Protein 6T3E (pdb70)

Sequence (648 aa):
MLLLSRSDLEKLISMKEVIESVERAFLELYNGKAKVPLRTIIEVEKHNGFILYMPSYLEDSEALAVKVVSLYPENTKKGLPSVLASILLNDPKTGAPLALMEGTFITAMRTGAASGVATKYLARKDSKIAGIIGAGVQARTQLWAVCEVRNIEKALVYDINPKNAKKFAEEMSKKLGIEIKTVESAREATEKSDILIVATTAREPVVKGGWIREGTHINSVGWVGRDARELDSETVRKSKLVVDSKEGVLNESGDIIIPMKEGVIDEGHIHAELAEIVAGVKKGRENNREITLFKSVGLAIEDAITAKLAYEKALEHGVGTNVMLLLSRSDLEKLISMKEVIESVERAFLELYNGKAKVPLRTIIEVEKHNGFILYMPSYLEDSEALAVKVVSLYPENTKKGLPSVLASILLNDPKTGAPLALMEGTFITAMRTGAASGVATKYLARKDSKIAGIIGAGVQARTQLWAVCEVRNIEKALVYDINPKNAKKFAEEMSKKLGIEIKTVESAREATEKSDILIVATTAREPVVKGGWIREGTHINSVGWVGRDARELDSETVRKSKLVVDSKEGVLNESGDIIIPMKEGVIDEGHIHAELAEIVAGVKKGRENNREITLFKSVGLAIEDAITAKLAYEKALEHGVGTNVEL

Radius of gyration: 27.33 Å; Cα contacts (8 Å, |Δi|>4): 1579; chains: 2; bounding box: 48×54×84 Å

InterPro domains:
  IPR003462 Ornithine cyclodeaminase/mu-crystallin [PF02423] (3-211)
  IPR003462 Ornithine cyclodeaminase/mu-crystallin [PTHR13812] (1-214)
  IPR023401 Ornithine cyclodeaminase, N-terminal [G3DSA:3.30.1780.10] (4-123)
  IPR036291 NAD(P)-binding domain superfamily [SSF51735] (1-213)

Nearest PDB structures (foldseek):
  6t3e-assembly1_A  TM=1.003E+00  e=5.009E-74  Thermococcus litoralis DSM 5473
  5yu0-assembly1_B  TM=8.972E-01  e=6.379E-30  Streptomyces pristinaespiralis
  8j1g-assembly1_B  TM=8.853E-01  e=7.915E-27  Pseudomonas veronii
  8j1g-assembly1_A  TM=9.000E-01  e=5.554E-26  Pseudomonas veronii
  8j1c-assembly2_C  TM=8.826E-01  e=8.600E-25  Pseudomonas veronii

B-factor: mean 48.87, std 12.84, range [21.66, 107.26]

CATH classification: 3.30.1780.10 (+1 more: 3.40.50.720)

Foldseek 3Di:
DFEAECVLQVPQDDLVRLLVLLLVLLLLVVVVQKAWPAWDWDAPPVQQKIWIWTFMARRVLQFTKIKTKMAHPCVVVVVGARIWMKMWTAGPVPRHTDYIYTCPVLQLSLLLSLVLLQCLQAADQQFAEEEEEAQGSNRLSVVVSVVVRHVYAEYEYEYPDVVSRVVSQVPSCVVSVHHYYYDHAPLVSQQPGSEYEYEHQFQEARDELVSHFFRYEYEHAYFSWLNGAHHDLNNLLQAQEEEQDLVHCCHTHVNPVVNCVVVSDHSVSHQYYSSCSSVVVGHHHDDRGGYHYYYYHDTSSSSRSSVVSSSVSCVVVVGTDDD/DFEAEPVNLVVQDDLVVLLVLLLVLLLLVVVVQKDWDAWDWDQPPVQQKIWIWTFMARRVLRFTKIKIKMARPCVVVVVDARIFMKMWTAGPVPRHTDYIYGCPVLVLSLLLSLVLNLCLQAADQAWAEEEEEALGSNRLSVVVSVVVRHVHAEYEYEYPDPVSQVCSQVVSCVVSVHHYDYDYAPLVSQQPGSEYEYADAFQEARDELVSHFFRHEYEHAYFSWLNGDHHDLNNLLQAQEEEQDLVHCCHTPVNPVVNVVVVSDHSPSHQYYVSCCSNVVGHHHDDRGGYHYYYYHDHSSSVRSSVVSSVVSCVVVVGTDDDDD

Structure (mmCIF, N/CA/C/O backbone):
data_6T3E
#
_entry.id   6T3E
#
_cell.length_a   82.688
_cell.length_b   51.509
_cell.length_c   92.290
_cell.angle_alpha   90.000
_cell.angle_beta   115.906
_cell.angle_gamma   90.000
#
_symmetry.space_group_name_H-M   'P 1 21 1'
#
loop_
_entity.id
_entity.type
_entity.pdbx_description
1 polymer 'DELTA1-pyrroline-2-carboxylate reductase'
2 non-polymer PROLINE
3 non-polymer '1,4-DIHYDRONICOTINAMIDE ADENINE DINUCLEOTIDE'
4 water water
#
loop_
_atom_site.group_PDB
_atom_site.id
_atom_site.type_symbol
_atom_site.label_atom_id
_atom_site.label_alt_id
_atom_site.label_comp_id
_atom_site.label_asym_id
_atom_site.label_entity_id
_atom_site.label_seq_id
_atom_site.pdbx_PDB_ins_code
_atom_site.Cartn_x
_atom_site.Cartn_y
_atom_site.Cartn_z
_atom_site.occupancy
_atom_site.B_iso_or_equiv
_atom_site.auth_seq_id
_atom_site.auth_comp_id
_atom_site.auth_asym_id
_atom_site.auth_atom_id
_atom_site.pdbx_PDB_model_num
ATOM 1 N N . MET A 1 25 ? 22.97623 -20.96778 -3.70573 1.000 39.93662 5 MET A N 1
ATOM 2 C CA . MET A 1 25 ? 22.73266 -20.10737 -2.52742 1.000 43.53785 5 MET A CA 1
ATOM 3 C C . MET A 1 25 ? 21.66544 -20.66731 -1.56049 1.000 42.42639 5 MET A C 1
ATOM 4 O O . MET A 1 25 ? 20.77984 -21.43115 -1.95205 1.000 43.74316 5 MET A O 1
ATOM 9 N N . LEU A 1 26 ? 21.79449 -20.28888 -0.28742 1.000 38.86658 6 LEU A N 1
ATOM 10 C CA . LEU A 1 26 ? 20.96184 -20.78986 0.79548 1.000 36.36538 6 LEU A CA 1
ATOM 11 C C . LEU A 1 26 ? 19.87852 -19.78240 1.17634 1.000 40.41459 6 LEU A C 1
ATOM 12 O O . LEU A 1 26 ? 20.11341 -18.57327 1.23000 1.000 39.77283 6 LEU A O 1
ATOM 17 N N . LEU A 1 27 ? 18.70283 -20.30026 1.51220 1.000 42.85374 7 LEU A N 1
ATOM 18 C CA . LEU A 1 27 ? 17.55304 -19.48782 1.89072 1.000 42.21291 7 LEU A CA 1
ATOM 19 C C . LEU A 1 27 ? 17.28870 -19.67646 3.37424 1.000 40.52197 7 LEU A C 1
ATOM 20 O O . LEU A 1 27 ? 17.27793 -20.80547 3.86899 1.000 46.22476 7 LEU A O 1
ATOM 25 N N . LEU A 1 28 ? 17.07361 -18.57765 4.08126 1.000 38.74197 8 LEU A N 1
ATOM 26 C CA . LEU A 1 28 ? 16.87554 -18.61168 5.52370 1.000 37.91629 8 LEU A CA 1
ATOM 27 C C . LEU A 1 28 ? 15.62614 -17.81642 5.85492 1.000 39.23588 8 LEU A C 1
ATOM 28 O O . LEU A 1 28 ? 15.52657 -16.64305 5.48914 1.000 37.36220 8 LEU A O 1
ATOM 33 N N . SER A 1 29 ? 14.66169 -18.47323 6.48803 1.000 43.02494 9 SER A N 1
ATOM 34 C CA . SER A 1 29 ? 13.39600 -17.88856 6.90367 1.000 45.12639 9 SER A CA 1
ATOM 35 C C . SER A 1 29 ? 13.46438 -17.43553 8.35858 1.000 50.52022 9 SER A C 1
ATOM 36 O O . SER A 1 29 ? 14.38377 -17.79733 9.10077 1.000 54.58155 9 SER A O 1
ATOM 39 N N . ARG A 1 30 ? 12.46984 -16.63439 8.76857 1.000 47.71073 10 ARG A N 1
ATOM 40 C CA . ARG A 1 30 ? 12.42185 -16.19302 10.16329 1.000 50.69809 10 ARG A CA 1
ATOM 41 C C . ARG A 1 30 ? 12.40407 -17.37546 11.12094 1.000 53.58539 10 ARG A C 1
ATOM 42 O O . ARG A 1 30 ? 13.04201 -17.33443 12.17974 1.000 53.49145 10 ARG A O 1
ATOM 50 N N . SER A 1 31 ? 11.65586 -18.42675 10.77747 1.000 57.15565 11 SER A N 1
ATOM 51 C CA . SER A 1 31 ? 11.65538 -19.63453 11.59638 1.000 61.54136 11 SER A CA 1
ATOM 52 C C . SER A 1 31 ? 13.04444 -20.25583 11.65678 1.000 55.99746 11 SER A C 1
ATOM 53 O O . SER A 1 31 ? 13.47384 -20.73239 12.71334 1.000 52.98602 11 SER A O 1
ATOM 56 N N . ASP A 1 32 ? 13.75666 -20.26150 10.52782 1.000 50.89572 12 ASP A N 1
ATOM 57 C CA . ASP A 1 32 ? 15.13727 -20.73167 10.51869 1.000 48.57096 12 ASP A CA 1
ATOM 58 C C . ASP A 1 32 ? 16.01187 -19.84613 11.40610 1.000 44.06452 12 ASP A C 1
ATOM 59 O O . ASP A 1 32 ? 16.83760 -20.34185 12.17644 1.000 43.65266 12 ASP A O 1
ATOM 64 N N . LEU A 1 33 ? 15.85110 -18.52510 11.30056 1.000 43.37946 13 LEU A N 1
ATOM 65 C CA . LEU A 1 33 ? 16.74166 -17.60993 12.01374 1.000 45.74673 13 LEU A CA 1
ATOM 66 C C . LEU A 1 33 ? 16.42401 -17.52591 13.50279 1.000 48.57811 13 LEU A C 1
ATOM 67 O O . LEU A 1 33 ? 17.33874 -17.43915 14.32691 1.000 47.47164 13 LEU A O 1
ATOM 72 N N . GLU A 1 34 ? 15.14305 -17.57882 13.86927 1.000 56.69207 14 GLU A N 1
ATOM 73 C CA . GLU A 1 34 ? 14.75151 -17.28404 15.24373 1.000 59.41354 14 GLU A CA 1
ATOM 74 C C . GLU A 1 34 ? 15.42635 -18.21079 16.24303 1.000 61.19510 14 GLU A C 1
ATOM 75 O O . GLU A 1 34 ? 15.77781 -17.79095 17.35096 1.000 65.00775 14 GLU A O 1
ATOM 81 N N . LYS A 1 35 ? 15.58950 -19.47760 15.87842 1.000 59.35889 15 LYS A N 1
ATOM 82 C CA . LYS A 1 35 ? 16.28207 -20.43836 16.72576 1.000 61.57349 15 LYS A CA 1
ATOM 83 C C . LYS A 1 35 ? 17.78427 -20.16563 16.82248 1.000 60.86526 15 LYS A C 1
ATOM 84 O O . LYS A 1 35 ? 18.37335 -20.34078 17.89563 1.000 61.97987 15 LYS A O 1
ATOM 90 N N . LEU A 1 36 ? 18.40824 -19.71245 15.72775 1.000 58.74353 16 LEU A N 1
ATOM 91 C CA . LEU A 1 36 ? 19.86479 -19.77328 15.58898 1.000 57.42258 16 LEU A CA 1
ATOM 92 C C . LEU A 1 36 ? 20.59945 -18.77655 16.47944 1.000 55.80561 16 LEU A C 1
ATOM 93 O O . LEU A 1 36 ? 21.68132 -19.08885 16.99112 1.000 56.03123 16 LEU A O 1
ATOM 98 N N . ILE A 1 37 ? 20.09455 -17.55428 16.61117 1.000 51.53396 17 ILE A N 1
ATOM 99 C CA . ILE A 1 37 ? 20.85690 -16.47384 17.22648 1.000 45.93449 17 ILE A CA 1
ATOM 100 C C . ILE A 1 37 ? 20.13602 -15.98460 18.47719 1.000 42.52259 17 ILE A C 1
ATOM 101 O O . ILE A 1 37 ? 18.90646 -15.87486 18.50268 1.000 46.19685 17 ILE A O 1
ATOM 106 N N . SER A 1 38 ? 20.91132 -15.63585 19.49351 1.000 40.58702 18 SER A N 1
ATOM 107 C CA . SER A 1 38 ? 20.39620 -15.15781 20.76477 1.000 46.52732 18 SER A CA 1
ATOM 108 C C . SER A 1 38 ? 20.92623 -13.75690 21.02858 1.000 42.70915 18 SER A C 1
ATOM 109 O O . SER A 1 38 ? 21.85326 -13.29968 20.35915 1.000 39.12691 18 SER A O 1
ATOM 112 N N . MET A 1 39 ? 20.31099 -13.05941 21.99216 1.000 39.20852 19 MET A N 1
ATOM 113 C CA . MET A 1 39 ? 20.67882 -11.66222 22.20331 1.000 39.52826 19 MET A CA 1
ATOM 114 C C . MET A 1 39 ? 22.07529 -11.53480 22.79380 1.000 42.79571 19 MET A C 1
ATOM 115 O O . MET A 1 39 ? 22.78764 -10.57071 22.49204 1.000 45.31340 19 MET A O 1
ATOM 120 N N . LYS A 1 40 ? 22.49970 -12.50209 23.60784 1.000 47.03700 20 LYS A N 1
ATOM 121 C CA . LYS A 1 40 ? 23.86727 -12.47033 24.11613 1.000 44.61391 20 LYS A CA 1
ATOM 122 C C . LYS A 1 40 ? 24.87281 -12.56459 22.97651 1.000 42.90447 20 LYS A C 1
ATOM 123 O O . LYS A 1 40 ? 25.87204 -11.84099 22.96413 1.000 42.67628 20 LYS A O 1
ATOM 129 N N . GLU A 1 41 ? 24.58703 -13.40720 21.98090 1.000 45.28360 21 GLU A N 1
ATOM 130 C CA . GLU A 1 41 ? 25.44761 -13.54803 20.80617 1.000 46.81170 21 GLU A CA 1
ATOM 131 C C . GLU A 1 41 ? 25.53434 -12.25395 20.00512 1.000 42.48582 21 GLU A C 1
ATOM 132 O O . GLU A 1 41 ? 26.61948 -11.84789 19.56754 1.000 41.26510 21 GLU A O 1
ATOM 138 N N . VAL A 1 42 ? 24.38787 -11.62153 19.75583 1.000 40.18678 22 VAL A N 1
ATOM 139 C CA . VAL A 1 42 ? 24.35329 -10.45372 18.88325 1.000 33.11733 22 VAL A CA 1
ATOM 140 C C . VAL A 1 42 ? 25.05318 -9.26065 19.53287 1.000 33.22142 22 VAL A C 1
ATOM 141 O O . VAL A 1 42 ? 25.74429 -8.49505 18.85137 1.000 37.48994 22 VAL A O 1
ATOM 145 N N . ILE A 1 43 ? 24.93881 -9.11282 20.85848 1.000 35.59817 23 ILE A N 1
ATOM 146 C CA . ILE A 1 43 ? 25.63042 -8.02039 21.55186 1.000 39.36665 23 ILE A CA 1
ATOM 147 C C . ILE A 1 43 ? 27.14633 -8.16900 21.40802 1.000 41.62691 23 ILE A C 1
ATOM 148 O O . ILE A 1 43 ? 27.84786 -7.21998 21.02699 1.000 41.93225 23 ILE A O 1
ATOM 153 N N . GLU A 1 44 ? 27.66720 -9.38018 21.66564 1.000 39.82849 24 GLU A N 1
ATOM 154 C CA . GLU A 1 44 ? 29.09966 -9.61576 21.51416 1.000 43.10060 24 GLU A CA 1
ATOM 155 C C . GLU A 1 44 ? 29.53923 -9.32400 20.08789 1.000 43.92574 24 GLU A C 1
ATOM 156 O O . GLU A 1 44 ? 30.59054 -8.71001 19.85265 1.000 40.71178 24 GLU A O 1
ATOM 162 N N . SER A 1 45 ? 28.72230 -9.74692 19.12638 1.000 45.73221 25 SER A N 1
ATOM 163 C CA . SER A 1 45 ? 29.06149 -9.61686 17.72101 1.000 41.40072 25 SER A CA 1
ATOM 164 C C . SER A 1 45 ? 28.93904 -8.17352 17.25346 1.000 37.84942 25 SER A C 1
ATOM 165 O O . SER A 1 45 ? 29.75887 -7.70687 16.45820 1.000 40.82681 25 SER A O 1
ATOM 168 N N . VAL A 1 46 ? 27.89570 -7.45991 17.68498 1.000 36.68187 26 VAL A N 1
ATOM 169 C CA . VAL A 1 46 ? 27.75597 -6.07063 17.25032 1.000 34.95351 26 VAL A CA 1
ATOM 170 C C . VAL A 1 46 ? 28.84721 -5.20134 17.86630 1.000 34.58230 26 VAL A C 1
ATOM 171 O O . VAL A 1 46 ? 29.37712 -4.29295 17.21428 1.000 30.12130 26 VAL A O 1
ATOM 175 N N . GLU A 1 47 ? 29.21626 -5.47331 19.11719 1.000 33.50614 27 GLU A N 1
ATOM 176 C CA . GLU A 1 47 ? 30.30129 -4.71543 19.71887 1.000 33.37044 27 GLU A CA 1
ATOM 177 C C . GLU A 1 47 ? 31.59851 -4.93435 18.95561 1.000 32.71286 27 GLU A C 1
ATOM 178 O O . GLU A 1 47 ? 32.37134 -3.98914 18.74401 1.000 29.83012 27 GLU A O 1
ATOM 184 N N . ARG A 1 48 ? 31.84362 -6.17868 18.52478 1.000 37.11442 28 ARG A N 1
ATOM 185 C CA . ARG A 1 48 ? 33.03987 -6.48789 17.75217 1.000 39.43483 28 ARG A CA 1
ATOM 186 C C . ARG A 1 48 ? 33.00039 -5.82419 16.38868 1.000 38.41132 28 ARG A C 1
ATOM 187 O O . ARG A 1 48 ? 34.04378 -5.41170 15.86572 1.000 40.56067 28 ARG A O 1
ATOM 195 N N . ALA A 1 49 ? 31.81193 -5.69776 15.80300 1.000 36.74972 29 ALA A N 1
ATOM 196 C CA . ALA A 1 49 ? 31.69932 -5.01038 14.52045 1.000 34.60475 29 ALA A CA 1
ATOM 197 C C . ALA A 1 49 ? 32.08391 -3.54371 14.65208 1.000 34.93119 29 ALA A C 1
ATOM 198 O O . ALA A 1 49 ? 32.72086 -2.97999 13.75836 1.000 37.80281 29 ALA A O 1
ATOM 200 N N . PHE A 1 50 ? 31.69759 -2.90626 15.75739 1.000 34.26052 30 PHE A N 1
ATOM 201 C CA . PHE A 1 50 ? 32.00657 -1.49381 15.93908 1.000 35.13644 30 PHE A CA 1
ATOM 202 C C . PHE A 1 50 ? 33.48702 -1.28315 16.20403 1.000 36.68808 30 PHE A C 1
ATOM 203 O O . PHE A 1 50 ? 34.04881 -0.26186 15.79982 1.000 38.72258 30 PHE A O 1
ATOM 211 N N . LEU A 1 51 ? 34.12944 -2.22373 16.90066 1.000 40.50809 31 LEU A N 1
ATOM 212 C CA . LEU A 1 51 ? 35.57871 -2.15605 17.06213 1.000 42.92453 31 LEU A CA 1
ATOM 213 C C . LEU A 1 51 ? 36.27789 -2.32194 15.71618 1.000 47.81053 31 LEU A C 1
ATOM 214 O O . LEU A 1 51 ? 37.22776 -1.59386 15.39261 1.000 44.66607 31 LEU A O 1
ATOM 219 N N . GLU A 1 52 ? 35.77260 -3.23848 14.89466 1.000 48.75683 32 GLU A N 1
ATOM 220 C CA . GLU A 1 52 ? 36.31589 -3.43083 13.55969 1.000 45.42932 32 GLU A CA 1
ATOM 221 C C . GLU A 1 52 ? 36.14730 -2.17328 12.71434 1.000 43.79564 32 GLU A C 1
ATOM 222 O O . GLU A 1 52 ? 37.04649 -1.80337 11.95084 1.000 42.93151 32 GLU A O 1
ATOM 228 N N . LEU A 1 53 ? 35.02765 -1.46531 12.88406 1.000 43.41121 33 LEU A N 1
ATOM 229 C CA . LEU A 1 53 ? 34.82035 -0.22330 12.14273 1.000 38.47150 33 LEU A CA 1
ATOM 230 C C . LEU A 1 53 ? 35.80474 0.84899 12.58561 1.000 39.82430 33 LEU A C 1
ATOM 231 O O . LEU A 1 53 ? 36.29932 1.61974 11.75232 1.000 43.43000 33 LEU A O 1
ATOM 236 N N . TYR A 1 54 ? 36.11382 0.90535 13.88974 1.000 34.94444 34 TYR A N 1
ATOM 237 C CA . TYR A 1 54 ? 37.03771 1.92314 14.37947 1.000 38.72331 34 TYR A CA 1
ATOM 238 C C . TYR A 1 54 ? 38.46082 1.69804 13.85247 1.000 44.72006 34 TYR A C 1
ATOM 239 O O . TYR A 1 54 ? 39.18965 2.66175 13.58299 1.000 44.21999 34 TYR A O 1
ATOM 248 N N . ASN A 1 55 ? 38.87757 0.44066 13.70417 1.000 47.60241 35 ASN A N 1
ATOM 249 C CA . ASN A 1 55 ? 40.21083 0.10489 13.21624 1.000 43.34902 35 ASN A CA 1
ATOM 250 C C . ASN A 1 55 ? 40.33762 0.22372 11.70231 1.000 42.52858 35 ASN A C 1
ATOM 251 O O . ASN A 1 55 ? 41.31331 -0.28343 11.13240 1.000 43.13280 35 ASN A O 1
ATOM 256 N N . GLY A 1 56 ? 39.37741 0.86472 11.04285 1.000 38.28051 36 GLY A N 1
ATOM 257 C CA . GLY A 1 56 ? 39.47594 1.07723 9.61526 1.000 41.80922 36 GLY A CA 1
ATOM 258 C C . GLY A 1 56 ? 39.30787 -0.15979 8.77342 1.000 48.08939 36 GLY A C 1
ATOM 259 O O . GLY A 1 56 ? 39.67192 -0.14728 7.59576 1.000 50.87171 36 GLY A O 1
ATOM 260 N N . LYS A 1 57 ? 38.74446 -1.23001 9.33212 1.000 50.43496 37 LYS A N 1
ATOM 261 C CA . LYS A 1 57 ? 38.56908 -2.47508 8.59913 1.000 46.97328 37 LYS A CA 1
ATOM 262 C C . LYS A 1 57 ? 37.12351 -2.69542 8.17018 1.000 45.26479 37 LYS A C 1
ATOM 263 O O . LYS A 1 57 ? 36.70525 -3.84237 7.97011 1.000 47.40569 37 LYS A O 1
ATOM 269 N N . ALA A 1 58 ? 36.34627 -1.62738 8.04292 1.000 41.23257 38 ALA A N 1
ATOM 270 C CA . ALA A 1 58 ? 34.96376 -1.73208 7.60514 1.000 37.58830 38 ALA A CA 1
ATOM 271 C C . ALA A 1 58 ? 34.70708 -0.71410 6.51264 1.000 37.94857 38 ALA A C 1
ATOM 272 O O . ALA A 1 58 ? 35.23396 0.40418 6.54315 1.000 37.77754 38 ALA A O 1
ATOM 274 N N . LYS A 1 59 ? 33.93236 -1.12965 5.52808 1.000 39.23972 39 LYS A N 1
ATOM 275 C CA . LYS A 1 59 ? 33.44784 -0.24651 4.47666 1.000 39.50117 39 LYS A CA 1
ATOM 276 C C . LYS A 1 59 ? 31.93452 -0.13733 4.66513 1.000 40.07961 39 LYS A C 1
ATOM 277 O O . LYS A 1 59 ? 31.19029 -1.08172 4.38114 1.000 42.89761 39 LYS A O 1
ATOM 283 N N . VAL A 1 60 ? 31.49635 0.97821 5.23700 1.000 31.85550 40 VAL A N 1
ATOM 284 C CA . VAL A 1 60 ? 30.07646 1.21862 5.44063 1.000 33.24253 40 VAL A CA 1
ATOM 285 C C . VAL A 1 60 ? 29.74742 2.56716 4.80408 1.000 32.99445 40 VAL A C 1
ATOM 286 O O . VAL A 1 60 ? 29.64855 3.58835 5.49596 1.000 38.20843 40 VAL A O 1
ATOM 290 N N . PRO A 1 61 ? 29.56554 2.62091 3.48934 1.000 29.83052 41 PRO A N 1
ATOM 291 C CA . PRO A 1 61 ? 29.10482 3.86762 2.87160 1.000 29.86516 41 PRO A CA 1
ATOM 292 C C . PRO A 1 61 ? 27.72731 4.21615 3.40589 1.000 36.44987 41 PRO A C 1
ATOM 293 O O . PRO A 1 61 ? 26.99796 3.34219 3.87907 1.000 38.78921 41 PRO A O 1
ATOM 297 N N . LEU A 1 62 ? 27.39272 5.51156 3.38907 1.000 38.82184 42 LEU A N 1
ATOM 298 C CA . LEU A 1 62 ? 26.09255 5.93010 3.90452 1.000 40.57572 42 LEU A CA 1
ATOM 299 C C . LEU A 1 62 ? 24.98019 5.27715 3.08980 1.000 43.26011 42 LEU A C 1
ATOM 300 O O . LEU A 1 62 ? 25.04974 5.21107 1.86188 1.000 45.94334 42 LEU A O 1
ATOM 305 N N . ARG A 1 63 ? 23.97046 4.76212 3.77988 1.000 43.86260 43 ARG A N 1
ATOM 306 C CA . ARG A 1 63 ? 22.90377 4.02902 3.11385 1.000 41.96836 43 ARG A CA 1
ATOM 307 C C . ARG A 1 63 ? 22.08279 4.94108 2.19873 1.000 39.97828 43 ARG A C 1
ATOM 308 O O . ARG A 1 63 ? 21.98573 6.15437 2.40603 1.000 38.13159 43 ARG A O 1
ATOM 316 N N . THR A 1 64 ? 21.51016 4.33080 1.16161 1.000 40.42600 44 THR A N 1
ATOM 317 C CA . THR A 1 64 ? 20.66050 5.00517 0.18744 1.000 40.87243 44 THR A CA 1
ATOM 318 C C . THR A 1 64 ? 19.19303 4.86502 0.59751 1.000 42.00869 44 THR A C 1
ATOM 319 O O . THR A 1 64 ? 18.69871 3.74630 0.76860 1.000 43.30002 44 THR A O 1
ATOM 323 N N . ILE A 1 65 ? 18.49364 5.99198 0.73759 1.000 40.48543 45 ILE A N 1
ATOM 324 C CA . ILE A 1 65 ? 17.08210 6.00275 1.12115 1.000 40.17655 45 ILE A CA 1
ATOM 325 C C . ILE A 1 65 ? 16.27311 6.49161 -0.07193 1.000 43.63622 45 ILE A C 1
ATOM 326 O O . ILE A 1 65 ? 16.53261 7.57518 -0.61446 1.000 46.41370 45 ILE A O 1
ATOM 331 N N . ILE A 1 66 ? 15.31721 5.67547 -0.49872 1.000 42.44966 46 ILE A N 1
ATOM 332 C CA . ILE A 1 66 ? 14.35666 6.04315 -1.53157 1.000 43.80824 46 ILE A CA 1
ATOM 333 C C . ILE A 1 66 ? 13.00075 6.19103 -0.86191 1.000 49.25819 46 ILE A C 1
ATOM 334 O O . ILE A 1 66 ? 12.45327 5.22036 -0.32142 1.000 51.46723 46 ILE A O 1
ATOM 339 N N . GLU A 1 67 ? 12.45641 7.39603 -0.89841 1.000 48.61237 47 GLU A N 1
ATOM 340 C CA . GLU A 1 67 ? 11.16611 7.64868 -0.29077 1.000 46.78834 47 GLU A CA 1
ATOM 341 C C . GLU A 1 67 ? 10.08294 7.42268 -1.32967 1.000 47.50222 47 GLU A C 1
ATOM 342 O O . GLU A 1 67 ? 10.05335 8.08833 -2.36914 1.000 46.98778 47 GLU A O 1
ATOM 348 N N . VAL A 1 68 ? 9.18375 6.49291 -1.03969 1.000 50.27457 48 VAL A N 1
ATOM 349 C CA . VAL A 1 68 ? 8.02548 6.27011 -1.89892 1.000 53.75037 48 VAL A CA 1
ATOM 350 C C . VAL A 1 68 ? 6.94810 7.20414 -1.36575 1.000 57.74178 48 VAL A C 1
ATOM 351 O O . VAL A 1 68 ? 6.10151 6.84150 -0.54399 1.000 61.28938 48 VAL A O 1
ATOM 355 N N . GLU A 1 69 ? 7.02549 8.46992 -1.80368 1.000 56.04884 49 GLU A N 1
ATOM 356 C CA . GLU A 1 69 ? 6.01712 9.45457 -1.42287 1.000 55.87914 49 GLU A CA 1
ATOM 357 C C . GLU A 1 69 ? 4.62125 8.99143 -1.80491 1.000 51.77977 49 GLU A C 1
ATOM 358 O O . GLU A 1 69 ? 3.65853 9.24912 -1.07332 1.000 47.36671 49 GLU A O 1
ATOM 364 N N . LYS A 1 70 ? 4.51127 8.25282 -2.91115 1.000 55.43429 50 LYS A N 1
ATOM 365 C CA . LYS A 1 70 ? 3.21135 7.87036 -3.44702 1.000 57.59302 50 LYS A CA 1
ATOM 366 C C . LYS A 1 70 ? 2.44762 6.97723 -2.48187 1.000 53.11298 50 LYS A C 1
ATOM 367 O O . LYS A 1 70 ? 1.21053 7.00203 -2.46088 1.000 50.26374 50 LYS A O 1
ATOM 373 N N . HIS A 1 71 ? 3.16346 6.20622 -1.65463 1.000 49.01909 51 HIS A N 1
ATOM 374 C CA . HIS A 1 71 ? 2.53801 5.24227 -0.75491 1.000 45.02931 51 HIS A CA 1
ATOM 375 C C . HIS A 1 71 ? 2.95883 5.42816 0.70336 1.000 43.08628 51 HIS A C 1
ATOM 376 O O . HIS A 1 71 ? 2.78756 4.50623 1.51218 1.000 42.03203 51 HIS A O 1
ATOM 383 N N . ASN A 1 72 ? 3.52787 6.58552 1.05226 1.000 41.95156 52 ASN A N 1
ATOM 384 C CA . ASN A 1 72 ? 3.85419 6.92681 2.43971 1.000 44.63000 52 ASN A CA 1
ATOM 385 C C . ASN A 1 72 ? 4.75933 5.86598 3.07183 1.000 42.71994 52 ASN A C 1
ATOM 386 O O . ASN A 1 72 ? 4.43113 5.24185 4.08122 1.000 45.56671 52 ASN A O 1
ATOM 391 N N . GLY A 1 73 ? 5.91725 5.66161 2.44737 1.000 39.99179 53 GLY A N 1
ATOM 392 C CA . GLY A 1 73 ? 6.85662 4.68822 2.95883 1.000 41.21303 53 GLY A CA 1
ATOM 393 C C . GLY A 1 73 ? 8.26446 5.02076 2.52218 1.000 45.03637 53 GLY A C 1
ATOM 394 O O . GLY A 1 73 ? 8.49054 5.82811 1.61669 1.000 44.74796 53 GLY A O 1
ATOM 395 N N . PHE A 1 74 ? 9.21395 4.33930 3.14913 1.000 41.98994 54 PHE A N 1
ATOM 396 C CA . PHE A 1 74 ? 10.61454 4.46331 2.79853 1.000 39.22976 54 PHE A CA 1
ATOM 397 C C . PHE A 1 74 ? 11.17710 3.08037 2.56319 1.000 38.05984 54 PHE A C 1
ATOM 398 O O . PHE A 1 74 ? 10.79864 2.12275 3.23925 1.000 37.55112 54 PHE A O 1
ATOM 406 N N . ILE A 1 75 ? 12.14243 2.99389 1.65631 1.000 41.44196 55 ILE A N 1
ATOM 407 C CA . ILE A 1 75 ? 12.91229 1.77286 1.47684 1.000 43.36877 55 ILE A CA 1
ATOM 408 C C . ILE A 1 75 ? 14.38665 2.14459 1.57699 1.000 44.45875 55 ILE A C 1
ATOM 409 O O . ILE A 1 75 ? 14.82488 3.14642 0.99571 1.000 43.26886 55 ILE A O 1
ATOM 414 N N . LEU A 1 76 ? 15.12746 1.37665 2.37418 1.000 42.69347 56 LEU A N 1
ATOM 415 C CA . LEU A 1 76 ? 16.51046 1.66347 2.74437 1.000 35.40973 56 LEU A CA 1
ATOM 416 C C . LEU A 1 76 ? 17.40724 0.54729 2.22344 1.000 39.04825 56 LEU A C 1
ATOM 417 O O . LEU A 1 76 ? 17.09092 -0.63287 2.39951 1.000 38.44038 56 LEU A O 1
ATOM 422 N N . TYR A 1 77 ? 18.51631 0.91983 1.57714 1.000 39.78512 57 TYR A N 1
ATOM 423 C CA . TYR A 1 77 ? 19.50378 -0.01868 1.03590 1.000 34.98000 57 TYR A CA 1
ATOM 424 C C . TYR A 1 77 ? 20.79758 0.19250 1.81182 1.000 34.30632 57 TYR A C 1
ATOM 425 O O . TYR A 1 77 ? 21.35688 1.29198 1.79075 1.000 30.99638 57 TYR A O 1
ATOM 434 N N . MET A 1 78 ? 21.23682 -0.83699 2.55314 1.000 37.13107 58 MET A N 1
ATOM 435 C CA . MET A 1 78 ? 22.33851 -0.72177 3.51277 1.000 39.04753 58 MET A CA 1
ATOM 436 C C . MET A 1 78 ? 23.43771 -1.74309 3.22649 1.000 35.29642 58 MET A C 1
ATOM 437 O O . MET A 1 78 ? 23.50993 -2.79389 3.88500 1.000 34.23974 58 MET A O 1
ATOM 442 N N . PRO A 1 79 ? 24.34833 -1.43908 2.30248 1.000 34.60371 59 PRO A N 1
ATOM 443 C CA . PRO A 1 79 ? 25.48032 -2.32771 2.04574 1.000 35.85149 59 PRO A CA 1
ATOM 444 C C . PRO A 1 79 ? 26.65361 -2.01377 2.95380 1.000 36.99818 59 PRO A C 1
ATOM 445 O O . PRO A 1 79 ? 26.84856 -0.88741 3.40834 1.000 40.48188 59 PRO A O 1
ATOM 449 N N . SER A 1 80 ? 27.43816 -3.04159 3.23053 1.000 36.72726 60 SER A N 1
ATOM 450 C CA . SER A 1 80 ? 28.63467 -2.82713 4.02603 1.000 41.31796 60 SER A CA 1
ATOM 451 C C . SER A 1 80 ? 29.56221 -4.01295 3.83389 1.000 39.87625 60 SER A C 1
ATOM 452 O O . SER A 1 80 ? 29.13422 -5.09718 3.42928 1.000 34.99237 60 SER A O 1
ATOM 455 N N . TYR A 1 81 ? 30.84721 -3.77412 4.07468 1.000 43.13282 61 TYR A N 1
ATOM 456 C CA . TYR A 1 81 ? 31.86410 -4.81063 3.97009 1.000 39.80505 61 TYR A CA 1
ATOM 457 C C . TYR A 1 81 ? 32.74943 -4.74474 5.19942 1.000 42.76550 61 TYR A C 1
ATOM 458 O O . TYR A 1 81 ? 33.41324 -3.73046 5.43316 1.000 46.64234 61 TYR A O 1
ATOM 467 N N . LEU A 1 82 ? 32.77489 -5.82490 5.97007 1.000 42.60193 62 LEU A N 1
ATOM 468 C CA . LEU A 1 82 ? 33.69207 -5.95778 7.09391 1.000 42.83896 62 LEU A CA 1
ATOM 469 C C . LEU A 1 82 ? 34.78160 -6.92061 6.65565 1.000 45.97902 62 LEU A C 1
ATOM 470 O O . LEU A 1 82 ? 34.52966 -8.12385 6.50180 1.000 42.27655 62 LEU A O 1
ATOM 475 N N . GLU A 1 83 ? 35.99510 -6.38595 6.47166 1.000 49.90743 63 GLU A N 1
ATOM 476 C CA . GLU A 1 83 ? 37.03037 -7.12872 5.76476 1.000 52.42179 63 GLU A CA 1
ATOM 477 C C . GLU A 1 83 ? 37.69225 -8.16571 6.66177 1.000 49.73166 63 GLU A C 1
ATOM 478 O O . GLU A 1 83 ? 37.99933 -9.26769 6.19803 1.000 48.67699 63 GLU A O 1
ATOM 484 N N . ASP A 1 84 ? 37.87020 -7.86164 7.94808 1.000 48.32764 64 ASP A N 1
ATOM 485 C CA . ASP A 1 84 ? 38.41896 -8.85174 8.86931 1.000 46.59922 64 ASP A CA 1
ATOM 486 C C . ASP A 1 84 ? 37.42795 -9.98110 9.10533 1.000 46.00113 64 ASP A C 1
ATOM 487 O O . ASP A 1 84 ? 37.80479 -11.16045 9.12970 1.000 47.80236 64 ASP A O 1
ATOM 492 N N . SER A 1 85 ? 36.16009 -9.63493 9.33422 1.000 40.55786 65 SER A N 1
ATOM 493 C CA . SER A 1 85 ? 35.12702 -10.64240 9.52711 1.000 37.67543 65 SER A CA 1
ATOM 494 C C . SER A 1 85 ? 34.68840 -11.29886 8.22728 1.000 38.71213 65 SER A C 1
ATOM 495 O O . SER A 1 85 ? 34.02494 -12.34200 8.27383 1.000 36.73295 65 SER A O 1
ATOM 498 N N . GLU A 1 86 ? 35.04592 -10.71296 7.08498 1.000 40.96748 66 GLU A N 1
ATOM 499 C CA . GLU A 1 86 ? 34.65797 -11.20508 5.76154 1.000 41.74789 66 GLU A CA 1
ATOM 500 C C . GLU A 1 86 ? 33.14456 -11.38885 5.66560 1.000 41.69420 66 GLU A C 1
ATOM 501 O O . GLU A 1 86 ? 32.63293 -12.44865 5.29852 1.000 40.56844 66 GLU A O 1
ATOM 507 N N . ALA A 1 87 ? 32.43262 -10.32548 6.03483 1.000 39.82908 67 ALA A N 1
ATOM 508 C CA . ALA A 1 87 ? 30.98095 -10.22879 5.95625 1.000 32.35300 67 ALA A CA 1
ATOM 509 C C . ALA A 1 87 ? 30.64183 -9.12779 4.95693 1.000 32.30345 67 ALA A C 1
ATOM 510 O O . ALA A 1 87 ? 30.88374 -7.94491 5.21937 1.000 34.38133 67 ALA A O 1
ATOM 512 N N . LEU A 1 88 ? 30.12345 -9.52820 3.80278 1.000 35.81265 68 LEU A N 1
ATOM 513 C CA . LEU A 1 88 ? 29.78729 -8.63978 2.69328 1.000 39.13563 68 LEU A CA 1
ATOM 514 C C . LEU A 1 88 ? 28.28801 -8.76246 2.45853 1.000 42.35349 68 LEU A C 1
ATOM 515 O O . LEU A 1 88 ? 27.82991 -9.70596 1.80592 1.000 45.90104 68 LEU A O 1
ATOM 520 N N . ALA A 1 89 ? 27.52217 -7.82812 3.01151 1.000 38.25496 69 ALA A N 1
ATOM 521 C CA . ALA A 1 89 ? 26.08085 -7.96208 3.02406 1.000 30.24557 69 ALA A CA 1
ATOM 522 C C . ALA A 1 89 ? 25.41723 -6.63458 2.72084 1.000 37.51946 69 ALA A C 1
ATOM 523 O O . ALA A 1 89 ? 25.94553 -5.55796 3.01833 1.000 41.29984 69 ALA A O 1
ATOM 525 N N . VAL A 1 90 ? 24.22091 -6.73764 2.16775 1.000 36.56942 70 VAL A N 1
ATOM 526 C CA . VAL A 1 90 ? 23.33808 -5.60563 1.96685 1.000 33.31004 70 VAL A CA 1
ATOM 527 C C . VAL A 1 90 ? 21.97830 -5.99202 2.52751 1.000 40.00040 70 VAL A C 1
ATOM 528 O O . VAL A 1 90 ? 21.53178 -7.13691 2.37170 1.000 38.32075 70 VAL A O 1
ATOM 532 N N . LYS A 1 91 ? 21.35201 -5.05405 3.23099 1.000 39.89192 71 LYS A N 1
ATOM 533 C CA . LYS A 1 91 ? 20.00188 -5.22059 3.74365 1.000 34.27662 71 LYS A CA 1
ATOM 534 C C . LYS A 1 91 ? 19.08275 -4.27265 2.99181 1.000 34.57944 71 LYS A C 1
ATOM 535 O O . LYS A 1 91 ? 19.44594 -3.11827 2.75094 1.000 36.50418 71 LYS A O 1
ATOM 541 N N . VAL A 1 92 ? 17.92636 -4.78081 2.57317 1.000 37.47085 72 VAL A N 1
ATOM 542 C CA . VAL A 1 92 ? 16.85665 -3.98115 1.98284 1.000 35.31962 72 VAL A CA 1
ATOM 543 C C . VAL A 1 92 ? 15.75011 -3.92891 3.02963 1.000 37.59485 72 VAL A C 1
ATOM 544 O O . VAL A 1 92 ? 15.00450 -4.90012 3.19591 1.000 42.70798 72 VAL A O 1
ATOM 548 N N . VAL A 1 93 ? 15.63263 -2.80842 3.74551 1.000 35.16943 73 VAL A N 1
ATOM 549 C CA . VAL A 1 93 ? 14.64967 -2.66701 4.81421 1.000 33.98330 73 VAL A CA 1
ATOM 550 C C . VAL A 1 93 ? 13.71272 -1.52451 4.45275 1.000 35.93651 73 VAL A C 1
ATOM 551 O O . VAL A 1 93 ? 14.10261 -0.56575 3.77667 1.000 34.84617 73 VAL A O 1
ATOM 555 N N . SER A 1 94 ? 12.44769 -1.65819 4.85287 1.000 39.62227 74 SER A N 1
ATOM 556 C CA . SER A 1 94 ? 11.43215 -0.66731 4.52561 1.000 38.01114 74 SER A CA 1
ATOM 557 C C . SER A 1 94 ? 10.68529 -0.22493 5.78424 1.000 37.18787 74 SER A C 1
ATOM 558 O O . SER A 1 94 ? 10.51562 -0.99647 6.73296 1.000 35.91612 74 SER A O 1
ATOM 561 N N . LEU A 1 95 ? 10.25086 1.03837 5.79522 1.000 35.16905 75 LEU A N 1
ATOM 562 C CA . LEU A 1 95 ? 9.45693 1.58441 6.89501 1.000 35.73053 75 LEU A CA 1
ATOM 563 C C . LEU A 1 95 ? 8.15493 2.13699 6.31640 1.000 36.88912 75 LEU A C 1
ATOM 564 O O . LEU A 1 95 ? 8.15829 3.14104 5.59156 1.000 35.16379 75 LEU A O 1
ATOM 569 N N . TYR A 1 96 ? 7.04678 1.47421 6.62450 1.000 34.56621 76 TYR A N 1
ATOM 570 C CA . TYR A 1 96 ? 5.71802 1.93502 6.21849 1.000 35.83948 76 TYR A CA 1
ATOM 571 C C . TYR A 1 96 ? 4.87301 2.09967 7.46897 1.000 40.21602 76 TYR A C 1
ATOM 572 O O . TYR A 1 96 ? 4.32438 1.10969 7.98995 1.000 33.31109 76 TYR A O 1
ATOM 581 N N . PRO A 1 97 ? 4.75761 3.32090 7.99575 1.000 46.72028 77 PRO A N 1
ATOM 582 C CA . PRO A 1 97 ? 4.03952 3.51139 9.26330 1.000 48.91943 77 PRO A CA 1
ATOM 583 C C . PRO A 1 97 ? 2.57515 3.10133 9.20823 1.000 52.51148 77 PRO A C 1
ATOM 584 O O . PRO A 1 97 ? 2.00015 2.80401 10.26341 1.000 56.65986 77 PRO A O 1
ATOM 588 N N . GLU A 1 98 ? 1.96183 3.04315 8.02313 1.000 54.13547 78 GLU A N 1
ATOM 589 C CA . GLU A 1 98 ? 0.56120 2.64661 7.89999 1.000 57.98782 78 GLU A CA 1
ATOM 590 C C . GLU A 1 98 ? 0.37895 1.15775 7.65309 1.000 57.23033 78 GLU A C 1
ATOM 591 O O . GLU A 1 98 ? -0.74991 0.72803 7.39486 1.000 59.38949 78 GLU A O 1
ATOM 597 N N . ASN A 1 99 ? 1.45368 0.36523 7.72148 1.000 54.16162 79 ASN A N 1
ATOM 598 C CA . ASN A 1 99 ? 1.34429 -1.06661 7.45062 1.000 53.57363 79 ASN A CA 1
ATOM 599 C C . ASN A 1 99 ? 0.54290 -1.78558 8.53568 1.000 55.95426 79 ASN A C 1
ATOM 600 O O . ASN A 1 99 ? -0.14086 -2.77638 8.24133 1.000 54.80736 79 ASN A O 1
ATOM 605 N N . THR A 1 100 ? 0.60833 -1.30523 9.78784 1.000 56.73228 80 THR A N 1
ATOM 606 C CA . THR A 1 100 ? -0.12718 -1.93981 10.88150 1.000 57.78768 80 THR A CA 1
ATOM 607 C C . THR A 1 100 ? -1.63595 -1.86749 10.67491 1.000 57.55117 80 THR A C 1
ATOM 608 O O . THR A 1 100 ? -2.37749 -2.63659 11.29815 1.000 55.51405 80 THR A O 1
ATOM 612 N N . LYS A 1 101 ? -2.10413 -0.95952 9.81794 1.000 57.02563 81 LYS A N 1
ATOM 613 C CA . LYS A 1 101 ? -3.51794 -0.91277 9.47455 1.000 59.06751 81 LYS A CA 1
ATOM 614 C C . LYS A 1 101 ? -3.92037 -2.03872 8.52514 1.000 59.61138 81 LYS A C 1
ATOM 615 O O . LYS A 1 101 ? -5.11563 -2.32073 8.39288 1.000 62.07824 81 LYS A O 1
ATOM 621 N N . LYS A 1 102 ? -2.95924 -2.67337 7.85197 1.000 56.66862 82 LYS A N 1
ATOM 622 C CA . LYS A 1 102 ? -3.21931 -3.79132 6.95025 1.000 55.56868 82 LYS A CA 1
ATOM 623 C C . LYS A 1 102 ? -2.81396 -5.13587 7.54548 1.000 52.83044 82 LYS A C 1
ATOM 624 O O . LYS A 1 102 ? -2.69181 -6.11395 6.80457 1.000 51.63530 82 LYS A O 1
ATOM 630 N N . GLY A 1 103 ? -2.57149 -5.20605 8.85051 1.000 51.99038 83 GLY A N 1
ATOM 631 C CA . GLY A 1 103 ? -2.07823 -6.44667 9.41374 1.000 53.27941 83 GLY A CA 1
ATOM 632 C C . GLY A 1 103 ? -0.65701 -6.78744 9.01445 1.000 55.80483 83 GLY A C 1
ATOM 633 O O . GLY A 1 103 ? -0.31779 -7.96966 8.89986 1.000 58.87601 83 GLY A O 1
ATOM 634 N N . LEU A 1 104 ? 0.18322 -5.78371 8.78262 1.000 52.60272 84 LEU A N 1
ATOM 635 C CA . LEU A 1 104 ? 1.56017 -6.00025 8.37057 1.000 51.23377 84 LEU A CA 1
ATOM 636 C C . LEU A 1 104 ? 2.50307 -5.23508 9.28577 1.000 47.14323 84 LEU A C 1
ATOM 637 O O . LEU A 1 104 ? 2.15260 -4.15589 9.77348 1.000 46.66114 84 LEU A O 1
ATOM 642 N N . PRO A 1 105 ? 3.71029 -5.75546 9.52264 1.000 38.33426 85 PRO A N 1
ATOM 643 C CA . PRO A 1 105 ? 4.66235 -5.03636 10.37609 1.000 38.92027 85 PRO A CA 1
ATOM 644 C C . PRO A 1 105 ? 5.09800 -3.71998 9.75093 1.000 41.78124 85 PRO A C 1
ATOM 645 O O . PRO A 1 105 ? 5.15118 -3.57438 8.52584 1.000 39.80355 85 PRO A O 1
ATOM 649 N N . SER A 1 106 ? 5.42105 -2.75180 10.62033 1.000 43.70057 86 SER A N 1
ATOM 650 C CA . SER A 1 106 ? 5.91747 -1.46690 10.13355 1.000 37.41766 86 SER A CA 1
ATOM 651 C C . SER A 1 106 ? 7.21703 -1.63958 9.37002 1.000 35.36125 86 SER A C 1
ATOM 652 O O . SER A 1 106 ? 7.44404 -0.96899 8.35387 1.000 37.82198 86 SER A O 1
ATOM 655 N N . VAL A 1 107 ? 8.08681 -2.52416 9.84537 1.000 34.95577 87 VAL A N 1
ATOM 656 C CA . VAL A 1 107 ? 9.41655 -2.69533 9.27294 1.000 37.90814 87 VAL A CA 1
ATOM 657 C C . VAL A 1 107 ? 9.49922 -4.09798 8.68664 1.000 38.20859 87 VAL A C 1
ATOM 658 O O . VAL A 1 107 ? 9.24619 -5.08351 9.39524 1.000 37.42437 87 VAL A O 1
ATOM 662 N N . LEU A 1 108 ? 9.81000 -4.17914 7.38162 1.000 41.05548 88 LEU A N 1
ATOM 663 C CA . LEU A 1 108 ? 10.06818 -5.42802 6.66389 1.000 42.38779 88 LEU A CA 1
ATOM 664 C C . LEU A 1 108 ? 11.42510 -5.35893 5.96981 1.000 45.42171 88 LEU A C 1
ATOM 665 O O . LEU A 1 108 ? 11.73541 -4.37723 5.28620 1.000 46.43000 88 LEU A O 1
ATOM 670 N N . ALA A 1 109 ? 12.20870 -6.42996 6.09047 1.000 46.77899 89 ALA A N 1
ATOM 671 C CA . ALA A 1 109 ? 13.58642 -6.41426 5.61156 1.000 44.60741 89 ALA A CA 1
ATOM 672 C C . ALA A 1 109 ? 13.95271 -7.73665 4.94138 1.000 42.74889 89 ALA A C 1
ATOM 673 O O . ALA A 1 109 ? 13.30694 -8.76874 5.14213 1.000 36.77171 89 ALA A O 1
ATOM 675 N N . SER A 1 110 ? 14.99121 -7.66576 4.10517 1.000 39.98084 90 SER A N 1
ATOM 676 C CA . SER A 1 110 ? 15.64603 -8.80964 3.48871 1.000 35.09292 90 SER A CA 1
ATOM 677 C C . SER A 1 110 ? 17.14276 -8.54483 3.52773 1.000 36.33208 90 SER A C 1
ATOM 678 O O . SER A 1 110 ? 17.56724 -7.38645 3.45592 1.000 32.97471 90 SER A O 1
ATOM 681 N N . ILE A 1 111 ? 17.93835 -9.59798 3.70779 1.000 34.76901 91 ILE A N 1
ATOM 682 C CA . ILE A 1 111 ? 19.38915 -9.46371 3.78422 1.000 36.85351 91 ILE A CA 1
ATOM 683 C C . ILE A 1 111 ? 20.03010 -10.43008 2.79786 1.000 39.39853 91 ILE A C 1
ATOM 684 O O . ILE A 1 111 ? 19.67492 -11.61266 2.75687 1.000 39.33766 91 ILE A O 1
ATOM 689 N N . LEU A 1 112 ? 20.96536 -9.92575 2.00315 1.000 33.79236 92 LEU A N 1
ATOM 690 C CA . LEU A 1 112 ? 21.66450 -10.72961 1.01885 1.000 37.98877 92 LEU A CA 1
ATOM 691 C C . LEU A 1 112 ? 23.15309 -10.76789 1.35247 1.000 39.54503 92 LEU A C 1
ATOM 692 O O . LEU A 1 112 ? 23.79381 -9.72445 1.52718 1.000 39.63381 92 LEU A O 1
ATOM 697 N N . LEU A 1 113 ? 23.70069 -11.97183 1.41616 1.000 35.62138 93 LEU A N 1
ATOM 698 C CA . LEU A 1 113 ? 25.09608 -12.18403 1.74221 1.000 36.20854 93 LEU A CA 1
ATOM 699 C C . LEU A 1 113 ? 25.82626 -12.58519 0.47429 1.000 40.30191 93 LEU A C 1
ATOM 700 O O . LEU A 1 113 ? 25.36169 -13.45957 -0.26890 1.000 39.13091 93 LEU A O 1
ATOM 705 N N . ASN A 1 114 ? 26.94809 -11.92598 0.21699 1.000 39.34212 94 ASN A N 1
ATOM 706 C CA . ASN A 1 114 ? 27.76396 -12.20838 -0.94806 1.000 38.89657 94 ASN A CA 1
ATOM 707 C C . ASN A 1 114 ? 29.10316 -12.76593 -0.48947 1.000 35.79284 94 ASN A C 1
ATOM 708 O O . ASN A 1 114 ? 29.52719 -12.55985 0.65213 1.000 35.67882 94 ASN A O 1
ATOM 713 N N . ASP A 1 115 ? 29.73731 -13.50785 -1.37862 1.000 36.52368 95 ASP A N 1
ATOM 714 C CA . ASP A 1 115 ? 31.03089 -14.10787 -1.09828 1.000 36.96037 95 ASP A CA 1
ATOM 715 C C . ASP A 1 115 ? 32.13198 -13.10719 -1.42348 1.000 37.66451 95 ASP A C 1
ATOM 716 O O . ASP A 1 115 ? 32.27471 -12.71225 -2.58677 1.000 37.89319 95 ASP A O 1
ATOM 721 N N . PRO A 1 116 ? 32.93267 -12.68826 -0.44717 1.000 40.86508 96 PRO A N 1
ATOM 722 C CA . PRO A 1 116 ? 33.99040 -11.70101 -0.73433 1.000 44.26021 96 PRO A CA 1
ATOM 723 C C . PRO A 1 116 ? 35.03310 -12.17976 -1.74257 1.000 45.44345 96 PRO A C 1
ATOM 724 O O . PRO A 1 116 ? 35.65294 -11.34622 -2.41180 1.000 45.98385 96 PRO A O 1
ATOM 728 N N . LYS A 1 117 ? 35.23309 -13.48946 -1.88410 1.000 45.27682 97 LYS A N 1
ATOM 729 C CA . LYS A 1 117 ? 36.24372 -14.01606 -2.79345 1.000 42.96486 97 LYS A CA 1
ATOM 730 C C . LYS A 1 117 ? 35.77286 -14.04248 -4.24772 1.000 45.15636 97 LYS A C 1
ATOM 731 O O . LYS A 1 117 ? 36.60191 -13.97689 -5.16694 1.000 45.60697 97 LYS A O 1
ATOM 737 N N . THR A 1 118 ? 34.47219 -14.22380 -4.48931 1.000 38.93385 98 THR A N 1
ATOM 738 C CA . THR A 1 118 ? 33.97592 -14.32108 -5.85209 1.000 34.62346 98 THR A CA 1
ATOM 739 C C . THR A 1 118 ? 32.88305 -13.32747 -6.17400 1.000 32.89983 98 THR A C 1
ATOM 740 O O . THR A 1 118 ? 32.49809 -13.22467 -7.34300 1.000 34.54847 98 THR A O 1
ATOM 744 N N . GLY A 1 119 ? 32.35104 -12.61880 -5.18426 1.000 36.20768 99 GLY A N 1
ATOM 745 C CA . GLY A 1 119 ? 31.17599 -11.80591 -5.41222 1.000 37.45221 99 GLY A CA 1
ATOM 746 C C . GLY A 1 119 ? 29.88643 -12.58579 -5.55358 1.000 37.10399 99 GLY A C 1
ATOM 747 O O . GLY A 1 119 ? 28.83251 -11.97071 -5.74710 1.000 42.49588 99 GLY A O 1
ATOM 748 N N . ALA A 1 120 ? 29.93124 -13.91600 -5.45772 1.000 32.67958 100 ALA A N 1
ATOM 749 C CA . ALA A 1 120 ? 28.73295 -14.71431 -5.64645 1.000 34.26700 100 ALA A CA 1
ATOM 750 C C . ALA A 1 120 ? 27.79263 -14.56797 -4.45249 1.000 36.93935 100 ALA A C 1
ATOM 751 O O . ALA A 1 120 ? 28.24546 -14.48398 -3.30761 1.000 43.79572 100 ALA A O 1
ATOM 753 N N . PRO A 1 121 ? 26.48324 -14.55830 -4.68539 1.000 32.48450 101 PRO A N 1
ATOM 754 C CA . PRO A 1 121 ? 25.52350 -14.52565 -3.56514 1.000 30.72441 101 PRO A CA 1
ATOM 755 C C . PRO A 1 121 ? 25.55481 -15.83163 -2.78313 1.000 32.09678 101 PRO A C 1
ATOM 756 O O . PRO A 1 121 ? 25.52056 -16.92049 -3.35883 1.000 33.33277 101 PRO A O 1
ATOM 760 N N . LEU A 1 122 ? 25.66044 -15.71981 -1.46300 1.000 36.20522 102 LEU A N 1
ATOM 761 C CA . LEU A 1 122 ? 25.69028 -16.89511 -0.60197 1.000 35.28108 102 LEU A CA 1
ATOM 762 C C . LEU A 1 122 ? 24.33210 -17.22671 0.01264 1.000 41.54900 102 LEU A C 1
ATOM 763 O O . LEU A 1 122 ? 23.96019 -18.40123 0.09694 1.000 46.33058 102 LEU A O 1
ATOM 768 N N . ALA A 1 123 ? 23.56552 -16.22192 0.42726 1.000 39.33485 103 ALA A N 1
ATOM 769 C CA . ALA A 1 123 ? 22.32289 -16.47842 1.13843 1.000 36.15705 103 ALA A CA 1
ATOM 770 C C . ALA A 1 123 ? 21.38446 -15.29973 0.98459 1.000 37.25193 103 ALA A C 1
ATOM 771 O O . ALA A 1 123 ? 21.81480 -14.14700 0.89128 1.000 37.78549 103 ALA A O 1
ATOM 773 N N . LEU A 1 124 ? 20.09186 -15.61424 0.94317 1.000 41.84738 104 LEU A N 1
ATOM 774 C CA . LEU A 1 124 ? 19.02786 -14.63754 1.11026 1.000 38.71382 104 LEU A CA 1
ATOM 775 C C . LEU A 1 124 ? 18.28341 -15.02705 2.37341 1.000 39.71585 104 LEU A C 1
ATOM 776 O O . LEU A 1 124 ? 17.79396 -16.16018 2.48315 1.000 39.85262 104 LEU A O 1
ATOM 781 N N . MET A 1 125 ? 18.25322 -14.11169 3.34341 1.000 41.83610 105 MET A N 1
ATOM 782 C CA . MET A 1 125 ? 17.63906 -14.35732 4.63815 1.000 43.10771 105 MET A CA 1
ATOM 783 C C . MET A 1 125 ? 16.68636 -13.22437 4.98644 1.000 40.78537 105 MET A C 1
ATOM 784 O O . MET A 1 125 ? 16.88599 -12.07095 4.59719 1.000 42.56451 105 MET A O 1
ATOM 789 N N . GLU A 1 126 ? 15.64433 -13.58096 5.72600 1.000 43.19579 106 GLU A N 1
ATOM 790 C CA . GLU A 1 126 ? 14.70674 -12.60440 6.25801 1.000 44.87908 106 GLU A CA 1
ATOM 791 C C . GLU A 1 126 ? 15.40107 -11.64732 7.22963 1.000 38.09325 106 GLU A C 1
ATOM 792 O O . GLU A 1 126 ? 16.09586 -12.07044 8.15888 1.000 35.36872 106 GLU A O 1
ATOM 798 N N . GLY A 1 127 ? 15.18652 -10.35117 7.02795 1.000 34.72451 107 GLY A N 1
ATOM 799 C CA . GLY A 1 127 ? 15.92104 -9.35252 7.77575 1.000 38.51411 107 GLY A CA 1
ATOM 800 C C . GLY A 1 127 ? 15.15927 -8.71592 8.91289 1.000 41.97865 107 GLY A C 1
ATOM 801 O O . GLY A 1 127 ? 15.72905 -7.95285 9.69463 1.000 48.66208 107 GLY A O 1
ATOM 802 N N . THR A 1 128 ? 13.86162 -8.99489 8.99620 1.000 37.19739 108 THR A N 1
ATOM 803 C CA . THR A 1 128 ? 13.04481 -8.39914 10.04653 1.000 33.84272 108 THR A CA 1
ATOM 804 C C . THR A 1 128 ? 13.49262 -8.85706 11.42793 1.000 31.16811 108 THR A C 1
ATOM 805 O O . THR A 1 128 ? 13.67348 -8.05063 12.34310 1.000 28.53376 108 THR A O 1
ATOM 809 N N . PHE A 1 129 ? 13.69320 -10.15036 11.59917 1.000 30.37385 109 PHE A N 1
ATOM 810 C CA . PHE A 1 129 ? 14.14186 -10.60903 12.89888 1.000 34.79295 109 PHE A CA 1
ATOM 811 C C . PHE A 1 129 ? 15.55990 -10.12415 13.18732 1.000 39.12249 109 PHE A C 1
ATOM 812 O O . PHE A 1 129 ? 15.86560 -9.72515 14.31765 1.000 40.60118 109 PHE A O 1
ATOM 820 N N . ILE A 1 130 ? 16.42447 -10.09739 12.16737 1.000 36.79936 110 ILE A N 1
ATOM 821 C CA . ILE A 1 130 ? 17.80292 -9.65965 12.38133 1.000 34.87919 110 ILE A CA 1
ATOM 822 C C . ILE A 1 130 ? 17.85905 -8.17187 12.69576 1.000 34.54761 110 ILE A C 1
ATOM 823 O O . ILE A 1 130 ? 18.65533 -7.73377 13.53071 1.000 33.72020 110 ILE A O 1
ATOM 828 N N . THR A 1 131 ? 17.04421 -7.36439 12.01984 1.000 37.91236 111 THR A N 1
ATOM 829 C CA . THR A 1 131 ? 17.06528 -5.93885 12.31413 1.000 38.87920 111 THR A CA 1
ATOM 830 C C . THR A 1 131 ? 16.64998 -5.67269 13.75696 1.000 35.38670 111 THR A C 1
ATOM 831 O O . THR A 1 131 ? 17.29912 -4.88328 14.45594 1.000 28.99357 111 THR A O 1
ATOM 835 N N . ALA A 1 132 ? 15.62134 -6.37485 14.25190 1.000 36.31916 112 ALA A N 1
ATOM 836 C CA . ALA A 1 132 ? 15.23892 -6.17941 15.64658 1.000 35.05913 112 ALA A CA 1
ATOM 837 C C . ALA A 1 132 ? 16.35563 -6.62288 16.58653 1.000 40.06431 112 ALA A C 1
ATOM 838 O O . ALA A 1 132 ? 16.68626 -5.91128 17.54405 1.000 42.60536 112 ALA A O 1
ATOM 840 N N . MET A 1 133 ? 16.98858 -7.76395 16.29751 1.000 36.15958 113 MET A N 1
ATOM 841 C CA . MET A 1 133 ? 18.04247 -8.26442 17.17706 1.000 35.50423 113 MET A CA 1
ATOM 842 C C . MET A 1 133 ? 19.24806 -7.32972 17.18953 1.000 33.91361 113 MET A C 1
ATOM 843 O O . MET A 1 133 ? 19.76470 -6.98530 18.26046 1.000 32.59747 113 MET A O 1
ATOM 848 N N . ARG A 1 134 ? 19.71634 -6.91347 16.00530 1.000 31.05499 114 ARG A N 1
ATOM 849 C CA . ARG A 1 134 ? 20.89092 -6.05871 15.94365 1.000 22.59162 114 ARG A CA 1
ATOM 850 C C . ARG A 1 134 ? 20.61335 -4.66286 16.49463 1.000 33.10765 114 ARG A C 1
ATOM 851 O O . ARG A 1 134 ? 21.50260 -4.05398 17.11023 1.000 28.75297 114 ARG A O 1
ATOM 859 N N . THR A 1 135 ? 19.37921 -4.16144 16.33885 1.000 36.80353 115 THR A N 1
ATOM 860 C CA . THR A 1 135 ? 19.02811 -2.85557 16.89332 1.000 28.29961 115 THR A CA 1
ATOM 861 C C . THR A 1 135 ? 19.01756 -2.89995 18.41215 1.000 31.66965 115 THR A C 1
ATOM 862 O O . THR A 1 135 ? 19.56878 -2.00771 19.07083 1.000 34.04902 115 THR A O 1
ATOM 866 N N . GLY A 1 136 ? 18.42267 -3.94603 18.98810 1.000 32.47081 116 GLY A N 1
ATOM 867 C CA . GLY A 1 136 ? 18.50369 -4.11108 20.42734 1.000 32.52078 116 GLY A CA 1
ATOM 868 C C . GLY A 1 136 ? 19.94032 -4.25557 20.89063 1.000 36.46364 116 GLY A C 1
ATOM 869 O O . GLY A 1 136 ? 20.35491 -3.61214 21.85912 1.000 34.35156 116 GLY A O 1
ATOM 870 N N . ALA A 1 137 ? 20.73750 -5.05204 20.16064 1.000 34.50112 117 ALA A N 1
ATOM 871 C CA . ALA A 1 137 ? 22.12646 -5.27758 20.54980 1.000 29.68441 117 ALA A CA 1
ATOM 872 C C . ALA A 1 137 ? 22.95172 -4.00970 20.45464 1.000 25.63755 117 ALA A C 1
ATOM 873 O O . ALA A 1 137 ? 23.78085 -3.74402 21.32914 1.000 27.82991 117 ALA A O 1
ATOM 875 N N . ALA A 1 138 ? 22.73268 -3.19725 19.41707 1.000 28.75417 118 ALA A N 1
ATOM 876 C CA . ALA A 1 138 ? 23.48664 -1.94705 19.33316 1.000 29.94167 118 ALA A CA 1
ATOM 877 C C . ALA A 1 138 ? 23.24410 -1.08881 20.56868 1.000 34.38622 118 ALA A C 1
ATOM 878 O O . ALA A 1 138 ? 24.18749 -0.57385 21.17000 1.000 40.38121 118 ALA A O 1
ATOM 880 N N . SER A 1 139 ? 21.99518 -0.98799 21.00779 1.000 33.64446 119 SER A N 1
ATOM 881 C CA . SER A 1 139 ? 21.71999 -0.30287 22.25952 1.000 32.54108 119 SER A CA 1
ATOM 882 C C . SER A 1 139 ? 22.23650 -1.08660 23.45818 1.000 32.83926 119 SER A C 1
ATOM 883 O O . SER A 1 139 ? 22.56599 -0.48810 24.48752 1.000 36.35832 119 SER A O 1
ATOM 886 N N . GLY A 1 140 ? 22.31927 -2.41425 23.35527 1.000 31.64458 120 GLY A N 1
ATOM 887 C CA . GLY A 1 140 ? 22.89081 -3.18569 24.44849 1.000 31.11298 120 GLY A CA 1
ATOM 888 C C . GLY A 1 140 ? 24.34667 -2.83014 24.68386 1.000 28.85901 120 GLY A C 1
ATOM 889 O O . GLY A 1 140 ? 24.79216 -2.66641 25.82312 1.000 27.88532 120 GLY A O 1
ATOM 890 N N . VAL A 1 141 ? 25.09422 -2.64639 23.60781 1.000 32.81254 121 VAL A N 1
ATOM 891 C CA . VAL A 1 141 ? 26.48680 -2.26476 23.76166 1.000 34.73927 121 VAL A CA 1
ATOM 892 C C . VAL A 1 141 ? 26.58387 -0.87816 24.38175 1.000 37.32570 121 VAL A C 1
ATOM 893 O O . VAL A 1 141 ? 27.29819 -0.67903 25.37326 1.000 38.86550 121 VAL A O 1
ATOM 897 N N . ALA A 1 142 ? 25.76367 0.06351 23.89913 1.000 33.71697 122 ALA A N 1
ATOM 898 C CA . ALA A 1 142 ? 25.82148 1.43212 24.40541 1.000 33.08640 122 ALA A CA 1
ATOM 899 C C . ALA A 1 142 ? 25.45391 1.49849 25.87617 1.000 33.66367 122 ALA A C 1
ATOM 900 O O . ALA A 1 142 ? 26.13252 2.17114 26.66070 1.000 34.00579 122 ALA A O 1
ATOM 902 N N . THR A 1 143 ? 24.42289 0.75247 26.27315 1.000 34.66284 123 THR A N 1
ATOM 903 C CA . THR A 1 143 ? 23.98870 0.74139 27.66455 1.000 35.75331 123 THR A CA 1
ATOM 904 C C . THR A 1 143 ? 25.09033 0.25035 28.59254 1.000 41.63280 123 THR A C 1
ATOM 905 O O . THR A 1 143 ? 25.27852 0.79983 29.68365 1.000 46.37940 123 THR A O 1
ATOM 909 N N . LYS A 1 144 ? 25.85742 -0.75257 28.15871 1.000 41.21463 124 LYS A N 1
ATOM 910 C CA . LYS A 1 144 ? 26.92976 -1.27133 28.99999 1.000 43.74110 124 LYS A CA 1
ATOM 911 C C . LYS A 1 144 ? 27.92597 -0.17381 29.37009 1.000 39.52183 124 LYS A C 1
ATOM 912 O O . LYS A 1 144 ? 28.39624 -0.11387 30.50943 1.000 37.29053 124 LYS A O 1
ATOM 918 N N . TYR A 1 145 ? 28.24524 0.71586 28.43177 1.000 41.23768 125 TYR A N 1
ATOM 919 C CA . TYR A 1 145 ? 29.23523 1.75934 28.68341 1.000 40.32260 125 TYR A CA 1
ATOM 920 C C . TYR A 1 145 ? 28.64384 3.04293 29.25191 1.000 38.24074 125 TYR A C 1
ATOM 921 O O . TYR A 1 145 ? 29.38085 3.82268 29.86652 1.000 39.35105 125 TYR A O 1
ATOM 930 N N . LEU A 1 146 ? 27.34305 3.28972 29.06783 1.000 38.54773 126 LEU A N 1
ATOM 931 C CA . LEU A 1 146 ? 26.77075 4.58814 29.40596 1.000 34.69561 126 LEU A CA 1
ATOM 932 C C . LEU A 1 146 ? 25.81050 4.57934 30.59047 1.000 37.45719 126 LEU A C 1
ATOM 933 O O . LEU A 1 146 ? 25.55710 5.64686 31.15952 1.000 38.80354 126 LEU A O 1
ATOM 938 N N . ALA A 1 147 ? 25.28769 3.42456 30.99273 1.000 38.34591 127 ALA A N 1
ATOM 939 C CA . ALA A 1 147 ? 24.28909 3.36860 32.05099 1.000 41.51900 127 ALA A CA 1
ATOM 940 C C . ALA A 1 147 ? 24.94412 2.99943 33.37394 1.000 40.14140 127 ALA A C 1
ATOM 941 O O . ALA A 1 147 ? 25.94458 2.27869 33.40398 1.000 38.51746 127 ALA A O 1
ATOM 943 N N . ARG A 1 148 ? 24.37556 3.51354 34.47016 1.000 38.16897 128 ARG A N 1
ATOM 944 C CA . ARG A 1 148 ? 24.85439 3.14526 35.79785 1.000 42.47184 128 ARG A CA 1
ATOM 945 C C . ARG A 1 148 ? 24.67791 1.65277 36.04099 1.000 45.51899 128 ARG A C 1
ATOM 946 O O . ARG A 1 148 ? 23.63694 1.07057 35.72200 1.000 45.02290 128 ARG A O 1
ATOM 954 N N . LYS A 1 149 ? 25.70291 1.03346 36.62876 1.000 48.41528 129 LYS A N 1
ATOM 955 C CA . LYS A 1 149 ? 25.64218 -0.40334 36.87022 1.000 52.82862 129 LYS A CA 1
ATOM 956 C C . LYS A 1 149 ? 24.53609 -0.78105 37.84593 1.000 50.91576 129 LYS A C 1
ATOM 957 O O . LYS A 1 149 ? 24.06196 -1.92014 37.80968 1.000 52.39873 129 LYS A O 1
ATOM 963 N N . ASP A 1 150 ? 24.09884 0.14160 38.70108 1.000 49.23725 130 ASP A N 1
ATOM 964 C CA . ASP A 1 150 ? 23.03725 -0.14429 39.65789 1.000 54.38338 130 ASP A CA 1
ATOM 965 C C . ASP A 1 150 ? 21.64579 0.20373 39.13382 1.000 54.25209 130 ASP A C 1
ATOM 966 O O . ASP A 1 150 ? 20.73813 0.43906 39.93402 1.000 56.78783 130 ASP A O 1
ATOM 971 N N . SER A 1 151 ? 21.45966 0.24980 37.81925 1.000 56.09854 131 SER A N 1
ATOM 972 C CA . SER A 1 151 ? 20.14830 0.54044 37.25407 1.000 54.67941 131 SER A CA 1
ATOM 973 C C . SER A 1 151 ? 19.23980 -0.65913 37.45985 1.000 55.87023 131 SER A C 1
ATOM 974 O O . SER A 1 151 ? 19.65404 -1.79967 37.23840 1.000 58.48882 131 SER A O 1
ATOM 977 N N . LYS A 1 152 ? 18.01211 -0.41385 37.91455 1.000 55.30806 132 LYS A N 1
ATOM 978 C CA . LYS A 1 152 ? 17.10908 -1.52804 38.17284 1.000 56.52120 132 LYS A CA 1
ATOM 979 C C . LYS A 1 152 ? 15.77515 -1.39234 37.44724 1.000 55.42081 132 LYS A C 1
ATOM 980 O O . LYS A 1 152 ? 15.16382 -2.40406 37.08370 1.000 53.58192 132 LYS A O 1
ATOM 986 N N . ILE A 1 153 ? 15.32302 -0.16159 37.20624 1.000 51.99427 133 ILE A N 1
ATOM 987 C CA . ILE A 1 153 ? 14.01652 0.08835 36.60366 1.000 54.61127 133 ILE A CA 1
ATOM 988 C C . ILE A 1 153 ? 14.19111 0.70573 35.22079 1.000 55.78434 133 ILE A C 1
ATOM 989 O O . ILE A 1 153 ? 14.89087 1.71346 35.06829 1.000 57.02824 133 ILE A O 1
ATOM 994 N N . ALA A 1 154 ? 13.51569 0.11646 34.22794 1.000 54.72801 134 ALA A N 1
ATOM 995 C CA . ALA A 1 154 ? 13.56568 0.53196 32.83249 1.000 45.02137 134 ALA A CA 1
ATOM 996 C C . ALA A 1 154 ? 12.18876 1.00534 32.38889 1.000 44.80630 134 ALA A C 1
ATOM 997 O O . ALA A 1 154 ? 11.18902 0.33600 32.65600 1.000 47.92821 134 ALA A O 1
ATOM 999 N N . GLY A 1 155 ? 12.13765 2.14665 31.71164 1.000 36.57988 135 GLY A N 1
ATOM 1000 C CA . GLY A 1 155 ? 10.89495 2.70064 31.19004 1.000 34.55379 135 GLY A CA 1
ATOM 1001 C C . GLY A 1 155 ? 10.85341 2.52644 29.67978 1.000 39.57635 135 GLY A C 1
ATOM 1002 O O . GLY A 1 155 ? 11.87527 2.66938 29.00293 1.000 41.57835 135 GLY A O 1
ATOM 1003 N N . ILE A 1 156 ? 9.67927 2.19918 29.15685 1.000 39.58240 136 ILE A N 1
ATOM 1004 C CA . ILE A 1 156 ? 9.54300 1.95385 27.72479 1.000 40.72959 136 ILE A CA 1
ATOM 1005 C C . ILE A 1 156 ? 8.45633 2.86131 27.16961 1.000 37.32620 136 ILE A C 1
ATOM 1006 O O . ILE A 1 156 ? 7.31672 2.83961 27.64544 1.000 37.46940 136 ILE A O 1
ATOM 1011 N N . ILE A 1 157 ? 8.81528 3.66066 26.17034 1.000 35.14237 137 ILE A N 1
ATOM 1012 C CA . ILE A 1 157 ? 7.88693 4.52397 25.45394 1.000 37.28709 137 ILE A CA 1
ATOM 1013 C C . ILE A 1 157 ? 7.84800 4.03133 24.01692 1.000 34.80115 137 ILE A C 1
ATOM 1014 O O . ILE A 1 157 ? 8.88544 4.00635 23.33475 1.000 28.22922 137 ILE A O 1
ATOM 1019 N N . GLY A 1 158 ? 6.66122 3.59295 23.58187 1.000 34.54104 138 GLY A N 1
ATOM 1020 C CA . GLY A 1 158 ? 6.47687 2.92661 22.30536 1.000 37.38962 138 GLY A CA 1
ATOM 1021 C C . GLY A 1 158 ? 6.64864 1.42563 22.45326 1.000 45.33803 138 GLY A C 1
ATOM 1022 O O . GLY A 1 158 ? 7.78679 0.95951 22.57083 1.000 51.38512 138 GLY A O 1
ATOM 1023 N N . ALA A 1 159 ? 5.55830 0.65765 22.52139 1.000 41.55603 139 ALA A N 1
ATOM 1024 C CA . ALA A 1 159 ? 5.66468 -0.78051 22.78510 1.000 40.54086 139 ALA A CA 1
ATOM 1025 C C . ALA A 1 159 ? 5.44891 -1.60417 21.51551 1.000 39.25254 139 ALA A C 1
ATOM 1026 O O . ALA A 1 159 ? 4.57759 -2.48104 21.44743 1.000 47.78843 139 ALA A O 1
ATOM 1028 N N . GLY A 1 160 ? 6.29504 -1.35945 20.52596 1.000 31.38182 140 GLY A N 1
ATOM 1029 C CA . GLY A 1 160 ? 6.24710 -2.04423 19.25236 1.000 27.43789 140 GLY A CA 1
ATOM 1030 C C . GLY A 1 160 ? 7.27795 -3.15168 19.16359 1.000 35.65392 140 GLY A C 1
ATOM 1031 O O . GLY A 1 160 ? 7.73353 -3.69118 20.18033 1.000 30.69447 140 GLY A O 1
ATOM 1032 N N . VAL A 1 161 ? 7.68010 -3.46768 17.93070 1.000 33.14722 141 VAL A N 1
ATOM 1033 C CA . VAL A 1 161 ? 8.60633 -4.57049 17.69493 1.000 39.27145 141 VAL A CA 1
ATOM 1034 C C . VAL A 1 161 ? 9.97223 -4.27616 18.30914 1.000 43.84050 141 VAL A C 1
ATOM 1035 O O . VAL A 1 161 ? 10.51364 -5.08239 19.07509 1.000 49.97471 141 VAL A O 1
ATOM 1039 N N . GLN A 1 162 ? 10.52337 -3.09376 18.02755 1.000 40.99622 142 GLN A N 1
ATOM 1040 C CA . 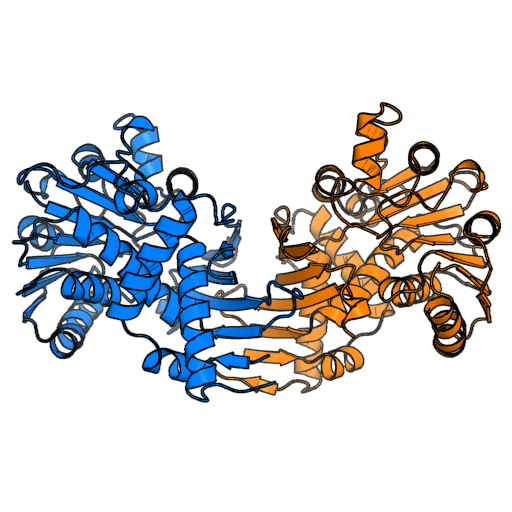GLN A 1 162 ? 11.87737 -2.77368 18.46878 1.000 31.90520 142 GLN A CA 1
ATOM 1041 C C . GLN A 1 162 ? 11.98080 -2.73349 19.98848 1.000 39.13012 142 GLN A C 1
ATOM 1042 O O . GLN A 1 162 ? 13.02180 -3.09246 20.55064 1.000 46.95822 142 GLN A O 1
ATOM 1048 N N . ALA A 1 163 ? 10.92440 -2.28743 20.67202 1.000 37.08592 143 ALA A N 1
ATOM 1049 C CA . ALA A 1 163 ? 11.00538 -2.15148 22.12126 1.000 37.83859 143 ALA A CA 1
ATOM 1050 C C . ALA A 1 163 ? 11.29717 -3.48327 22.80082 1.000 38.56277 143 ALA A C 1
ATOM 1051 O O . ALA A 1 163 ? 12.00749 -3.52665 23.81234 1.000 39.01241 143 ALA A O 1
ATOM 1053 N N . ARG A 1 164 ? 10.79202 -4.57881 22.24347 1.000 35.79296 144 ARG A N 1
ATOM 1054 C CA . ARG A 1 164 ? 10.97574 -5.87591 22.87666 1.000 37.91475 144 ARG A CA 1
ATOM 1055 C C . ARG A 1 164 ? 12.44754 -6.27145 22.90109 1.000 33.59722 144 ARG A C 1
ATOM 1056 O O . ARG A 1 164 ? 13.00308 -6.56866 23.96595 1.000 30.34846 144 ARG A O 1
ATOM 1064 N N . THR A 1 165 ? 13.11148 -6.24228 21.74313 1.000 34.34135 145 THR A N 1
ATOM 1065 C CA . THR A 1 165 ? 14.53956 -6.55432 21.73315 1.000 35.19275 145 THR A CA 1
ATOM 1066 C C . THR A 1 165 ? 15.34858 -5.48982 22.45855 1.000 36.54659 145 THR A C 1
ATOM 1067 O O . THR A 1 165 ? 16.36729 -5.80727 23.07833 1.000 39.84045 145 THR A O 1
ATOM 1071 N N . GLN A 1 166 ? 14.86400 -4.24830 22.46496 1.000 37.23584 146 GLN A N 1
ATOM 1072 C CA . GLN A 1 166 ? 15.52409 -3.18178 23.20852 1.000 33.62313 146 GLN A CA 1
ATOM 1073 C C . GLN A 1 166 ? 15.59997 -3.51479 24.69111 1.000 36.82189 146 GLN A C 1
ATOM 1074 O O . GLN A 1 166 ? 16.66869 -3.42983 25.30676 1.000 36.95358 146 GLN A O 1
ATOM 1080 N N . LEU A 1 167 ? 14.46102 -3.87673 25.28852 1.000 41.06568 147 LEU A N 1
ATOM 1081 C CA . LEU A 1 167 ? 14.44690 -4.22877 26.70343 1.000 39.27226 147 LEU A CA 1
ATOM 1082 C C . LEU A 1 167 ? 15.18763 -5.53652 26.95751 1.000 39.29123 147 LEU A C 1
ATOM 1083 O O . LEU A 1 167 ? 15.84439 -5.69177 27.99364 1.000 38.31993 147 LEU A O 1
ATOM 1088 N N . TRP A 1 168 ? 15.07021 -6.49789 26.04229 1.000 37.93687 148 TRP A N 1
ATOM 1089 C CA . TRP A 1 168 ? 15.79972 -7.75432 26.18891 1.000 41.59497 148 TRP A CA 1
ATOM 1090 C C . TRP A 1 168 ? 17.30865 -7.50123 26.26659 1.000 45.77809 148 TRP A C 1
ATOM 1091 O O . TRP A 1 168 ? 18.00118 -8.02681 27.14943 1.000 44.89752 148 TRP A O 1
ATOM 1102 N N . ALA A 1 169 ? 17.82709 -6.66137 25.36640 1.000 43.74417 149 ALA A N 1
ATOM 1103 C CA . ALA A 1 169 ? 19.25281 -6.35530 25.36099 1.000 41.53313 149 ALA A CA 1
ATOM 1104 C C . ALA A 1 169 ? 19.66856 -5.56344 26.58852 1.000 42.48315 149 ALA A C 1
ATOM 1105 O O . ALA A 1 169 ? 20.76829 -5.76744 27.11162 1.000 44.28804 149 ALA A O 1
ATOM 1107 N N . VAL A 1 170 ? 18.80184 -4.67631 27.07375 1.000 45.34205 150 VAL A N 1
ATOM 1108 C CA . VAL A 1 170 ? 19.08486 -3.97292 28.31869 1.000 44.82181 150 VAL A CA 1
ATOM 1109 C C . VAL A 1 170 ? 19.13052 -4.96201 29.48099 1.000 46.98062 150 VAL A C 1
ATOM 1110 O O . VAL A 1 170 ? 19.99437 -4.86741 30.36445 1.000 48.10966 150 VAL A O 1
ATOM 1114 N N . CYS A 1 171 ? 18.24131 -5.96453 29.45933 1.000 44.58711 151 CYS A N 1
ATOM 1115 C CA . CYS A 1 171 ? 18.19350 -6.97641 30.51028 1.000 44.24712 151 CYS A CA 1
ATOM 1116 C C . CYS A 1 171 ? 19.40321 -7.89853 30.46795 1.000 44.06589 151 CYS A C 1
ATOM 1117 O O . CYS A 1 171 ? 19.77182 -8.47752 31.49467 1.000 47.63892 151 CYS A O 1
ATOM 1120 N N . GLU A 1 172 ? 20.00411 -8.08835 29.29270 1.000 43.58477 152 GLU A N 1
ATOM 1121 C CA . GLU A 1 172 ? 21.20482 -8.91057 29.20585 1.000 45.72861 152 GLU A CA 1
ATOM 1122 C C . GLU A 1 172 ? 22.44143 -8.21580 29.77948 1.000 44.87178 152 GLU A C 1
ATOM 1123 O O . GLU A 1 172 ? 23.38961 -8.90125 30.17935 1.000 43.95111 152 GLU A O 1
ATOM 1129 N N . VAL A 1 173 ? 22.43869 -6.88849 29.88495 1.000 45.13667 153 VAL A N 1
ATOM 1130 C CA . VAL A 1 173 ? 23.62427 -6.15133 30.31223 1.000 48.10024 153 VAL A CA 1
ATOM 1131 C C . VAL A 1 173 ? 23.46831 -5.49437 31.68279 1.000 51.01665 153 VAL A C 1
ATOM 1132 O O . VAL A 1 173 ? 24.48281 -5.06460 32.25649 1.000 48.07379 153 VAL A O 1
ATOM 1136 N N . ARG A 1 174 ? 22.24092 -5.34435 32.19632 1.000 53.63446 154 ARG A N 1
ATOM 1137 C CA . ARG A 1 174 ? 21.99261 -4.73739 33.50040 1.000 53.73853 154 ARG A CA 1
ATOM 1138 C C . ARG A 1 174 ? 21.02334 -5.60657 34.30134 1.000 56.16787 154 ARG A C 1
ATOM 1139 O O . ARG A 1 174 ? 20.24702 -6.39026 33.74545 1.000 57.45232 154 ARG A O 1
ATOM 1147 N N . ASN A 1 175 ? 21.05161 -5.43815 35.62458 1.000 55.43978 155 ASN A N 1
ATOM 1148 C CA . ASN A 1 175 ? 20.23083 -6.25156 36.53029 1.000 55.04779 155 ASN A CA 1
ATOM 1149 C C . ASN A 1 175 ? 18.85797 -5.60402 36.71931 1.000 51.95045 155 ASN A C 1
ATOM 1150 O O . ASN A 1 175 ? 18.48253 -5.14969 37.80257 1.000 51.37574 155 ASN A O 1
ATOM 1155 N N . ILE A 1 176 ? 18.09721 -5.57846 35.62043 1.000 51.93016 156 ILE A N 1
ATOM 1156 C CA . ILE A 1 176 ? 16.76906 -4.96798 35.62937 1.000 49.03571 156 ILE A CA 1
ATOM 1157 C C . ILE A 1 176 ? 15.82672 -5.78524 36.49980 1.000 52.30518 156 ILE A C 1
ATOM 1158 O O . ILE A 1 176 ? 15.82844 -7.02146 36.45911 1.000 53.99338 156 ILE A O 1
ATOM 1163 N N . GLU A 1 177 ? 15.02243 -5.09056 37.30270 1.000 52.81316 157 GLU A N 1
ATOM 1164 C CA . GLU A 1 177 ? 14.05616 -5.69889 38.20886 1.000 51.39537 157 GLU A CA 1
ATOM 1165 C C . GLU A 1 177 ? 12.61157 -5.44989 37.80418 1.000 57.80919 157 GLU A C 1
ATOM 1166 O O . GLU A 1 177 ? 11.76775 -6.34084 37.94636 1.000 60.90339 157 GLU A O 1
ATOM 1172 N N . LYS A 1 178 ? 12.3093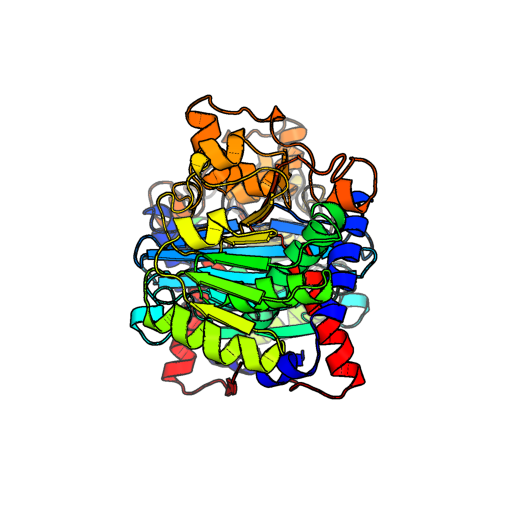6 -4.26351 37.28599 1.000 56.73224 158 LYS A N 1
ATOM 1173 C CA . LYS A 1 178 ? 10.94494 -3.87863 36.97182 1.000 56.00237 158 LYS A CA 1
ATOM 1174 C C . LYS A 1 178 ? 10.98058 -2.97884 35.74346 1.000 58.08955 158 LYS A C 1
ATOM 1175 O O . LYS A 1 178 ? 11.93896 -2.22794 35.52693 1.000 56.36130 158 LYS A O 1
ATOM 1181 N N . ALA A 1 179 ? 9.93674 -3.07788 34.92868 1.000 55.03477 159 ALA A N 1
ATOM 1182 C CA . ALA A 1 179 ? 9.82614 -2.30547 33.70481 1.000 46.51574 159 ALA A CA 1
ATOM 1183 C C . ALA A 1 179 ? 8.49146 -1.57893 33.69964 1.000 50.37565 159 ALA A C 1
ATOM 1184 O O . ALA A 1 179 ? 7.48443 -2.10054 34.18823 1.000 54.68507 159 ALA A O 1
ATOM 1186 N N . LEU A 1 180 ? 8.48945 -0.36789 33.15973 1.000 47.00257 160 LEU A N 1
ATOM 1187 C CA . LEU A 1 180 ? 7.27757 0.42545 33.02614 1.000 46.86375 160 LEU A CA 1
ATOM 1188 C C . LEU A 1 180 ? 7.08028 0.76522 31.55514 1.000 45.99674 160 LEU A C 1
ATOM 1189 O O . LEU A 1 180 ? 8.01938 1.21492 30.88942 1.000 48.16900 160 LEU A O 1
ATOM 1194 N N . VAL A 1 181 ? 5.86809 0.54468 31.04689 1.000 43.28119 161 VAL A N 1
ATOM 1195 C CA . VAL A 1 181 ? 5.59139 0.63510 29.61925 1.000 43.70785 161 VAL A CA 1
ATOM 1196 C C . VAL A 1 181 ? 4.47745 1.63771 29.38169 1.000 45.95437 161 VAL A C 1
ATOM 1197 O O . VAL A 1 181 ? 3.40506 1.54161 29.98815 1.000 50.66946 161 VAL A O 1
ATOM 1201 N N . TYR A 1 182 ? 4.72142 2.57633 28.48068 1.000 44.48993 162 TYR A N 1
ATOM 1202 C CA . TYR A 1 182 ? 3.69046 3.48049 28.00851 1.000 43.68437 162 TYR A CA 1
ATOM 1203 C C . TYR A 1 182 ? 3.65693 3.41884 26.49149 1.000 41.99878 162 TYR A C 1
ATOM 1204 O O . TYR A 1 182 ? 4.69873 3.42614 25.83498 1.000 40.98902 162 TYR A O 1
ATOM 1213 N N . ASP A 1 183 ? 2.45227 3.36486 25.94547 1.000 48.67263 163 ASP A N 1
ATOM 1214 C CA . ASP A 1 183 ? 2.24108 3.41116 24.51095 1.000 46.70094 163 ASP A CA 1
ATOM 1215 C C . ASP A 1 183 ? 0.98550 4.23054 24.24944 1.000 42.45082 163 ASP A C 1
ATOM 1216 O O . ASP A 1 183 ? 0.09886 4.31377 25.10453 1.000 39.90830 163 ASP A O 1
ATOM 1221 N N . ILE A 1 184 ? 0.94633 4.88688 23.08382 1.000 41.86042 164 ILE A N 1
ATOM 1222 C CA . ILE A 1 184 ? -0.24018 5.65029 22.72704 1.000 48.53994 164 ILE A CA 1
ATOM 1223 C C . ILE A 1 184 ? -1.42852 4.72891 22.48689 1.000 49.09187 164 ILE A C 1
ATOM 1224 O O . ILE A 1 184 ? -2.57413 5.12994 22.71183 1.000 47.64016 164 ILE A O 1
ATOM 1229 N N . ASN A 1 185 ? -1.17107 3.47665 22.11274 1.000 51.89853 165 ASN A N 1
ATOM 1230 C CA . ASN A 1 185 ? -2.19862 2.45948 21.98039 1.000 56.70387 165 ASN A CA 1
ATOM 1231 C C . ASN A 1 185 ? -2.17536 1.60356 23.23379 1.000 56.91957 165 ASN A C 1
ATOM 1232 O O . ASN A 1 185 ? -1.23453 0.81581 23.41131 1.000 56.13846 165 ASN A O 1
ATOM 1237 N N . PRO A 1 186 ? -3.18174 1.68134 24.10150 1.000 59.58577 166 PRO A N 1
ATOM 1238 C CA . PRO A 1 186 ? -3.13836 0.87367 25.33062 1.000 60.18560 166 PRO A CA 1
ATOM 1239 C C . PRO A 1 186 ? -3.07971 -0.61325 25.04949 1.000 57.78075 166 PRO A C 1
ATOM 1240 O O . PRO A 1 186 ? -2.50382 -1.36959 25.84349 1.000 55.25451 166 PRO A O 1
ATOM 1244 N N . LYS A 1 187 ? -3.62042 -1.04125 23.90570 1.000 59.69369 167 LYS A N 1
ATOM 1245 C CA . LYS A 1 187 ? -3.55510 -2.44650 23.52922 1.000 61.17702 167 LYS A CA 1
ATOM 1246 C C . LYS A 1 187 ? -2.11361 -2.89842 23.40905 1.000 57.61462 167 LYS A C 1
ATOM 1247 O O . LYS A 1 187 ? -1.73699 -3.93957 23.95898 1.000 56.88488 167 LYS A O 1
ATOM 1253 N N . ASN A 1 188 ? -1.28069 -2.08849 22.74244 1.000 55.26305 168 ASN A N 1
ATOM 1254 C CA . ASN A 1 188 ? 0.10796 -2.45990 22.49127 1.000 51.01220 168 ASN A CA 1
ATOM 1255 C C . ASN A 1 188 ? 0.91789 -2.51225 23.78464 1.000 47.52076 168 ASN A C 1
ATOM 1256 O O . ASN A 1 188 ? 1.70256 -3.44473 23.99631 1.000 43.74709 168 ASN A O 1
ATOM 1261 N N . ALA A 1 189 ? 0.71505 -1.54346 24.67932 1.000 49.15659 169 ALA A N 1
ATOM 1262 C CA . ALA A 1 189 ? 1.44954 -1.54706 25.94005 1.000 48.88040 169 ALA A CA 1
ATOM 1263 C C . ALA A 1 189 ? 1.04007 -2.72838 26.80102 1.000 51.50652 169 ALA A C 1
ATOM 1264 O O . ALA A 1 189 ? 1.89291 -3.39685 27.39373 1.000 52.11529 169 ALA A O 1
ATOM 1266 N N . LYS A 1 190 ? -0.25808 -3.02654 26.84649 1.000 56.82304 170 LYS A N 1
ATOM 1267 C CA . LYS A 1 190 ? -0.71825 -4.15977 27.63517 1.000 57.77482 170 LYS A CA 1
ATOM 1268 C C . LYS A 1 190 ? -0.15003 -5.45798 27.07986 1.000 55.38361 170 LYS A C 1
ATOM 1269 O O . LYS A 1 190 ? 0.42460 -6.26145 27.82482 1.000 55.68254 170 LYS A O 1
ATOM 1275 N N . LYS A 1 191 ? -0.24605 -5.64878 25.75789 1.000 51.63743 171 LYS A N 1
ATOM 1276 C CA . LYS A 1 191 ? 0.29038 -6.85826 25.14177 1.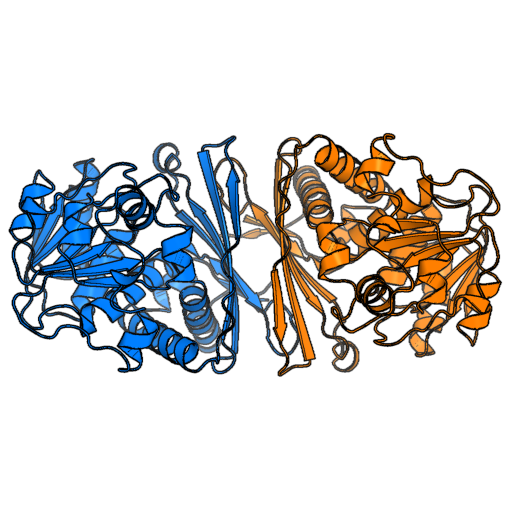000 53.55190 171 LYS A CA 1
ATOM 1277 C C . LYS A 1 191 ? 1.79095 -6.96550 25.36161 1.000 54.39792 171 LYS A C 1
ATOM 1278 O O . LYS A 1 191 ? 2.30724 -8.05501 25.63005 1.000 54.85644 171 LYS A O 1
ATOM 1284 N N . PHE A 1 192 ? 2.49908 -5.83507 25.29156 1.000 50.62385 172 PHE A N 1
ATOM 1285 C CA . PHE A 1 192 ? 3.92326 -5.82264 25.59550 1.000 45.33764 172 PHE A CA 1
ATOM 1286 C C . PHE A 1 192 ? 4.15906 -6.26486 27.03008 1.000 43.33946 172 PHE A C 1
ATOM 1287 O O . PHE A 1 192 ? 4.89979 -7.22722 27.28435 1.000 35.77863 172 PHE A O 1
ATOM 1295 N N . ALA A 1 193 ? 3.45488 -5.62796 27.97344 1.000 44.02607 173 ALA A N 1
ATOM 1296 C CA . ALA A 1 193 ? 3.67054 -5.91319 29.38828 1.000 47.36966 173 ALA A CA 1
ATOM 1297 C C . ALA A 1 193 ? 3.48128 -7.39531 29.68232 1.000 53.48318 173 ALA A C 1
ATOM 1298 O O . ALA A 1 193 ? 4.32094 -8.02072 30.34734 1.000 50.88787 173 ALA A O 1
ATOM 1300 N N . GLU A 1 194 ? 2.41917 -7.98523 29.12834 1.000 57.20559 174 GLU A N 1
ATOM 1301 C CA . GLU A 1 194 ? 2.14527 -9.39954 29.33119 1.000 55.72895 174 GLU A CA 1
ATOM 1302 C C . GLU A 1 194 ? 3.23808 -10.26497 28.72213 1.000 58.06949 174 GLU A C 1
ATOM 1303 O O . GLU A 1 194 ? 3.87360 -11.05399 29.42123 1.000 60.48264 174 GLU A O 1
ATOM 1309 N N . GLU A 1 195 ? 3.47161 -10.13156 27.41326 1.000 59.79508 175 GLU A N 1
ATOM 1310 C CA . GLU A 1 195 ? 4.37086 -11.04674 26.70992 1.000 58.06655 175 GLU A CA 1
ATOM 1311 C C . GLU A 1 195 ? 5.81762 -10.89236 27.15874 1.000 54.71853 175 GLU A C 1
ATOM 1312 O O . GLU A 1 195 ? 6.54998 -11.88372 27.26657 1.000 53.90794 175 GLU A O 1
ATOM 1318 N N . MET A 1 196 ? 6.26513 -9.65624 27.37855 1.000 53.14248 176 MET A N 1
ATOM 1319 C CA . MET A 1 196 ? 7.66579 -9.45861 27.72989 1.000 49.53967 176 MET A CA 1
ATOM 1320 C C . MET A 1 196 ? 7.97486 -9.91477 29.14760 1.000 48.57159 176 MET A C 1
ATOM 1321 O O . MET A 1 196 ? 9.08755 -10.38040 29.41654 1.000 49.59123 176 MET A O 1
ATOM 1326 N N . SER A 1 197 ? 7.00412 -9.83457 30.05177 1.000 48.56253 177 SER A N 1
ATOM 1327 C CA . SER A 1 197 ? 7.26820 -10.22291 31.43108 1.000 51.59903 177 SER A CA 1
ATOM 1328 C C . SER A 1 197 ? 7.53695 -11.72392 31.54828 1.000 56.88952 177 SER A C 1
ATOM 1329 O O . SER A 1 197 ? 8.40450 -12.13923 32.32539 1.000 57.46405 177 SER A O 1
ATOM 1332 N N . LYS A 1 198 ? 6.80005 -12.55696 30.79975 1.000 58.97055 178 LYS A N 1
ATOM 1333 C CA . LYS A 1 198 ? 7.07211 -13.99301 30.83416 1.000 62.58065 178 LYS A CA 1
ATOM 1334 C C . LYS A 1 198 ? 8.42627 -14.32494 30.21277 1.000 65.16673 178 LYS A C 1
ATOM 1335 O O . LYS A 1 198 ? 9.15579 -15.18157 30.73475 1.000 68.33199 178 LYS A O 1
ATOM 1341 N N . LYS A 1 199 ? 8.76034 -13.69169 29.07725 1.000 63.83580 179 LYS A N 1
ATOM 1342 C CA . LYS A 1 199 ? 10.04809 -13.94698 28.42712 1.000 61.94644 179 LYS A CA 1
ATOM 1343 C C . LYS A 1 199 ? 11.22194 -13.60685 29.34117 1.000 57.82586 179 LYS A C 1
ATOM 1344 O O . LYS A 1 199 ? 12.14243 -14.41274 29.51551 1.000 60.11643 179 LYS A O 1
ATOM 1350 N N . LEU A 1 200 ? 11.23183 -12.40711 29.90294 1.000 54.34577 180 LEU A N 1
ATOM 1351 C CA . LEU A 1 200 ? 12.38917 -11.96831 30.66563 1.000 54.80138 180 LEU A CA 1
ATOM 1352 C C . LEU A 1 200 ? 12.29248 -12.29180 32.15158 1.000 56.21670 180 LEU A C 1
ATOM 1353 O O . LEU A 1 200 ? 13.27690 -12.10388 32.87334 1.000 55.55030 180 LEU A O 1
ATOM 1358 N N . GLY A 1 201 ? 11.15396 -12.78756 32.62417 1.000 58.80283 181 GLY A N 1
ATOM 1359 C CA . GLY A 1 201 ? 11.03718 -13.12936 34.03527 1.000 61.91305 181 GLY A CA 1
ATOM 1360 C C . GLY A 1 201 ? 11.20524 -11.95197 34.97022 1.000 62.32031 181 GLY A C 1
ATOM 1361 O O . GLY A 1 201 ? 11.84336 -12.07973 36.02432 1.000 60.71052 181 GLY A O 1
ATOM 1362 N N . ILE A 1 202 ? 10.65745 -10.79547 34.59769 1.000 62.68917 182 ILE A N 1
ATOM 1363 C CA . ILE A 1 202 ? 10.70573 -9.60116 35.42511 1.000 61.78093 182 ILE A CA 1
ATOM 1364 C C . ILE A 1 202 ? 9.31764 -8.98799 35.44636 1.000 59.52674 182 ILE A C 1
ATOM 1365 O O . ILE A 1 202 ? 8.52332 -9.16049 34.51929 1.000 59.29790 182 ILE A O 1
ATOM 1370 N N . GLU A 1 203 ? 9.06401 -8.21284 36.50012 1.000 58.05968 183 GLU A N 1
ATOM 1371 C CA . GLU A 1 203 ? 7.79801 -7.51836 36.68042 1.000 54.73440 183 GLU A CA 1
ATOM 1372 C C . GLU A 1 203 ? 7.72108 -6.33070 35.73000 1.000 55.87109 183 GLU A C 1
ATOM 1373 O O . GLU A 1 203 ? 8.64352 -5.51191 35.67346 1.000 54.86037 183 GLU A O 1
ATOM 1379 N N . ILE A 1 204 ? 6.62373 -6.24431 34.97702 1.000 56.35817 184 ILE A N 1
ATOM 1380 C CA . ILE A 1 204 ? 6.39592 -5.17015 34.01777 1.000 57.52072 184 ILE A CA 1
ATOM 1381 C C . ILE A 1 204 ? 5.01728 -4.57356 34.27096 1.000 60.23609 184 ILE A C 1
ATOM 1382 O O . ILE A 1 204 ? 4.01171 -5.28847 34.24674 1.000 66.71802 184 ILE A O 1
ATOM 1387 N N . LYS A 1 205 ? 4.96498 -3.26387 34.47570 1.000 62.52716 185 LYS A N 1
ATOM 1388 C CA . LYS A 1 205 ? 3.73611 -2.56771 34.82831 1.000 64.32781 185 LYS A CA 1
ATOM 1389 C C . LYS A 1 205 ? 3.42667 -1.52331 33.76337 1.000 66.47562 185 LYS A C 1
ATOM 1390 O O . LYS A 1 205 ? 4.32691 -0.81518 33.29667 1.000 67.02438 185 LYS A O 1
ATOM 1396 N N . THR A 1 206 ? 2.16293 -1.46623 33.35474 1.000 62.81970 186 THR A N 1
ATOM 1397 C CA . THR A 1 206 ? 1.69131 -0.47674 32.39835 1.000 56.26010 186 THR A CA 1
ATOM 1398 C C . THR A 1 206 ? 1.43723 0.85050 33.11062 1.000 53.73958 186 THR A C 1
ATOM 1399 O O . THR A 1 206 ? 0.79979 0.88296 34.16534 1.000 59.10943 186 THR A O 1
ATOM 1403 N N . VAL A 1 207 ? 1.95966 1.93911 32.55164 1.000 49.01649 187 VAL A N 1
ATOM 1404 C CA . VAL A 1 207 ? 1.68771 3.28652 33.03851 1.000 46.80045 187 VAL A CA 1
ATOM 1405 C C . VAL A 1 207 ? 0.89873 4.01892 31.96047 1.000 44.90219 187 VAL A C 1
ATOM 1406 O O . VAL A 1 207 ? 0.85826 3.60605 30.80389 1.000 43.03730 187 VAL A O 1
ATOM 1410 N N . GLU A 1 208 ? 0.33108 5.16441 32.32843 1.000 51.87343 188 GLU A N 1
ATOM 1411 C CA . GLU A 1 208 ? -0.65385 5.81622 31.47503 1.000 55.78006 188 GLU A CA 1
ATOM 1412 C C . GLU A 1 208 ? -0.17196 7.16088 30.96287 1.000 53.70525 188 GLU A C 1
ATOM 1413 O O . GLU A 1 208 ? -0.97535 7.94679 30.45766 1.000 55.78882 188 GLU A O 1
ATOM 1419 N N . SER A 1 209 ? 1.13485 7.38070 30.95725 1.000 47.75123 189 SER A N 1
ATOM 1420 C CA . SER A 1 209 ? 1.71289 8.58151 30.38295 1.000 47.90615 189 SER A CA 1
ATOM 1421 C C . SER A 1 209 ? 3.20011 8.36766 30.16551 1.000 52.51523 189 SER A C 1
ATOM 1422 O O . SER A 1 209 ? 3.85790 7.61832 30.90229 1.000 49.55295 189 SER A O 1
ATOM 1425 N N . ALA A 1 210 ? 3.71985 9.04993 29.14578 1.000 49.63398 190 ALA A N 1
ATOM 1426 C CA . ALA A 1 210 ? 5.15305 9.05171 28.93736 1.000 42.57357 190 ALA A CA 1
ATOM 1427 C C . ALA A 1 210 ? 5.86200 9.67523 30.12707 1.000 43.63805 190 ALA A C 1
ATOM 1428 O O . ALA A 1 210 ? 6.95076 9.23031 30.51142 1.000 47.21491 190 ALA A O 1
ATOM 1430 N N . ARG A 1 211 ? 5.21103 10.63760 30.77910 1.000 47.51246 191 ARG A N 1
ATOM 1431 C CA . ARG A 1 211 ? 5.82223 11.31884 31.91152 1.000 49.51852 191 ARG A CA 1
ATOM 1432 C C . ARG A 1 211 ? 6.15495 10.34753 33.03730 1.000 50.89916 191 ARG A C 1
ATOM 1433 O O . ARG A 1 211 ? 7.26092 10.38315 33.58533 1.000 57.15664 191 ARG A O 1
ATOM 1441 N N . GLU A 1 212 ? 5.22520 9.45726 33.38103 1.000 47.47538 192 GLU A N 1
ATOM 1442 C CA . GLU A 1 212 ? 5.46882 8.53801 34.48665 1.000 48.26593 192 GLU A CA 1
ATOM 1443 C C . GLU A 1 212 ? 6.60583 7.57518 34.16125 1.000 53.66821 192 GLU A C 1
ATOM 1444 O O . GLU A 1 212 ? 7.51771 7.38553 34.97489 1.000 54.93461 192 GLU A O 1
ATOM 1450 N N . ALA A 1 213 ? 6.60349 7.00921 32.94958 1.000 55.91791 193 ALA A N 1
ATOM 1451 C CA . ALA A 1 213 ? 7.65324 6.07136 32.56470 1.000 53.68057 193 ALA A CA 1
ATOM 1452 C C . ALA A 1 213 ? 9.01775 6.73778 32.58866 1.000 56.98791 193 ALA A C 1
ATOM 1453 O O . ALA A 1 213 ? 10.01279 6.11600 32.97181 1.000 57.71889 193 ALA A O 1
ATOM 1455 N N . THR A 1 214 ? 9.07666 8.01351 32.20237 1.000 57.02456 194 THR A N 1
ATOM 1456 C CA . THR A 1 214 ? 10.34025 8.74403 32.18380 1.000 51.73373 194 THR A CA 1
ATOM 1457 C C . THR A 1 214 ? 10.79243 9.12363 33.58880 1.000 53.82918 194 THR A C 1
ATOM 1458 O O . THR A 1 214 ? 11.98438 9.04075 33.90380 1.000 52.79560 194 THR A O 1
ATOM 1462 N N . GLU A 1 215 ? 9.85369 9.54468 34.44547 1.000 60.12203 195 GLU A N 1
ATOM 1463 C CA . GLU A 1 215 ? 10.20544 10.07299 35.76407 1.000 59.31606 195 GLU A CA 1
ATOM 1464 C C . GLU A 1 215 ? 10.79596 9.00357 36.67423 1.000 58.48660 195 GLU A C 1
ATOM 1465 O O . GLU A 1 215 ? 11.64912 9.31014 37.51224 1.000 60.00685 195 GLU A O 1
ATOM 1471 N N . LYS A 1 216 ? 10.33866 7.76133 36.54952 1.000 60.89411 196 LYS A N 1
ATOM 1472 C CA . LYS A 1 216 ? 10.75642 6.67854 37.42774 1.000 61.37286 196 LYS A CA 1
ATOM 1473 C C . LYS A 1 216 ? 11.86800 5.82016 36.83233 1.000 61.72980 196 LYS A C 1
ATOM 1474 O O . LYS A 1 216 ? 12.29211 4.84890 37.47022 1.000 61.54093 196 LYS A O 1
ATOM 1480 N N . SER A 1 217 ? 12.37687 6.17525 35.65439 1.000 56.66614 197 SER A N 1
ATOM 1481 C CA . SER A 1 217 ? 13.30442 5.31415 34.93895 1.000 56.21990 197 SER A CA 1
ATOM 1482 C C . SER A 1 217 ? 14.74029 5.49564 35.41078 1.000 56.22134 197 SER A C 1
ATOM 1483 O O . SER A 1 217 ? 15.20200 6.61487 35.64786 1.000 58.68569 197 SER A O 1
ATOM 1486 N N . ASP A 1 218 ? 15.44548 4.37474 35.54094 1.000 53.07838 198 ASP A N 1
ATOM 1487 C CA . ASP A 1 218 ? 16.89751 4.40045 35.55125 1.000 52.62957 198 ASP A CA 1
ATOM 1488 C C . ASP A 1 218 ? 17.44601 4.29141 34.13912 1.000 47.37688 198 ASP A C 1
ATOM 1489 O O . ASP A 1 218 ? 18.44836 4.93223 33.81148 1.000 42.55284 198 ASP A O 1
ATOM 1494 N N . ILE A 1 219 ? 16.78316 3.50682 33.29051 1.000 48.01158 199 ILE A N 1
ATOM 1495 C CA . ILE A 1 219 ? 17.08720 3.42299 31.86528 1.000 45.18005 199 ILE A CA 1
ATOM 1496 C C . ILE A 1 219 ? 15.78640 3.62309 31.09760 1.000 41.57675 199 ILE A C 1
ATOM 1497 O O . ILE A 1 219 ? 14.77548 2.98200 31.40949 1.000 43.23222 199 ILE A O 1
ATOM 1502 N N . LEU A 1 220 ? 15.80037 4.52154 30.11384 1.000 34.39672 200 LEU A N 1
ATOM 1503 C CA . LEU A 1 220 ? 14.61269 4.80043 29.32388 1.000 38.26004 200 LEU A CA 1
ATOM 1504 C C . LEU A 1 220 ? 14.83328 4.33827 27.89786 1.000 37.26336 200 LEU A C 1
ATOM 1505 O O . LEU A 1 220 ? 15.83879 4.68865 27.27443 1.000 37.35424 200 LEU A O 1
ATOM 1510 N N . ILE A 1 221 ? 13.85533 3.61317 27.37287 1.000 36.72704 201 ILE A N 1
ATOM 1511 C CA . ILE A 1 221 ? 13.87250 3.10599 26.01418 1.000 33.43067 201 ILE A CA 1
ATOM 1512 C C . ILE A 1 221 ? 12.79391 3.85441 25.24904 1.000 36.26486 201 ILE A C 1
ATOM 1513 O O . ILE A 1 221 ? 11.63263 3.87910 25.67229 1.000 39.05222 201 ILE A O 1
ATOM 1518 N N . VAL A 1 222 ? 13.17250 4.49919 24.14911 1.000 35.70862 202 VAL A N 1
ATOM 1519 C CA . VAL A 1 222 ? 12.21666 5.18853 23.29229 1.000 33.79532 202 VAL A CA 1
ATOM 1520 C C . VAL A 1 222 ? 12.29878 4.56086 21.90713 1.000 34.45148 202 VAL A C 1
ATOM 1521 O O . VAL A 1 222 ? 13.35053 4.62047 21.25834 1.000 35.44810 202 VAL A O 1
ATOM 1525 N N . ALA A 1 223 ? 11.17814 3.96852 21.44532 1.000 34.23116 203 ALA A N 1
ATOM 1526 C CA . ALA A 1 223 ? 11.11808 3.27392 20.15434 1.000 34.13621 203 ALA A CA 1
ATOM 1527 C C . ALA A 1 223 ? 9.73111 3.46940 19.53728 1.000 40.01930 203 ALA A C 1
ATOM 1528 O O . ALA A 1 223 ? 8.94022 2.53341 19.35775 1.000 38.69701 203 ALA A O 1
ATOM 1530 N N . THR A 1 224 ? 9.43735 4.70849 19.15922 1.000 39.88816 204 THR A N 1
ATOM 1531 C CA . THR A 1 224 ? 8.11971 5.05937 18.65873 1.000 33.86437 204 THR A CA 1
ATOM 1532 C C . THR A 1 224 ? 8.17641 5.34018 17.16458 1.000 37.22707 204 THR A C 1
ATOM 1533 O O . THR A 1 224 ? 9.24276 5.37485 16.54445 1.000 45.64727 204 THR A O 1
ATOM 1537 N N . THR A 1 225 ? 6.97995 5.48993 16.60585 1.000 34.70052 205 THR A N 1
ATOM 1538 C CA . THR A 1 225 ? 6.68182 5.91726 15.24765 1.000 34.98368 205 THR A CA 1
ATOM 1539 C C . THR A 1 225 ? 6.27077 7.38655 15.20620 1.000 36.13309 205 THR A C 1
ATOM 1540 O O . THR A 1 225 ? 5.98499 7.92773 14.13128 1.000 40.94228 205 THR A O 1
ATOM 1544 N N . ALA A 1 226 ? 6.23685 8.04365 16.36202 1.000 32.28569 206 ALA A N 1
ATOM 1545 C CA . ALA A 1 226 ? 5.81538 9.43555 16.44076 1.000 35.84703 206 ALA A CA 1
ATOM 1546 C C . ALA A 1 226 ? 6.66708 10.33536 15.55136 1.000 39.95624 206 ALA A C 1
ATOM 1547 O O . ALA A 1 226 ? 7.85832 10.09507 15.33460 1.000 45.40290 206 ALA A O 1
ATOM 1549 N N . ARG A 1 227 ? 6.02938 11.36652 15.00266 1.000 44.39374 207 ARG A N 1
ATOM 1550 C CA . ARG A 1 227 ? 6.72005 12.36624 14.20781 1.000 44.44491 207 ARG A CA 1
ATOM 1551 C C . ARG A 1 227 ? 6.94763 13.66238 14.97937 1.000 48.44668 207 ARG A C 1
ATOM 1552 O O . ARG A 1 227 ? 7.58539 14.58444 14.45465 1.000 49.08036 207 ARG A O 1
ATOM 1560 N N . GLU A 1 228 ? 6.49335 13.73003 16.22706 1.000 46.88934 208 GLU A N 1
ATOM 1561 C CA . GLU A 1 228 ? 6.65076 14.88763 17.09011 1.000 47.72064 208 GLU A CA 1
ATOM 1562 C C . GLU A 1 228 ? 7.03542 14.40528 18.47860 1.000 48.10783 208 GLU A C 1
ATOM 1563 O O . GLU A 1 228 ? 6.79898 13.23928 18.82208 1.000 48.65426 208 GLU A O 1
ATOM 1569 N N . PRO A 1 229 ? 7.67743 15.26177 19.27347 1.000 43.82935 209 PRO A N 1
ATOM 1570 C CA . PRO A 1 229 ? 8.27014 14.80926 20.53927 1.000 40.72982 209 PRO A CA 1
ATOM 1571 C C . PRO A 1 229 ? 7.27585 14.15370 21.48925 1.000 41.72365 209 PRO A C 1
ATOM 1572 O O . PRO A 1 229 ? 6.15098 14.62210 21.67199 1.000 47.92112 209 PRO A O 1
ATOM 1576 N N . VAL A 1 230 ? 7.71678 13.05049 22.09557 1.000 41.87145 210 VAL A N 1
ATOM 1577 C CA . VAL A 1 230 ? 6.96062 12.37981 23.13424 1.000 41.53213 210 VAL A CA 1
ATOM 1578 C C . VAL A 1 230 ? 7.60773 12.49465 24.50922 1.000 42.58945 210 VAL A C 1
ATOM 1579 O O . VAL A 1 230 ? 6.90601 12.38582 25.51795 1.000 47.39424 210 VAL A O 1
ATOM 1583 N N . VAL A 1 231 ? 8.91970 12.65475 24.59375 1.000 46.56553 211 VAL A N 1
ATOM 1584 C CA . VAL A 1 231 ? 9.60370 12.73847 25.88118 1.000 49.65446 211 VAL A CA 1
ATOM 1585 C C . VAL A 1 231 ? 10.04666 14.17866 26.09709 1.000 48.05982 211 VAL A C 1
ATOM 1586 O O . VAL A 1 231 ? 10.69093 14.77737 25.22761 1.000 48.91797 211 VAL A O 1
ATOM 1590 N N . LYS A 1 232 ? 9.64729 14.75605 27.22308 1.000 49.20959 212 LYS A N 1
ATOM 1591 C CA . LYS A 1 232 ? 10.08871 16.08894 27.60211 1.000 50.33828 212 LYS A CA 1
ATOM 1592 C C . LYS A 1 232 ? 11.31676 15.98542 28.50534 1.000 49.51414 212 LYS A C 1
ATOM 1593 O O . LYS A 1 232 ? 11.39957 15.10367 29.36666 1.000 47.79011 212 LYS A O 1
ATOM 1599 N N . GLY A 1 233 ? 12.29787 16.86058 28.26050 1.000 47.85021 213 GLY A N 1
ATOM 1600 C CA . GLY A 1 233 ? 13.51718 16.83749 29.04891 1.000 45.62552 213 GLY A CA 1
ATOM 1601 C C . GLY A 1 233 ? 13.29146 17.16316 30.50914 1.000 46.43045 213 GLY A C 1
ATOM 1602 O O . GLY A 1 233 ? 14.04760 16.70144 31.37194 1.000 43.56853 213 GLY A O 1
ATOM 1603 N N . GLY A 1 234 ? 12.25392 17.95993 30.80670 1.000 48.05769 214 GLY A N 1
ATOM 1604 C CA . GLY A 1 234 ? 11.93668 18.32023 32.17722 1.000 45.56544 214 GLY A CA 1
ATOM 1605 C C . GLY A 1 234 ? 11.61698 17.13016 33.05406 1.000 49.32442 214 GLY A C 1
ATOM 1606 O O . GLY A 1 234 ? 11.71915 17.23453 34.27993 1.000 53.36991 214 GLY A O 1
ATOM 1607 N N . TRP A 1 235 ? 11.25913 15.98882 32.45233 1.000 47.57995 215 TRP A N 1
ATOM 1608 C CA . TRP A 1 235 ? 10.91406 14.79850 33.21729 1.000 50.20839 215 TRP A CA 1
ATOM 1609 C C . TRP A 1 235 ? 12.13048 13.97723 33.61470 1.000 50.89887 215 TRP A C 1
ATOM 1610 O O . TRP A 1 235 ? 12.07075 13.24364 34.60605 1.000 53.95940 215 TRP A O 1
ATOM 1621 N N . ILE A 1 236 ? 13.22730 14.08914 32.87996 1.000 47.09832 216 ILE A N 1
ATOM 1622 C CA . ILE A 1 236 ? 14.37108 13.21057 33.08473 1.000 46.32859 216 ILE A CA 1
ATOM 1623 C C . ILE A 1 236 ? 15.11442 13.65344 34.33518 1.000 46.08282 216 ILE A C 1
ATOM 1624 O O . ILE A 1 236 ? 15.51496 14.81792 34.44944 1.000 51.92860 216 ILE A O 1
ATOM 1629 N N . ARG A 1 237 ? 15.24737 12.74689 35.29790 1.000 43.26647 217 ARG A N 1
ATOM 1630 C CA . ARG A 1 237 ? 16.06250 13.03526 36.46405 1.000 51.43183 217 ARG A CA 1
ATOM 1631 C C . ARG A 1 237 ? 17.52439 12.68250 36.17956 1.000 50.45769 217 ARG A C 1
ATOM 1632 O O . ARG A 1 237 ? 17.85039 12.01404 35.19337 1.000 53.90427 217 ARG A O 1
ATOM 1640 N N . GLU A 1 238 ? 18.41215 13.13992 37.05947 1.000 44.30114 218 GLU A N 1
ATOM 1641 C CA . GLU A 1 238 ? 19.83037 12.89308 36.85566 1.000 46.65591 218 GLU A CA 1
ATOM 1642 C C . GLU A 1 238 ? 20.11477 11.39589 36.85755 1.000 45.00828 218 GLU A C 1
ATOM 1643 O O . GLU A 1 238 ? 19.33362 10.58067 37.35811 1.000 41.46052 218 GLU A O 1
ATOM 1649 N N . GLY A 1 239 ? 21.23751 11.03233 36.25072 1.000 50.16053 219 GLY A N 1
ATOM 1650 C CA . GLY A 1 239 ? 21.64830 9.64497 36.25838 1.000 50.60392 219 GLY A CA 1
ATOM 1651 C C . GLY A 1 239 ? 20.89316 8.74527 35.30895 1.000 51.68540 219 GLY A C 1
ATOM 1652 O O . GLY A 1 239 ? 21.11211 7.52641 35.32753 1.000 51.39324 219 GLY A O 1
ATOM 1653 N N . THR A 1 240 ? 20.03550 9.29864 34.45917 1.000 47.18309 220 THR A N 1
ATOM 1654 C CA . THR A 1 240 ? 19.24875 8.48396 33.55466 1.000 41.53884 220 THR A CA 1
ATOM 1655 C C . THR A 1 240 ? 20.00204 8.28844 32.25371 1.000 42.40269 220 THR A C 1
ATOM 1656 O O . THR A 1 240 ? 20.67683 9.20225 31.76943 1.000 46.50093 220 THR A O 1
ATOM 1660 N N . HIS A 1 241 ? 19.91941 7.07573 31.71641 1.000 37.94110 221 HIS A N 1
ATOM 1661 C CA . HIS A 1 241 ? 20.46700 6.76050 30.40847 1.000 35.30768 221 HIS A CA 1
ATOM 1662 C C . HIS A 1 241 ? 19.32680 6.41216 29.45969 1.000 36.02947 221 HIS A C 1
ATOM 1663 O O . HIS A 1 241 ? 18.43114 5.63750 29.81920 1.000 29.85420 221 HIS A O 1
ATOM 1670 N N . ILE A 1 242 ? 19.37824 6.96451 28.24608 1.000 34.93752 222 ILE A N 1
ATOM 1671 C CA . ILE A 1 242 ? 18.30098 6.84351 27.27590 1.000 32.36353 222 ILE A CA 1
ATOM 1672 C C . ILE A 1 242 ? 18.80751 6.16541 26.00805 1.000 35.62963 222 ILE A C 1
ATOM 1673 O O . ILE A 1 242 ? 19.85670 6.53928 25.47112 1.000 41.88056 222 ILE A O 1
ATOM 1678 N N . ASN A 1 243 ? 18.04510 5.18795 25.51804 1.000 31.98216 223 ASN A N 1
ATOM 1679 C CA . ASN A 1 243 ? 18.24366 4.60876 24.19477 1.000 30.70144 223 ASN A CA 1
ATOM 1680 C C . ASN A 1 243 ? 17.06667 5.02235 23.33268 1.000 35.17787 223 ASN A C 1
ATOM 1681 O O . ASN A 1 243 ? 15.91665 4.71270 23.66352 1.000 44.24436 223 ASN A O 1
ATOM 1686 N N . SER A 1 244 ? 17.34637 5.77667 22.27330 1.000 33.02769 224 SER A N 1
ATOM 1687 C CA . SER A 1 244 ? 16.32493 6.26714 21.35747 1.000 30.22809 224 SER A CA 1
ATOM 1688 C C . SER A 1 244 ? 16.66109 5.77227 19.96816 1.000 31.51924 224 SER A C 1
ATOM 1689 O O . SER A 1 244 ? 17.65323 6.20961 19.37663 1.000 36.07059 224 SER A O 1
ATOM 1692 N N . VAL A 1 245 ? 15.80648 4.91370 19.42544 1.000 25.35577 225 VAL A N 1
ATOM 1693 C CA . VAL A 1 245 ? 16.06273 4.28339 18.14357 1.000 24.22037 225 VAL A CA 1
ATOM 1694 C C . VAL A 1 245 ? 15.03212 4.64757 17.08708 1.000 29.46108 225 VAL A C 1
ATOM 1695 O O . VAL A 1 245 ? 15.16035 4.20750 15.94016 1.000 30.93764 225 VAL A O 1
ATOM 1699 N N . GLY A 1 246 ? 14.02015 5.44419 17.43021 1.000 31.22702 226 GLY A N 1
ATOM 1700 C CA . GLY A 1 246 ? 12.99003 5.76582 16.47018 1.000 24.25785 226 GLY A CA 1
ATOM 1701 C C . GLY A 1 246 ? 13.51425 6.58710 15.31043 1.000 29.76844 226 GLY A C 1
ATOM 1702 O O . GLY A 1 246 ? 14.41649 7.40743 15.45114 1.000 28.09515 226 GLY A O 1
ATOM 1703 N N . TRP A 1 247 ? 12.89332 6.38477 14.15211 1.000 32.88178 227 TRP A N 1
ATOM 1704 C CA . TRP A 1 247 ? 13.21652 7.14409 12.95562 1.000 32.69134 227 TRP A CA 1
ATOM 1705 C C . TRP A 1 247 ? 12.01439 7.11740 12.02368 1.000 35.19860 227 TRP A C 1
ATOM 1706 O O . TRP A 1 247 ? 11.48027 6.04233 11.74310 1.000 40.14926 227 TRP A O 1
ATOM 1717 N N . VAL A 1 248 ? 11.54928 8.29379 11.60096 1.000 30.02245 228 VAL A N 1
ATOM 1718 C CA . VAL A 1 248 ? 10.53134 8.36437 10.55250 1.000 39.47345 228 VAL A CA 1
ATOM 1719 C C . VAL A 1 248 ? 10.93511 9.47031 9.58009 1.000 47.13206 228 VAL A C 1
ATOM 1720 O O . VAL A 1 248 ? 10.09179 10.20704 9.06043 1.000 50.63468 228 VAL A O 1
ATOM 1724 N N . GLY A 1 249 ? 12.22476 9.58414 9.31946 1.000 45.28710 229 GLY A N 1
ATOM 1725 C CA . GLY A 1 249 ? 12.75987 10.59262 8.42762 1.000 42.67496 229 GLY A CA 1
ATOM 1726 C C . GLY A 1 249 ? 13.48720 11.67876 9.19973 1.000 45.44529 229 GLY A C 1
ATOM 1727 O O . GLY A 1 249 ? 13.47071 11.73208 10.43116 1.000 47.48745 229 GLY A O 1
ATOM 1728 N N . ARG A 1 250 ? 14.10273 12.58469 8.44376 1.000 48.84912 230 ARG A N 1
ATOM 1729 C CA . ARG A 1 250 ? 14.84173 13.66194 9.09209 1.000 56.22561 230 ARG A CA 1
ATOM 1730 C C . ARG A 1 250 ? 13.95435 14.80857 9.55616 1.000 55.03887 230 ARG A C 1
ATOM 1731 O O . ARG A 1 250 ? 14.45731 15.72673 10.21219 1.000 55.03741 230 ARG A O 1
ATOM 1739 N N . ASP A 1 251 ? 12.66508 14.78744 9.21891 1.000 58.59834 231 ASP A N 1
ATOM 1740 C CA . ASP A 1 251 ? 11.70335 15.79144 9.66465 1.000 59.91764 231 ASP A CA 1
ATOM 1741 C C . ASP A 1 251 ? 10.95345 15.38127 10.92926 1.000 59.69055 231 ASP A C 1
ATOM 1742 O O . ASP A 1 251 ? 10.22496 16.20444 11.49452 1.000 60.18718 231 ASP A O 1
ATOM 1747 N N . ALA A 1 252 ? 11.12319 14.14150 11.38565 1.000 56.34234 232 ALA A N 1
ATOM 1748 C CA . ALA A 1 252 ? 10.37477 13.57322 12.49585 1.000 48.79276 232 ALA A CA 1
ATOM 1749 C C . ALA A 1 252 ? 11.28338 13.39884 13.70145 1.000 43.33239 232 ALA A C 1
ATOM 1750 O O . ALA A 1 252 ? 12.50076 13.24340 13.56739 1.000 43.19572 232 ALA A O 1
ATOM 1752 N N . ARG A 1 253 ? 10.68640 13.43561 14.88488 1.000 39.36665 233 ARG A N 1
ATOM 1753 C CA . ARG A 1 253 ? 11.48123 13.19823 16.07529 1.000 40.68014 233 ARG A CA 1
ATOM 1754 C C . ARG A 1 253 ? 10.56017 12.77422 17.20463 1.000 42.20026 233 ARG A C 1
ATOM 1755 O O . ARG A 1 253 ? 9.39054 13.15386 17.24183 1.000 38.68486 233 ARG A O 1
ATOM 1763 N N . GLU A 1 254 ? 11.11733 12.01431 18.14417 1.000 43.25739 234 GLU A N 1
ATOM 1764 C CA . GLU A 1 254 ? 10.38272 11.57255 19.31631 1.000 38.65094 234 GLU A CA 1
ATOM 1765 C C . GLU A 1 254 ? 10.93594 12.17254 20.59622 1.000 36.88708 234 GLU A C 1
ATOM 1766 O O . GLU A 1 254 ? 10.33943 11.98966 21.65855 1.000 41.77328 234 GLU A O 1
ATOM 1772 N N . LEU A 1 255 ? 12.03054 12.91495 20.52520 1.000 39.03669 235 LEU A N 1
ATOM 1773 C CA . LEU A 1 255 ? 12.61160 13.56647 21.68835 1.000 40.73967 235 LEU A CA 1
ATOM 1774 C C . LEU A 1 255 ? 12.52558 15.07427 21.49648 1.000 41.02228 235 LEU A C 1
ATOM 1775 O O . LEU A 1 255 ? 12.81569 15.57030 20.40376 1.000 44.37349 235 LEU A O 1
ATOM 1780 N N . ASP A 1 256 ? 12.09790 15.79781 22.53487 1.000 40.96225 236 ASP A N 1
ATOM 1781 C CA . ASP A 1 256 ? 12.11632 17.25622 22.46071 1.000 46.99657 236 ASP A CA 1
ATOM 1782 C C . ASP A 1 256 ? 13.55645 17.76317 22.57413 1.000 48.92462 236 ASP A C 1
ATOM 1783 O O . ASP A 1 256 ? 14.47074 17.03655 22.96871 1.000 50.61479 236 ASP A O 1
ATOM 1788 N N . SER A 1 257 ? 13.75655 19.03452 22.22654 1.000 47.44819 237 SER A N 1
ATOM 1789 C CA . SER A 1 257 ? 15.11109 19.58055 22.21893 1.000 41.19326 237 SER A CA 1
ATOM 1790 C C . SER A 1 257 ? 15.74692 19.55892 23.60573 1.000 39.67064 237 SER A C 1
ATOM 1791 O O . SER A 1 257 ? 16.96956 19.42357 23.72253 1.000 39.91492 237 SER A O 1
ATOM 1794 N N . GLU A 1 258 ? 14.93846 19.65424 24.66358 1.000 41.26232 238 GLU A N 1
ATOM 1795 C CA . GLU A 1 258 ? 15.47978 19.67518 26.02092 1.000 47.65252 238 GLU A CA 1
ATOM 1796 C C . GLU A 1 258 ? 16.15682 18.35394 26.39401 1.000 49.39921 238 GLU A C 1
ATOM 1797 O O . GLU A 1 258 ? 17.18013 18.36239 27.08152 1.000 49.98716 238 GLU A O 1
ATOM 1803 N N . THR A 1 259 ? 15.59196 17.20838 25.98916 1.000 49.11763 239 THR A N 1
ATOM 1804 C CA . THR A 1 259 ? 16.24299 15.92720 26.27792 1.000 48.95460 239 THR A CA 1
ATOM 1805 C C . THR A 1 259 ? 17.61283 15.84515 25.61460 1.000 42.89319 239 THR A C 1
ATOM 1806 O O . THR A 1 259 ? 18.55703 15.29755 26.19288 1.000 39.26950 239 THR A O 1
ATOM 1810 N N . VAL A 1 260 ? 17.71793 16.32426 24.37250 1.000 43.72072 240 VAL A N 1
ATOM 1811 C CA . VAL A 1 260 ? 18.98718 16.28489 23.65338 1.000 45.37703 240 VAL A CA 1
ATOM 1812 C C . VAL A 1 260 ? 19.99616 17.20733 24.31549 1.000 45.71860 240 VAL A C 1
ATOM 1813 O O . VAL A 1 260 ? 21.13533 16.81031 24.58234 1.000 45.39543 240 VAL A O 1
ATOM 1817 N N . ARG A 1 261 ? 19.58618 18.45250 24.59246 1.000 46.71293 241 ARG A N 1
ATOM 1818 C CA . ARG A 1 261 ? 20.49178 19.43636 25.18330 1.000 42.31833 241 ARG A CA 1
ATOM 1819 C C . ARG A 1 261 ? 20.99577 18.97508 26.53860 1.000 40.06244 241 ARG A C 1
ATOM 1820 O O . ARG A 1 261 ? 22.18499 19.10874 26.84733 1.000 43.75312 241 ARG A O 1
ATOM 1828 N N . LYS A 1 262 ? 20.11099 18.37836 27.33212 1.000 41.19264 242 LYS A N 1
ATOM 1829 C CA . LYS A 1 262 ? 20.38751 18.00114 28.71155 1.000 44.51312 242 LYS A CA 1
ATOM 1830 C C . LYS A 1 262 ? 21.37571 16.84148 28.81163 1.000 42.40330 242 LYS A C 1
ATOM 1831 O O . LYS A 1 262 ? 21.93492 16.61327 29.88755 1.000 45.03929 242 LYS A O 1
ATOM 1837 N N . SER A 1 263 ? 21.61113 16.11361 27.72316 1.000 33.08122 243 SER A N 1
ATOM 1838 C CA . SER A 1 263 ? 22.29980 14.83575 27.77993 1.000 37.47867 243 SER A CA 1
ATOM 1839 C C . SER A 1 263 ? 23.68248 14.87942 27.14305 1.000 43.61214 243 SER A C 1
ATOM 1840 O O . SER A 1 263 ? 23.99590 15.72345 26.29801 1.000 48.09670 243 SER A O 1
ATOM 1843 N N . LYS A 1 264 ? 24.49285 13.90844 27.54730 1.000 42.77262 244 LYS A N 1
ATOM 1844 C CA . LYS A 1 264 ? 25.73881 13.58356 26.87236 1.000 41.89506 244 LYS A CA 1
ATOM 1845 C C . LYS A 1 264 ? 25.39645 12.67100 25.70319 1.000 41.66231 244 LYS A C 1
ATOM 1846 O O . LYS A 1 264 ? 24.96863 11.53023 25.90144 1.000 41.93377 244 LYS A O 1
ATOM 1852 N N . LEU A 1 265 ? 25.54517 13.18087 24.49029 1.000 39.44287 245 LEU A N 1
ATOM 1853 C CA . LEU A 1 265 ? 25.00203 12.53763 23.30764 1.000 34.98395 245 LEU A CA 1
ATOM 1854 C C . LEU A 1 265 ? 26.04185 11.60366 22.69747 1.000 33.03254 245 LEU A C 1
ATOM 1855 O O . LEU A 1 265 ? 27.15749 12.02991 22.38484 1.000 32.52019 245 LEU A O 1
ATOM 1860 N N . VAL A 1 266 ? 25.67568 10.33147 22.54258 1.000 33.17464 246 VAL A N 1
ATOM 1861 C CA . VAL A 1 266 ? 26.45370 9.33917 21.80329 1.000 33.90846 246 VAL A CA 1
ATOM 1862 C C . VAL A 1 266 ? 25.57733 8.82837 20.66318 1.000 31.29789 246 VAL A C 1
ATOM 1863 O O . VAL A 1 266 ? 24.39186 8.55371 20.86738 1.000 36.16451 246 VAL A O 1
ATOM 1867 N N . VAL A 1 267 ? 26.14453 8.73195 19.46293 1.000 30.31280 247 VAL A N 1
ATOM 1868 C CA . VAL A 1 267 ? 25.41630 8.29506 18.27686 1.000 31.33017 247 VAL A CA 1
ATOM 1869 C C . VAL A 1 267 ? 26.06911 7.03024 17.72045 1.000 37.05384 247 VAL A C 1
ATOM 1870 O O . VAL A 1 267 ? 27.27959 6.81902 17.85015 1.000 33.73878 247 VAL A O 1
ATOM 1874 N N . ASP A 1 268 ? 25.26513 6.19111 17.06399 1.000 41.42983 248 ASP A N 1
ATOM 1875 C CA . ASP A 1 268 ? 25.83977 5.00086 16.44289 1.000 41.09524 248 ASP A CA 1
ATOM 1876 C C . ASP A 1 268 ? 26.81350 5.38223 15.33775 1.000 37.59316 248 ASP A C 1
ATOM 1877 O O . ASP A 1 268 ? 27.85066 4.73867 15.16746 1.000 39.78576 248 ASP A O 1
ATOM 1882 N N . SER A 1 269 ? 26.49030 6.41027 14.56105 1.000 37.57057 249 SER A N 1
ATOM 1883 C CA . SER A 1 269 ? 27.43961 6.93234 13.59331 1.000 36.76544 249 SER A CA 1
ATOM 1884 C C . SER A 1 269 ? 27.08954 8.39334 13.32339 1.000 40.91220 249 SER A C 1
ATOM 1885 O O . SER A 1 269 ? 25.90941 8.75485 13.19222 1.000 35.03876 249 SER A O 1
ATOM 1888 N N . LYS A 1 270 ? 28.13460 9.23361 13.28761 1.000 45.54913 250 LYS A N 1
ATOM 1889 C CA . LYS A 1 270 ? 27.95398 10.66552 13.06279 1.000 43.31201 250 LYS A CA 1
ATOM 1890 C C . LYS A 1 270 ? 27.37435 10.93423 11.68106 1.000 47.08896 250 LYS A C 1
ATOM 1891 O O . LYS A 1 270 ? 26.46434 11.76385 11.52915 1.000 49.47883 250 LYS A O 1
ATOM 1897 N N . GLU A 1 271 ? 27.86715 10.21746 10.66311 1.000 44.11186 251 GLU A N 1
ATOM 1898 C CA . GLU A 1 271 ? 27.38515 10.43788 9.30331 1.000 43.21534 251 GLU A CA 1
ATOM 1899 C C . GLU A 1 271 ? 25.90448 10.10258 9.18249 1.000 45.75488 251 GLU A C 1
ATOM 1900 O O . GLU A 1 271 ? 25.14896 10.82491 8.52127 1.000 45.48469 251 GLU A O 1
ATOM 1906 N N . GLY A 1 272 ? 25.47035 9.02230 9.83233 1.000 39.48486 252 GLY A N 1
ATOM 1907 C CA . GLY A 1 272 ? 24.08129 8.62191 9.72435 1.000 35.14519 252 GLY A CA 1
ATOM 1908 C C . GLY A 1 272 ? 23.15206 9.54081 10.49260 1.000 39.37882 252 GLY A C 1
ATOM 1909 O O . GLY A 1 272 ? 22.13839 10.00410 9.96041 1.000 44.32963 252 GLY A O 1
ATOM 1910 N N . VAL A 1 273 ? 23.48139 9.82205 11.75312 1.000 39.84477 253 VAL A N 1
ATOM 1911 C CA . VAL A 1 273 ? 22.55970 10.58496 12.59111 1.000 41.89410 253 VAL A CA 1
ATOM 1912 C C . VAL A 1 273 ? 22.39097 12.00752 12.06168 1.000 41.99089 253 VAL A C 1
ATOM 1913 O O . VAL A 1 273 ? 21.27135 12.52216 11.97585 1.000 42.97254 253 VAL A O 1
ATOM 1917 N N . LEU A 1 274 ? 23.49353 12.67093 11.70862 1.000 42.79903 254 LEU A N 1
ATOM 1918 C CA . LEU A 1 274 ? 23.39289 14.05804 11.25987 1.000 44.01642 254 LEU A CA 1
ATOM 1919 C C . LEU A 1 274 ? 22.66717 14.20423 9.92383 1.000 42.47639 254 LEU A C 1
ATOM 1920 O O . LEU A 1 274 ? 22.16061 15.29589 9.62568 1.000 35.14766 254 LEU A O 1
ATOM 1925 N N . ASN A 1 275 ? 22.61212 13.13367 9.12156 1.000 42.20911 255 ASN A N 1
ATOM 1926 C CA . ASN A 1 275 ? 21.94776 13.13624 7.82453 1.000 47.04078 255 ASN A CA 1
ATOM 1927 C C . ASN A 1 275 ? 20.51236 12.62734 7.87176 1.000 46.36141 255 ASN A C 1
ATOM 1928 O O . ASN A 1 275 ? 19.74678 12.91251 6.94817 1.000 49.60925 255 ASN A O 1
ATOM 1933 N N . GLU A 1 276 ? 20.14329 11.86553 8.89958 1.000 42.05345 256 GLU A N 1
ATOM 1934 C CA . GLU A 1 276 ? 18.88116 11.14259 8.91095 1.000 43.21964 256 GLU A CA 1
ATOM 1935 C C . GLU A 1 276 ? 17.99887 11.40275 10.13149 1.000 40.79607 256 GLU A C 1
ATOM 1936 O O . GLU A 1 276 ? 16.77752 11.23879 10.01881 1.000 42.54288 256 GLU A O 1
ATOM 1942 N N . SER A 1 277 ? 18.54796 11.80010 11.28044 1.000 32.86697 257 SER A N 1
ATOM 1943 C CA . SER A 1 277 ? 17.77980 11.82690 12.52287 1.000 30.70345 257 SER A CA 1
ATOM 1944 C C . SER A 1 277 ? 17.26158 13.22814 12.79849 1.000 34.00544 257 SER A C 1
ATOM 1945 O O . SER A 1 277 ? 18.03882 14.13252 13.12919 1.000 37.03871 257 SER A O 1
ATOM 1948 N N . GLY A 1 278 ? 15.94349 13.39697 12.69613 1.000 31.74403 258 GLY A N 1
ATOM 1949 C CA . GLY A 1 278 ? 15.34353 14.64481 13.10957 1.000 27.16662 258 GLY A CA 1
ATOM 1950 C C . GLY A 1 278 ? 15.46233 14.90164 14.59274 1.000 40.47551 258 GLY A C 1
ATOM 1951 O O . GLY A 1 278 ? 15.51211 16.06427 15.00479 1.000 40.95545 258 GLY A O 1
ATOM 1952 N N . ASP A 1 279 ? 15.58259 13.84384 15.40234 1.000 38.00100 259 ASP A N 1
ATOM 1953 C CA . ASP A 1 279 ? 15.80106 14.03351 16.83557 1.000 35.40803 259 ASP A CA 1
ATOM 1954 C C . ASP A 1 279 ? 17.01670 14.91012 17.09872 1.000 38.48537 259 ASP A C 1
ATOM 1955 O O . ASP A 1 279 ? 17.07043 15.59674 18.12079 1.000 46.03219 259 ASP A O 1
ATOM 1960 N N . ILE A 1 280 ? 17.98535 14.91230 16.18198 1.000 32.67462 260 ILE A N 1
ATOM 1961 C CA . ILE A 1 280 ? 19.21142 15.67535 16.32518 1.000 36.91087 260 ILE A CA 1
ATOM 1962 C C . ILE A 1 280 ? 19.25271 16.86616 15.37192 1.000 38.64567 260 ILE A C 1
ATOM 1963 O O . ILE A 1 280 ? 19.61485 17.96957 15.78335 1.000 38.26746 260 ILE A O 1
ATOM 1968 N N . ILE A 1 281 ? 18.80921 16.68541 14.11901 1.000 39.64859 261 ILE A N 1
ATOM 1969 C CA . ILE A 1 281 ? 18.91572 17.74923 13.11620 1.000 36.62606 261 ILE A CA 1
ATOM 1970 C C . ILE A 1 281 ? 18.08953 18.95787 13.52668 1.000 36.39349 261 ILE A C 1
ATOM 1971 O O . ILE A 1 281 ? 18.53169 20.10121 13.38479 1.000 35.89320 261 ILE A O 1
ATOM 1976 N N . ILE A 1 282 ? 16.86970 18.72748 14.03184 1.000 46.63367 262 ILE A N 1
ATOM 1977 C CA . ILE A 1 282 ? 15.98617 19.84629 14.37618 1.000 46.36057 262 ILE A CA 1
ATOM 1978 C C . ILE A 1 282 ? 16.53114 20.69064 15.53252 1.000 47.71119 262 ILE A C 1
ATOM 1979 O O . ILE A 1 282 ? 16.54051 21.91861 15.40632 1.000 50.21886 262 ILE A O 1
ATOM 1984 N N . PRO A 1 283 ? 16.96605 20.10675 16.65725 1.000 50.18719 263 PRO A N 1
ATOM 1985 C CA . PRO A 1 283 ? 17.57344 20.95548 17.70250 1.000 54.39209 263 PRO A CA 1
ATOM 1986 C C . PRO A 1 283 ? 18.79253 21.71897 17.21692 1.000 59.82162 263 PRO A C 1
ATOM 1987 O O . PRO A 1 283 ? 19.10323 22.78153 17.76967 1.000 61.70676 263 PRO A O 1
ATOM 1991 N N . MET A 1 284 ? 19.50874 21.19346 16.21448 1.000 64.67903 264 MET A N 1
ATOM 1992 C CA . MET A 1 284 ? 20.62301 21.93362 15.62987 1.000 68.08985 264 MET A CA 1
ATOM 1993 C C . MET A 1 284 ? 20.13093 23.09713 14.78826 1.000 64.51742 264 MET A C 1
ATOM 1994 O O . MET A 1 284 ? 20.78549 24.14133 14.72758 1.000 64.63404 264 MET A O 1
ATOM 1999 N N . LYS A 1 285 ? 18.98450 22.93716 14.13582 1.000 59.80073 265 LYS A N 1
ATOM 2000 C CA . LYS A 1 285 ? 18.39087 24.06078 13.43016 1.000 56.38699 265 LYS A CA 1
ATOM 2001 C C . LYS A 1 285 ? 17.98382 25.15593 14.40953 1.000 54.47519 265 LYS A C 1
ATOM 2002 O O . LYS A 1 285 ? 18.20020 26.34479 14.14815 1.000 57.17771 265 LYS A O 1
ATOM 2008 N N . GLU A 1 286 ? 17.43434 24.76967 15.56489 1.000 49.25803 266 GLU A N 1
ATOM 2009 C CA . GLU A 1 286 ? 16.98163 25.75353 16.54699 1.000 50.93025 266 GLU A CA 1
ATOM 2010 C C . GLU A 1 286 ? 18.13481 26.54505 17.16557 1.000 52.02189 266 GLU A C 1
ATOM 2011 O O . GLU A 1 286 ? 17.92234 27.66046 17.65614 1.000 54.00458 266 GLU A O 1
ATOM 2017 N N . GLY A 1 287 ? 19.34245 25.98919 17.18922 1.000 49.15324 267 GLY A N 1
ATOM 2018 C CA . GLY A 1 287 ? 20.44543 26.61897 17.88587 1.000 47.86538 267 GLY A CA 1
ATOM 2019 C C . GLY A 1 287 ? 20.62791 26.16023 19.31624 1.000 49.49878 267 GLY A C 1
ATOM 2020 O O . GLY A 1 287 ? 21.48651 26.70640 20.02143 1.000 48.34918 267 GLY A O 1
ATOM 2021 N N . VAL A 1 288 ? 19.82180 25.19657 19.77385 1.000 52.41606 268 VAL A N 1
ATOM 2022 C CA . VAL A 1 288 ? 19.96283 24.65611 21.12129 1.000 50.33774 268 VAL A CA 1
ATOM 2023 C C . VAL A 1 288 ? 21.26365 23.87221 21.25802 1.000 50.60008 268 VAL A C 1
ATOM 2024 O O . VAL A 1 288 ? 21.85314 23.81417 22.34163 1.000 50.85427 268 VAL A O 1
ATOM 2028 N N . ILE A 1 289 ? 21.68956 23.19173 20.19009 1.000 51.06172 269 ILE A N 1
ATOM 2029 C CA . ILE A 1 289 ? 22.95584 22.46793 20.16015 1.000 50.24102 269 ILE A CA 1
ATOM 2030 C C . ILE A 1 289 ? 23.58013 22.67091 18.79071 1.000 52.29520 269 ILE A C 1
ATOM 2031 O O . ILE A 1 289 ? 22.91794 23.05993 17.82565 1.000 55.44528 269 ILE A O 1
ATOM 2036 N N . ASP A 1 290 ? 24.86391 22.36338 18.70862 1.000 48.10953 270 ASP A N 1
ATOM 2037 C CA . ASP A 1 290 ? 25.58230 22.38606 17.45056 1.000 50.42563 270 ASP A CA 1
ATOM 2038 C C . ASP A 1 290 ? 26.22226 21.02068 17.24778 1.000 47.08969 270 ASP A C 1
ATOM 2039 O O . ASP A 1 290 ? 26.00297 20.08811 18.02181 1.000 40.91619 270 ASP A O 1
ATOM 2044 N N . GLU A 1 291 ? 27.01520 20.90598 16.18522 1.000 55.07863 271 GLU A N 1
ATOM 2045 C CA . GLU A 1 291 ? 27.62464 19.62551 15.84668 1.000 56.05166 271 GLU A CA 1
ATOM 2046 C C . GLU A 1 291 ? 28.54251 19.12108 16.95092 1.000 53.24005 271 GLU A C 1
ATOM 2047 O O . GLU A 1 291 ? 28.70728 17.90543 17.10948 1.000 53.73922 271 GLU A O 1
ATOM 2053 N N . GLY A 1 292 ? 29.12693 20.02928 17.73583 1.000 48.81737 272 GLY A N 1
ATOM 2054 C CA . GLY A 1 292 ? 30.03040 19.64617 18.81236 1.000 46.63965 272 GLY A CA 1
ATOM 2055 C C . GLY A 1 292 ? 29.36614 19.00694 20.01737 1.000 48.24876 272 GLY A C 1
ATOM 2056 O O . GLY A 1 292 ? 30.07157 18.42433 20.85146 1.000 50.96361 272 GLY A O 1
ATOM 2057 N N . HIS A 1 293 ? 28.03556 19.10179 20.12660 1.000 45.23887 273 HIS A N 1
ATOM 2058 C CA . HIS A 1 293 ? 27.30598 18.47560 21.22412 1.000 35.67744 273 HIS A CA 1
ATOM 2059 C C . HIS A 1 293 ? 27.37175 16.95703 21.17306 1.000 34.08801 273 HIS A C 1
ATOM 2060 O O . HIS A 1 293 ? 26.98776 16.30303 22.14942 1.000 37.30253 273 HIS A O 1
ATOM 2067 N N . ILE A 1 294 ? 27.77134 16.38107 20.04170 1.000 28.79241 274 ILE A N 1
ATOM 2068 C CA . ILE A 1 294 ? 27.96959 14.93759 19.95460 1.000 37.72368 274 ILE A CA 1
ATOM 2069 C C . ILE A 1 294 ? 29.23219 14.59808 20.73950 1.000 39.04733 274 ILE A C 1
ATOM 2070 O O . ILE A 1 294 ? 30.34027 14.97890 20.34603 1.000 36.11243 274 ILE A O 1
ATOM 2075 N N . HIS A 1 295 ? 29.06173 13.8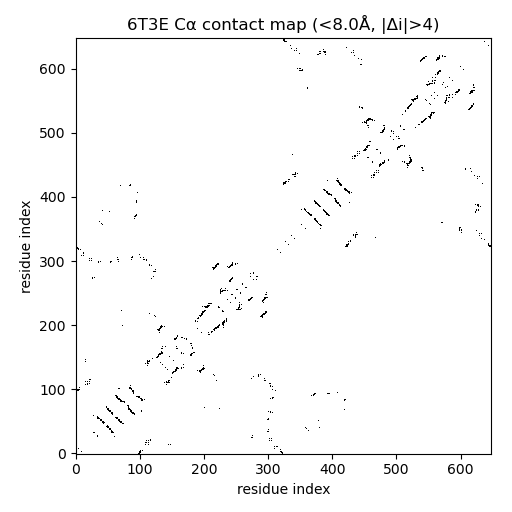8423 21.85473 1.000 38.68001 275 HIS A N 1
ATOM 2076 C CA . HIS A 1 295 ? 30.19846 13.54331 22.69705 1.000 36.36189 275 HIS A CA 1
ATOM 2077 C C . HIS A 1 295 ? 31.11036 12.54392 22.00731 1.000 36.72456 275 HIS A C 1
ATOM 2078 O O . HIS A 1 295 ? 32.33255 12.71226 22.00683 1.000 47.28459 275 HIS A O 1
ATOM 2085 N N . ALA A 1 296 ? 30.53755 11.50071 21.41372 1.000 35.30577 276 ALA A N 1
ATOM 2086 C CA . ALA A 1 296 ? 31.32005 10.44371 20.78298 1.000 39.69141 276 ALA A CA 1
ATOM 2087 C C . ALA A 1 296 ? 30.43584 9.60047 19.87419 1.000 46.28816 276 ALA A C 1
ATOM 2088 O O . ALA A 1 296 ? 29.21353 9.53959 20.04285 1.000 50.49661 276 ALA A O 1
ATOM 2090 N N . GLU A 1 297 ? 31.07335 8.94805 18.90622 1.000 44.67850 277 GLU A N 1
ATOM 2091 C CA . GLU A 1 297 ? 30.43703 7.85004 18.19662 1.000 40.08674 277 GLU A CA 1
ATOM 2092 C C . GLU A 1 297 ? 30.60426 6.56649 18.99037 1.000 35.59295 277 GLU A C 1
ATOM 2093 O O . GLU A 1 297 ? 31.62921 6.35006 19.64186 1.000 35.87541 277 GLU A O 1
ATOM 2099 N N . LEU A 1 298 ? 29.63459 5.66447 18.83698 1.000 32.61451 278 LEU A N 1
ATOM 2100 C CA . LEU A 1 298 ? 29.66562 4.40264 19.57077 1.000 30.08287 278 LEU A CA 1
ATOM 2101 C C . LEU A 1 298 ? 30.94953 3.63862 19.30985 1.000 33.72851 278 LEU A C 1
ATOM 2102 O O . LEU A 1 298 ? 31.43947 2.92687 20.19605 1.000 37.26195 278 LEU A O 1
ATOM 2107 N N . ALA A 1 299 ? 31.50397 3.76976 18.10246 1.000 33.15875 279 ALA A N 1
ATOM 2108 C CA . ALA A 1 299 ? 32.74420 3.07768 17.78719 1.000 37.16176 279 ALA A CA 1
ATOM 2109 C C . ALA A 1 299 ? 33.89596 3.58651 18.65262 1.000 41.69194 279 ALA A C 1
ATOM 2110 O O . ALA A 1 299 ? 34.72432 2.79309 19.11574 1.000 43.11620 279 ALA A O 1
ATOM 2112 N N . GLU A 1 300 ? 33.93209 4.89813 18.93168 1.000 41.35964 280 GLU A N 1
ATOM 2113 C CA . GLU A 1 300 ? 34.97994 5.43713 19.79786 1.000 41.24578 280 GLU A CA 1
ATOM 2114 C C . GLU A 1 300 ? 34.80452 4.99047 21.24257 1.000 43.07410 280 GLU A C 1
ATOM 2115 O O . GLU A 1 300 ? 35.79924 4.80320 21.95498 1.000 43.77438 280 GLU A O 1
ATOM 2121 N N . ILE A 1 301 ? 33.55667 4.82757 21.69119 1.000 41.95297 281 ILE A N 1
ATOM 2122 C CA . ILE A 1 301 ? 33.29771 4.35093 23.04783 1.000 44.27239 281 ILE A CA 1
ATOM 2123 C C . ILE A 1 301 ? 33.76709 2.90800 23.20340 1.000 47.17147 281 ILE A C 1
ATOM 2124 O O . ILE A 1 301 ? 34.41992 2.55536 24.19388 1.000 47.49532 281 ILE A O 1
ATOM 2129 N N . VAL A 1 302 ? 33.46654 2.06204 22.21409 1.000 44.14511 282 VAL A N 1
ATOM 2130 C CA . VAL A 1 302 ? 33.85561 0.65652 22.27076 1.000 40.99669 282 VAL A CA 1
ATOM 2131 C C . VAL A 1 302 ? 35.36907 0.51459 22.29850 1.000 43.16558 282 VAL A C 1
ATOM 2132 O O . VAL A 1 302 ? 35.92298 -0.31454 23.03391 1.000 40.25208 282 VAL A O 1
ATOM 2136 N N . ALA A 1 303 ? 36.05627 1.32585 21.49468 1.000 45.11087 283 ALA A N 1
ATOM 2137 C CA . ALA A 1 303 ? 37.50251 1.34303 21.40504 1.000 41.35642 283 ALA A CA 1
ATOM 2138 C C . ALA A 1 303 ? 38.16736 1.96379 22.62203 1.000 44.12988 283 ALA A C 1
ATOM 2139 O O . ALA A 1 303 ? 39.39181 1.87634 22.73692 1.000 51.48717 283 ALA A O 1
ATOM 2141 N N . GLY A 1 304 ? 37.41830 2.63202 23.49654 1.000 42.85381 284 GLY A N 1
ATOM 2142 C CA . GLY A 1 304 ? 38.02141 3.26577 24.64907 1.000 45.37201 284 GLY A CA 1
ATOM 2143 C C . GLY A 1 304 ? 38.66746 4.60666 24.38818 1.000 49.21760 284 GLY A C 1
ATOM 2144 O O . GLY A 1 304 ? 39.24799 5.18198 25.31349 1.000 50.90279 284 GLY A O 1
ATOM 2145 N N . VAL A 1 305 ? 38.64977 5.08678 23.14442 1.000 52.60953 285 VAL A N 1
ATOM 2146 C CA . VAL A 1 305 ? 39.22493 6.38937 22.81388 1.000 48.26417 285 VAL A CA 1
ATOM 2147 C C . VAL A 1 305 ? 38.48828 7.51275 23.53063 1.000 47.54649 285 VAL A C 1
ATOM 2148 O O . VAL A 1 305 ? 39.09655 8.51014 23.93267 1.000 48.46481 285 VAL A O 1
ATOM 2152 N N . LYS A 1 306 ? 37.16510 7.40661 23.63746 1.000 46.81446 286 LYS A N 1
ATOM 2153 C CA . LYS A 1 306 ? 36.32946 8.38884 24.31688 1.000 42.24978 286 LYS A CA 1
ATOM 2154 C C . LYS A 1 306 ? 35.74739 7.80741 25.60638 1.000 41.77002 286 LYS A C 1
ATOM 2155 O O . LYS A 1 306 ? 35.57379 6.59290 25.73474 1.000 42.92502 286 LYS A O 1
ATOM 2161 N N . LYS A 1 307 ? 35.47828 8.67442 26.58130 1.000 41.08862 287 LYS A N 1
ATOM 2162 C CA . LYS A 1 307 ? 34.97121 8.20145 27.86282 1.000 45.01786 287 LYS A CA 1
ATOM 2163 C C . LYS A 1 307 ? 33.45792 8.01595 27.81119 1.000 47.45043 287 LYS A C 1
ATOM 2164 O O . LYS A 1 307 ? 32.74099 8.73648 27.10980 1.000 50.58448 287 LYS A O 1
ATOM 2170 N N . GLY A 1 308 ? 32.97363 7.03888 28.57299 1.000 45.82617 288 GLY A N 1
ATOM 2171 C CA . GLY A 1 308 ? 31.54933 6.76877 28.62768 1.000 43.77027 288 GLY A CA 1
ATOM 2172 C C . GLY A 1 308 ? 30.90038 7.54804 29.75561 1.000 46.91547 288 GLY A C 1
ATOM 2173 O O . GLY A 1 308 ? 30.87663 8.78422 29.73716 1.000 47.93055 288 GLY A O 1
ATOM 2174 N N . ARG A 1 309 ? 30.41391 6.84477 30.77169 1.000 45.04029 289 ARG A N 1
ATOM 2175 C CA . ARG A 1 309 ? 29.79091 7.49212 31.91567 1.000 45.20348 289 ARG A CA 1
ATOM 2176 C C . ARG A 1 309 ? 30.85974 7.81838 32.94997 1.000 47.48997 289 ARG A C 1
ATOM 2177 O O . ARG A 1 309 ? 31.52827 6.91656 33.47153 1.000 45.29126 289 ARG A O 1
ATOM 2185 N N . GLU A 1 310 ? 30.99675 9.10244 33.26472 1.000 50.50041 290 GLU A N 1
ATOM 2186 C CA . GLU A 1 310 ? 32.04723 9.56684 34.15943 1.000 53.09753 290 GLU A CA 1
ATOM 2187 C C . GLU A 1 310 ? 31.57569 9.75202 35.58935 1.000 55.67274 290 GLU A C 1
ATOM 2188 O O . GLU A 1 310 ? 32.39945 9.68760 36.50742 1.000 56.80464 290 GLU A O 1
ATOM 2194 N N . ASN A 1 311 ? 30.28338 9.99916 35.80263 1.000 56.39985 291 ASN A N 1
ATOM 2195 C CA . ASN A 1 311 ? 29.76375 10.18695 37.14927 1.000 56.42103 291 ASN A CA 1
ATOM 2196 C C . ASN A 1 311 ? 28.32282 9.69672 37.21182 1.000 52.62308 291 ASN A C 1
ATOM 2197 O O . ASN A 1 311 ? 27.68404 9.42886 36.19292 1.000 49.02162 291 ASN A O 1
ATOM 2202 N N . ASN A 1 312 ? 27.81030 9.61565 38.43881 1.000 54.13822 292 ASN A N 1
ATOM 2203 C CA . ASN A 1 312 ? 26.48915 9.04440 38.66734 1.000 59.39560 292 ASN A CA 1
ATOM 2204 C C . ASN A 1 312 ? 25.37015 9.98688 38.24369 1.000 64.02870 292 ASN A C 1
ATOM 2205 O O . ASN A 1 312 ? 24.25615 9.53249 37.96891 1.000 64.73151 292 ASN A O 1
ATOM 2210 N N . ARG A 1 313 ? 25.62295 11.29118 38.21482 1.000 64.63717 293 ARG A N 1
ATOM 2211 C CA . ARG A 1 313 ? 24.55451 12.25056 37.97604 1.000 63.09895 293 ARG A CA 1
ATOM 2212 C C . ARG A 1 313 ? 24.33016 12.55501 36.50408 1.000 56.02817 293 ARG A C 1
ATOM 2213 O O . ARG A 1 313 ? 23.28947 13.12894 36.15778 1.000 50.10395 293 ARG A O 1
ATOM 2221 N N . GLU A 1 314 ? 25.25303 12.14914 35.63303 1.000 59.94468 294 GLU A N 1
ATOM 2222 C CA . GLU A 1 314 ? 25.14251 12.48571 34.22108 1.000 59.58530 294 GLU A CA 1
ATOM 2223 C C . GLU A 1 314 ? 23.90299 11.85281 33.59049 1.000 55.93859 294 GLU A C 1
ATOM 2224 O O . GLU A 1 314 ? 23.46160 10.75866 33.96640 1.000 52.90102 294 GLU A O 1
ATOM 2230 N N . ILE A 1 315 ? 23.34475 12.55994 32.61217 1.000 47.52643 295 ILE A N 1
ATOM 2231 C CA . ILE A 1 315 ? 22.28035 12.02633 31.78167 1.000 41.15408 295 ILE A CA 1
ATOM 2232 C C . ILE A 1 315 ? 22.89404 11.66332 30.43865 1.000 38.58580 295 ILE A C 1
ATOM 2233 O O . ILE A 1 315 ? 23.43912 12.52382 29.73965 1.000 36.17382 295 ILE A O 1
ATOM 2238 N N . THR A 1 316 ? 22.83075 10.38518 30.08892 1.000 41.86917 296 THR A N 1
ATOM 2239 C CA . THR A 1 316 ? 23.43126 9.87288 28.86668 1.000 39.78548 296 THR A CA 1
ATOM 2240 C C . THR A 1 316 ? 22.33820 9.53893 27.86593 1.000 36.88358 296 THR A C 1
ATOM 2241 O O . THR A 1 316 ? 21.29447 8.98051 28.23377 1.000 36.23974 296 THR A O 1
ATOM 2245 N N . LEU A 1 317 ? 22.58219 9.88109 26.60284 1.000 29.21725 297 LEU A N 1
ATOM 2246 C CA . LEU A 1 317 ? 21.61945 9.63341 25.53941 1.000 33.53223 297 LEU A CA 1
ATOM 2247 C C . LEU A 1 317 ? 22.32140 8.94999 24.37842 1.000 35.97204 297 LEU A C 1
ATOM 2248 O O . LEU A 1 317 ? 23.22037 9.53626 23.76499 1.000 39.63008 297 LEU A O 1
ATOM 2253 N N . PHE A 1 318 ? 21.87991 7.73357 24.04678 1.000 33.66161 298 PHE A N 1
ATOM 2254 C CA . PHE A 1 318 ? 22.36831 7.01850 22.87232 1.000 31.01250 298 PHE A CA 1
ATOM 2255 C C . PHE A 1 318 ? 21.34316 7.16558 21.75487 1.000 31.80987 298 PHE A C 1
ATOM 2256 O O . PHE A 1 318 ? 20.20605 6.69622 21.88230 1.000 37.46828 298 PHE A O 1
ATOM 2264 N N . LYS A 1 319 ? 21.72958 7.84413 20.67508 1.000 27.07809 299 LYS A N 1
ATOM 2265 C CA . LYS A 1 319 ? 20.85619 8.02750 19.51976 1.000 30.71465 299 LYS A CA 1
ATOM 2266 C C . LYS A 1 319 ? 21.26279 7.05747 18.42331 1.000 32.76646 299 LYS A C 1
ATOM 2267 O O . LYS A 1 319 ? 22.38727 7.13626 17.91010 1.000 32.14565 299 LYS A O 1
ATOM 2273 N N . SER A 1 320 ? 20.31822 6.20654 18.01832 1.000 32.74623 300 SER A N 1
ATOM 2274 C CA . SER A 1 320 ? 20.54449 5.12436 17.07405 1.000 33.76724 300 SER A CA 1
ATOM 2275 C C . SER A 1 320 ? 19.62400 5.30130 15.87587 1.000 36.39551 300 SER A C 1
ATOM 2276 O O . SER A 1 320 ? 18.42008 5.50651 16.03883 1.000 41.00367 300 SER A O 1
ATOM 2279 N N . VAL A 1 321 ? 20.19165 5.25456 14.67662 1.000 33.73855 301 VAL A N 1
ATOM 2280 C CA . VAL A 1 321 ? 19.39779 5.23354 13.45537 1.000 34.28641 301 VAL A CA 1
ATOM 2281 C C . VAL A 1 321 ? 19.58535 3.95165 12.66025 1.000 40.30142 301 VAL A C 1
ATOM 2282 O O . VAL A 1 321 ? 18.77179 3.67326 11.76611 1.000 43.45370 301 VAL A O 1
ATOM 2286 N N . GLY A 1 322 ? 20.60629 3.16355 12.94934 1.000 37.95333 302 GLY A N 1
ATOM 2287 C CA . GLY A 1 322 ? 20.81319 1.93535 12.20593 1.000 35.85731 302 GLY A CA 1
ATOM 2288 C C . GLY A 1 322 ? 22.05048 2.07949 11.35264 1.000 29.53454 302 GLY A C 1
ATOM 2289 O O . GLY A 1 322 ? 22.25681 3.09890 10.68808 1.000 37.14642 302 GLY A O 1
ATOM 2290 N N . LEU A 1 323 ? 22.88598 1.05855 11.37383 1.000 28.23120 303 LEU A N 1
ATOM 2291 C CA . LEU A 1 323 ? 24.13546 1.07399 10.63252 1.000 32.29298 303 LEU A CA 1
ATOM 2292 C C . LEU A 1 323 ? 24.32562 -0.26453 9.93336 1.000 28.70102 303 LEU A C 1
ATOM 2293 O O . LEU A 1 323 ? 24.08667 -1.31437 10.52547 1.000 30.76277 303 LEU A O 1
ATOM 2298 N N . ALA A 1 324 ? 24.80188 -0.23344 8.69019 1.000 22.88806 304 ALA A N 1
ATOM 2299 C CA . ALA A 1 324 ? 24.81003 -1.46235 7.90845 1.000 23.42224 304 ALA A CA 1
ATOM 2300 C C . ALA A 1 324 ? 25.74874 -2.52265 8.47539 1.000 32.59456 304 ALA A C 1
ATOM 2301 O O . ALA A 1 324 ? 25.49225 -3.71679 8.28702 1.000 38.07688 304 ALA A O 1
ATOM 2303 N N . ILE A 1 325 ? 26.79993 -2.13163 9.20610 1.000 34.98559 305 ILE A N 1
ATOM 2304 C CA . ILE A 1 325 ? 27.72849 -3.14524 9.71587 1.000 37.06885 305 ILE A CA 1
ATOM 2305 C C . ILE A 1 325 ? 27.04157 -4.04794 10.72521 1.000 40.10234 305 ILE A C 1
ATOM 2306 O O . ILE A 1 325 ? 27.40200 -5.22772 10.85173 1.000 37.91052 305 ILE A O 1
ATOM 2311 N N . GLU A 1 326 ? 26.06407 -3.52141 11.47076 1.000 40.62376 306 GLU A N 1
ATOM 2312 C CA . GLU A 1 326 ? 25.36769 -4.36138 12.43372 1.000 42.43634 306 GLU A CA 1
ATOM 2313 C C . GLU A 1 326 ? 24.55515 -5.43222 11.73347 1.000 41.42973 306 GLU A C 1
ATOM 2314 O O . GLU A 1 326 ? 24.39005 -6.53871 12.26601 1.000 41.35211 306 GLU A O 1
ATOM 2320 N N . ASP A 1 327 ? 24.05280 -5.13499 10.53866 1.000 39.53534 307 ASP A N 1
ATOM 2321 C CA . ASP A 1 327 ? 23.35793 -6.17333 9.79054 1.000 41.93290 307 ASP A CA 1
ATOM 2322 C C . ASP A 1 327 ? 24.33465 -7.23035 9.29297 1.000 37.12426 307 ASP A C 1
ATOM 2323 O O . ASP A 1 327 ? 24.05799 -8.42903 9.37262 1.000 35.99067 307 ASP A O 1
ATOM 2328 N N . ALA A 1 328 ? 25.50587 -6.80226 8.83331 1.000 37.91715 308 ALA A N 1
ATOM 2329 C CA . ALA A 1 328 ? 26.43726 -7.71028 8.18335 1.000 36.52886 308 ALA A CA 1
ATOM 2330 C C . ALA A 1 328 ? 27.00564 -8.73644 9.15655 1.000 36.95677 308 ALA A C 1
ATOM 2331 O O . ALA A 1 328 ? 27.12210 -9.91655 8.81670 1.000 43.96825 308 ALA A O 1
ATOM 2333 N N . ILE A 1 329 ? 27.41023 -8.31485 10.35613 1.000 31.30894 309 ILE A N 1
ATOM 2334 C CA . ILE A 1 329 ? 27.99401 -9.29260 11.27009 1.000 39.75213 309 ILE A CA 1
ATOM 2335 C C . ILE A 1 329 ? 26.93369 -10.23960 11.77935 1.000 40.36957 309 ILE A C 1
ATOM 2336 O O . ILE A 1 329 ? 27.21427 -11.41525 12.05156 1.000 36.35096 309 ILE A O 1
ATOM 2341 N N . THR A 1 330 ? 25.70803 -9.73900 11.94376 1.000 40.93679 310 THR A N 1
ATOM 2342 C CA . THR A 1 330 ? 24.62439 -10.58574 12.41170 1.000 36.66334 310 THR A CA 1
ATOM 2343 C C . THR A 1 330 ? 24.18790 -11.55539 11.32307 1.000 32.92443 310 THR A C 1
ATOM 2344 O O . THR A 1 330 ? 24.00274 -12.75088 11.59173 1.000 30.12555 310 THR A O 1
ATOM 2348 N N . ALA A 1 331 ? 24.12219 -11.08003 10.07030 1.000 33.27721 311 ALA A N 1
ATOM 2349 C CA . ALA A 1 331 ? 23.74515 -11.95748 8.96560 1.000 36.51263 311 ALA A CA 1
ATOM 2350 C C . ALA A 1 331 ? 24.76675 -13.06306 8.79096 1.000 46.86661 311 ALA A C 1
ATOM 2351 O O . ALA A 1 331 ? 24.41215 -14.21953 8.53161 1.000 49.37424 311 ALA A O 1
ATOM 2353 N N . LYS A 1 332 ? 26.05266 -12.71709 8.91261 1.000 47.97849 312 LYS A N 1
ATOM 2354 C CA . LYS A 1 332 ? 27.08379 -13.73039 8.76656 1.000 48.22680 312 LYS A CA 1
ATOM 2355 C C . LYS A 1 332 ? 27.19726 -14.60954 10.01175 1.000 45.63880 312 LYS A C 1
ATOM 2356 O O . LYS A 1 332 ? 27.47380 -15.81058 9.89013 1.000 45.93728 312 LYS A O 1
ATOM 2362 N N . LEU A 1 333 ? 26.93673 -14.07667 11.20659 1.000 39.70250 313 LEU A N 1
ATOM 2363 C CA . LEU A 1 333 ? 26.83091 -14.97129 12.35701 1.000 40.03856 313 LEU A CA 1
ATOM 2364 C C . LEU A 1 333 ? 25.77929 -16.03683 12.08432 1.000 47.12065 313 LEU A C 1
ATOM 2365 O O . LEU A 1 333 ? 26.01419 -17.23007 12.29875 1.000 54.06618 313 LEU A O 1
ATOM 2370 N N . ALA A 1 334 ? 24.61032 -15.61889 11.60525 1.000 43.50088 314 ALA A N 1
ATOM 2371 C CA . ALA A 1 334 ? 23.51727 -16.55527 11.39465 1.000 46.29168 314 ALA A CA 1
ATOM 2372 C C . ALA A 1 334 ? 23.76849 -17.48695 10.21990 1.000 43.31130 314 ALA A C 1
ATOM 2373 O O . ALA A 1 334 ? 23.50684 -18.69009 10.31550 1.000 43.97104 314 ALA A O 1
ATOM 2375 N N . TYR A 1 335 ? 24.28550 -16.95525 9.11170 1.000 41.39726 315 TYR A N 1
ATOM 2376 C CA . TYR A 1 335 ? 24.57177 -17.79208 7.95412 1.000 42.37195 315 TYR A CA 1
ATOM 2377 C C . TYR A 1 335 ? 25.56028 -18.87735 8.33930 1.000 47.95480 315 TYR A C 1
ATOM 2378 O O . TYR A 1 335 ? 25.38613 -20.05611 8.01721 1.000 54.19737 315 TYR A O 1
ATOM 2387 N N . GLU A 1 336 ? 26.58662 -18.49703 9.08425 1.000 47.16039 316 GLU A N 1
ATOM 2388 C CA . GLU A 1 336 ? 27.62469 -19.42971 9.52162 1.000 49.52359 316 GLU A CA 1
ATOM 2389 C C . GLU A 1 336 ? 27.14696 -20.45205 10.53919 1.000 49.97508 316 GLU A C 1
ATOM 2390 O O . GLU A 1 336 ? 27.59912 -21.60029 10.50262 1.000 51.68370 316 GLU A O 1
ATOM 2396 N N . LYS A 1 337 ? 26.14112 -20.10567 11.34119 1.000 50.10428 317 LYS A N 1
ATOM 2397 C CA . LYS A 1 337 ? 25.55006 -21.09500 12.22652 1.000 45.28680 317 LYS A CA 1
ATOM 2398 C C . LYS A 1 337 ? 24.60537 -22.01904 11.47971 1.000 49.25559 317 LYS A C 1
ATOM 2399 O O . LYS A 1 337 ? 24.49176 -23.19575 11.83926 1.000 51.91359 317 LYS A O 1
ATOM 2405 N N . ALA A 1 338 ? 23.94581 -21.52476 10.42383 1.000 46.44450 318 ALA A N 1
ATOM 2406 C CA . ALA A 1 338 ? 23.02791 -22.37720 9.67451 1.000 44.45653 318 ALA A CA 1
ATOM 2407 C C . ALA A 1 338 ? 23.77210 -23.51530 8.99118 1.000 45.24269 318 ALA A C 1
ATOM 2408 O O . ALA A 1 338 ? 23.29613 -24.66042 8.97540 1.000 43.59892 318 ALA A O 1
ATOM 2410 N N . LEU A 1 339 ? 24.94960 -23.22296 8.42776 1.000 41.10958 319 LEU A N 1
ATOM 2411 C CA . LEU A 1 339 ? 25.71995 -24.28495 7.79761 1.000 45.98713 319 LEU A CA 1
ATOM 2412 C C . LEU A 1 339 ? 26.13050 -25.33627 8.81099 1.000 46.64764 319 LEU A C 1
ATOM 2413 O O . LEU A 1 339 ? 25.94035 -26.53584 8.58195 1.000 47.28240 319 LEU A O 1
ATOM 2418 N N . GLU A 1 340 ? 26.63917 -24.90039 9.96065 1.000 47.25977 320 GLU A N 1
ATOM 2419 C CA . GLU A 1 340 ? 27.08678 -25.83761 10.97306 1.000 52.90466 320 GLU A CA 1
ATOM 2420 C C . GLU A 1 340 ? 25.91786 -26.59489 11.58725 1.000 54.81449 320 GLU A C 1
ATOM 2421 O O . GLU A 1 340 ? 26.10564 -27.70917 12.08642 1.000 56.77110 320 GLU A O 1
ATOM 2427 N N . HIS A 1 341 ? 24.71001 -26.03953 11.52972 1.000 56.73514 321 HIS A N 1
ATOM 2428 C CA . HIS A 1 341 ? 23.54441 -26.69695 12.10552 1.000 55.52456 321 HIS A CA 1
ATOM 2429 C C . HIS A 1 341 ? 22.62691 -27.34503 11.07057 1.000 51.69792 321 HIS A C 1
ATOM 2430 O O . HIS A 1 341 ? 21.60376 -27.91577 11.45419 1.000 52.57752 321 HIS A O 1
ATOM 2437 N N . GLY A 1 342 ? 22.95343 -27.26201 9.78278 1.000 46.28763 322 GLY A N 1
ATOM 2438 C CA . GLY A 1 342 ? 22.12218 -27.83740 8.73294 1.000 40.76838 322 GLY A CA 1
ATOM 2439 C C . GLY A 1 342 ? 20.77205 -27.17477 8.56355 1.000 40.59622 322 GLY A C 1
ATOM 2440 O O . GLY A 1 342 ? 19.78467 -27.85067 8.24384 1.000 40.58673 322 GLY A O 1
ATOM 2441 N N . VAL A 1 343 ? 20.70517 -25.86819 8.75238 1.000 42.34103 323 VAL A N 1
ATOM 2442 C CA . VAL A 1 343 ? 19.45516 -25.12039 8.68686 1.000 45.74331 323 VAL A CA 1
ATOM 2443 C C . VAL A 1 343 ? 19.40103 -24.37635 7.36298 1.000 47.72265 323 VAL A C 1
ATOM 2444 O O . VAL A 1 343 ? 20.42866 -23.89089 6.87233 1.000 44.42911 323 VAL A O 1
ATOM 2448 N N . GLY A 1 344 ? 18.21503 -24.30164 6.77093 1.000 51.71967 324 GLY A N 1
ATOM 2449 C CA . GLY A 1 344 ? 18.02214 -23.57271 5.53293 1.000 48.83714 324 GLY A CA 1
ATOM 2450 C C . GLY A 1 344 ? 17.71613 -24.48226 4.35199 1.000 47.86144 324 GLY A C 1
ATOM 2451 O O . GLY A 1 344 ? 17.72899 -25.71027 4.43911 1.000 49.26075 324 GLY A O 1
ATOM 2452 N N . THR A 1 345 ? 17.36931 -23.83056 3.24536 1.000 51.20914 325 THR A N 1
ATOM 2453 C CA . THR A 1 345 ? 17.00157 -24.48714 1.99856 1.000 53.93910 325 THR A CA 1
ATOM 2454 C C . THR A 1 345 ? 17.88768 -23.98955 0.86929 1.000 55.45564 325 THR A C 1
ATOM 2455 O O . THR A 1 345 ? 18.08384 -22.78264 0.71766 1.000 58.20564 325 THR A O 1
ATOM 2459 N N . ASN A 1 346 ? 18.38422 -24.91390 0.05637 1.000 56.60040 326 ASN A N 1
ATOM 2460 C CA . ASN A 1 346 ? 19.20886 -24.57234 -1.09348 1.000 59.51724 326 ASN A CA 1
ATOM 2461 C C . ASN A 1 346 ? 18.34035 -24.38530 -2.32674 1.000 62.62065 326 ASN A C 1
ATOM 2462 O O . ASN A 1 346 ? 17.29623 -25.02936 -2.46327 1.000 67.83085 326 ASN A O 1
ATOM 2467 N N . VAL A 1 347 ? 18.74437 -23.46617 -3.20283 1.000 55.48076 327 VAL A N 1
ATOM 2468 C CA . VAL A 1 347 ? 17.94537 -23.21060 -4.39929 1.000 51.52206 327 VAL A CA 1
ATOM 2469 C C . VAL A 1 347 ? 18.78990 -23.13574 -5.67303 1.000 48.47195 327 VAL A C 1
ATOM 2470 O O . VAL A 1 347 ? 19.95044 -22.74190 -5.64221 1.000 51.08167 327 VAL A O 1
ATOM 2474 N N . MET B 1 25 ? 7.02957 -14.88887 -1.02779 1.000 39.23474 5 MET B N 1
ATOM 2475 C CA . MET B 1 25 ? 7.96516 -14.42516 -2.06745 1.000 44.41677 5 MET B CA 1
ATOM 2476 C C . MET B 1 25 ? 8.14041 -15.39294 -3.25514 1.000 43.01960 5 MET B C 1
ATOM 2477 O O . MET B 1 25 ? 8.07723 -16.60518 -3.08227 1.000 46.90868 5 MET B O 1
ATOM 2482 N N . LEU B 1 26 ? 8.36448 -14.85726 -4.45840 1.000 42.56446 6 LEU B N 1
ATOM 2483 C CA . LEU B 1 26 ? 8.52705 -15.66697 -5.66292 1.000 44.52382 6 LEU B CA 1
ATOM 2484 C C . LEU B 1 26 ? 9.99697 -15.74548 -6.04819 1.000 50.99602 6 LEU B C 1
ATOM 2485 O O . LEU B 1 26 ? 10.73749 -14.76675 -5.91181 1.000 53.56168 6 LEU B O 1
ATOM 2490 N N . LEU B 1 27 ? 10.40652 -16.91272 -6.54233 1.000 51.91585 7 LEU B N 1
ATOM 2491 C CA . LEU B 1 27 ? 11.77516 -17.18160 -6.96721 1.000 47.53484 7 LEU B CA 1
ATOM 2492 C C . LEU B 1 27 ? 11.81119 -17.41399 -8.46714 1.000 43.79771 7 LEU B C 1
ATOM 2493 O O . LEU B 1 27 ? 10.99756 -18.17785 -8.99987 1.000 42.51762 7 LEU B O 1
ATOM 2498 N N . LEU B 1 28 ? 12.77233 -16.78176 -9.13438 1.000 37.27538 8 LEU B N 1
ATOM 2499 C CA . LEU B 1 28 ? 12.94884 -16.91330 -10.57058 1.000 34.25443 8 LEU B CA 1
ATOM 2500 C C . LEU B 1 28 ? 14.41189 -17.22951 -10.82452 1.000 39.45186 8 LEU B C 1
ATOM 2501 O O . LEU B 1 28 ? 15.28369 -16.40624 -10.53648 1.000 40.92333 8 LEU B O 1
ATOM 2506 N N . SER B 1 29 ? 14.66922 -18.40071 -11.38909 1.000 40.22267 9 SER B N 1
ATOM 2507 C CA . SER B 1 29 ? 16.00448 -18.88414 -11.69090 1.000 38.63829 9 SER B CA 1
ATOM 2508 C C . SER B 1 29 ? 16.37851 -18.52550 -13.12410 1.000 42.96517 9 SER B C 1
ATOM 2509 O O . SER B 1 29 ? 15.53575 -18.11801 -13.92412 1.000 44.06650 9 SER B O 1
ATOM 2512 N N . ARG B 1 30 ? 17.67038 -18.66434 -13.43940 1.000 46.33752 10 ARG B N 1
ATOM 2513 C CA . ARG B 1 30 ? 18.13270 -18.34420 -14.78797 1.000 50.35688 10 ARG B CA 1
ATOM 2514 C C . ARG B 1 30 ? 17.35054 -19.12986 -15.83229 1.000 49.20517 10 ARG B C 1
ATOM 2515 O O . ARG B 1 30 ? 16.90326 -18.57072 -16.84034 1.000 43.09111 10 ARG B O 1
ATOM 2523 N N . SER B 1 31 ? 17.11087 -20.41296 -15.56309 1.000 53.10797 11 SER B N 1
ATOM 2524 C CA . SER B 1 31 ? 16.28561 -21.22178 -16.44969 1.000 54.31183 11 SER B CA 1
ATOM 2525 C C . SER B 1 31 ? 14.88639 -20.63453 -16.56712 1.000 56.16465 11 SER B C 1
ATOM 2526 O O . SER B 1 31 ? 14.32744 -20.55843 -17.66733 1.000 59.98049 11 SER B O 1
ATOM 2529 N N . ASP B 1 32 ? 14.33340 -20.15151 -15.45325 1.000 53.26132 12 ASP B N 1
ATOM 2530 C CA . ASP B 1 32 ? 13.03040 -19.49810 -15.50265 1.000 54.02523 12 ASP B CA 1
ATOM 2531 C C . ASP B 1 32 ? 13.07149 -18.24832 -16.38205 1.000 51.75086 12 ASP B C 1
ATOM 2532 O O . ASP B 1 32 ? 12.20611 -18.06309 -17.24806 1.000 49.75870 12 ASP B O 1
ATOM 2537 N N . LEU B 1 33 ? 14.10586 -17.41311 -16.22381 1.000 49.96349 13 LEU B N 1
ATOM 2538 C CA . LEU B 1 33 ? 14.13170 -16.12795 -16.92166 1.000 48.42391 13 LEU B CA 1
ATOM 2539 C C . LEU B 1 33 ? 14.37344 -16.28938 -18.41965 1.000 49.47123 13 LEU B C 1
ATOM 2540 O O . LEU B 1 33 ? 13.78746 -15.55827 -19.22560 1.000 49.46502 13 LEU B O 1
ATOM 2545 N N . GLU B 1 34 ? 15.23297 -17.22724 -18.81767 1.000 55.54387 14 GLU B N 1
ATOM 2546 C CA . GLU B 1 34 ? 15.57177 -17.36186 -20.23632 1.000 61.81173 14 GLU B CA 1
ATOM 2547 C C . GLU B 1 34 ? 14.32058 -17.65199 -21.04261 1.000 62.50377 14 GLU B C 1
ATOM 2548 O O . GLU B 1 34 ? 14.16437 -17.19672 -22.17808 1.000 64.82870 14 GLU B O 1
ATOM 2554 N N . LYS B 1 35 ? 13.41185 -18.38706 -20.42448 1.000 63.62094 15 LYS B N 1
ATOM 2555 C CA . LYS B 1 35 ? 12.12592 -18.76949 -20.97991 1.000 62.68523 15 LYS B CA 1
ATOM 2556 C C . LYS B 1 35 ? 11.21086 -17.55609 -21.18369 1.000 59.93442 15 LYS B C 1
ATOM 2557 O O . LYS B 1 35 ? 10.51939 -17.45964 -22.20331 1.000 62.23244 15 LYS B O 1
ATOM 2563 N N . LEU B 1 36 ? 11.20494 -16.61263 -20.23282 1.000 50.16383 16 LEU B N 1
ATOM 2564 C CA . LEU B 1 36 ? 10.22800 -15.52155 -20.17601 1.000 45.57724 16 LEU B CA 1
ATOM 2565 C C . LEU B 1 36 ? 10.51586 -14.36603 -21.13577 1.000 44.74672 16 LEU B C 1
ATOM 2566 O O . LEU B 1 36 ? 9.57586 -13.75923 -21.65703 1.000 42.64243 16 LEU B O 1
ATOM 2571 N N . ILE B 1 37 ? 11.78004 -13.95564 -21.28249 1.000 45.40491 17 ILE B N 1
ATOM 2572 C CA . ILE B 1 37 ? 12.11422 -12.68139 -21.91855 1.000 42.91756 17 ILE B CA 1
ATOM 2573 C C . ILE B 1 37 ? 13.01570 -12.86192 -23.14098 1.000 41.81015 17 ILE B C 1
ATOM 2574 O O . ILE B 1 37 ? 13.91533 -13.70762 -23.16047 1.000 42.56742 17 ILE B O 1
ATOM 2579 N N . SER B 1 38 ? 12.78432 -12.02801 -24.15163 1.000 45.11202 18 SER B N 1
ATOM 2580 C CA . SER B 1 38 ? 13.53792 -11.98845 -25.39717 1.000 47.52288 18 SER B CA 1
ATOM 2581 C C . SER B 1 38 ? 14.10130 -10.58570 -25.57631 1.000 47.29331 18 SER B C 1
ATOM 2582 O O . SER B 1 38 ? 13.67252 -9.64089 -24.90993 1.000 47.35631 18 SER B O 1
ATOM 2585 N N . MET B 1 39 ? 15.06782 -10.44242 -26.48585 1.000 47.43377 19 MET B N 1
ATOM 2586 C CA . MET B 1 39 ? 15.76933 -9.16150 -26.59209 1.000 50.40807 19 MET B CA 1
ATOM 2587 C C . MET B 1 39 ? 14.89619 -8.06533 -27.20236 1.000 50.68579 19 MET B C 1
ATOM 2588 O O . MET B 1 39 ? 14.99268 -6.90127 -26.79367 1.000 49.64329 19 MET B O 1
ATOM 2593 N N . LYS B 1 40 ? 14.00619 -8.41502 -28.13321 1.000 54.50328 20 LYS B N 1
ATOM 2594 C CA . LYS B 1 40 ? 13.11518 -7.40954 -28.70572 1.000 56.65721 20 LYS B CA 1
ATOM 2595 C C . LYS B 1 40 ? 12.23258 -6.78444 -27.63604 1.000 58.05427 20 LYS B C 1
ATOM 2596 O O . LYS B 1 40 ? 12.00847 -5.56589 -27.63686 1.000 57.27288 20 LYS B O 1
ATOM 2602 N N . GLU B 1 41 ? 11.74237 -7.60458 -26.70260 1.000 59.48325 21 GLU B N 1
ATOM 2603 C CA . GLU B 1 41 ? 10.95984 -7.09560 -25.57915 1.000 58.64131 21 GLU B CA 1
ATOM 2604 C C . GLU B 1 41 ? 11.80590 -6.19247 -24.68397 1.000 52.14494 21 GLU B C 1
ATOM 2605 O O . GLU B 1 41 ? 11.36052 -5.11385 -24.27283 1.000 48.94330 21 GLU B O 1
ATOM 2611 N N . VAL B 1 42 ? 13.03118 -6.62794 -24.36342 1.000 46.80684 22 VAL B N 1
ATOM 2612 C CA . VAL B 1 42 ? 13.89181 -5.88150 -23.44708 1.000 39.18464 22 VAL B CA 1
ATOM 2613 C C . VAL B 1 42 ? 14.29909 -4.55581 -24.06155 1.000 41.19142 22 VAL B C 1
ATOM 2614 O O . VAL B 1 42 ? 14.42232 -3.54503 -23.35378 1.000 39.56790 22 VAL B O 1
ATOM 2618 N N . ILE B 1 43 ? 14.50650 -4.52964 -25.37868 1.000 32.40345 23 ILE B N 1
ATOM 2619 C CA . ILE B 1 43 ? 14.84986 -3.28030 -26.04469 1.000 39.30634 23 ILE B CA 1
ATOM 2620 C C . ILE B 1 43 ? 13.72284 -2.27132 -25.87527 1.000 42.53124 23 ILE B C 1
ATOM 2621 O O . ILE B 1 43 ? 13.94694 -1.12450 -25.46511 1.000 43.01127 23 ILE B O 1
ATOM 2626 N N . GLU B 1 44 ? 12.48456 -2.70522 -26.12957 1.000 48.48456 24 GLU B N 1
ATOM 2627 C CA . GLU B 1 44 ? 11.34047 -1.82214 -25.93405 1.000 53.83304 24 GLU B CA 1
ATOM 2628 C C . GLU B 1 44 ? 11.23785 -1.36901 -24.48561 1.000 49.32509 24 GLU B C 1
ATOM 2629 O O . GLU B 1 44 ? 10.98799 -0.18892 -24.21322 1.000 43.98254 24 GLU B O 1
ATOM 2635 N N . SER B 1 45 ? 11.48027 -2.28289 -23.54306 1.000 49.37529 25 SER B N 1
ATOM 2636 C CA . SER B 1 45 ? 11.28070 -1.96533 -22.13209 1.000 49.75759 25 SER B CA 1
ATOM 2637 C C . SER B 1 45 ? 12.33703 -0.99829 -21.61990 1.000 54.25494 25 SER B C 1
ATOM 2638 O O . SER B 1 45 ? 12.01391 -0.05345 -20.88975 1.000 54.02132 25 SER B O 1
ATOM 2641 N N . VAL B 1 46 ? 13.60409 -1.21849 -21.98632 1.000 53.30610 26 VAL B N 1
ATOM 2642 C CA . VAL B 1 46 ? 14.66449 -0.31474 -21.55294 1.000 45.92212 26 VAL B CA 1
ATOM 2643 C C . VAL B 1 46 ? 14.45811 1.06883 -22.16930 1.000 46.38451 26 VAL B C 1
ATOM 2644 O O . VAL B 1 46 ? 14.71742 2.09776 -21.53351 1.000 45.41864 26 VAL B O 1
ATOM 2648 N N . GLU B 1 47 ? 13.95016 1.11949 -23.40057 1.000 45.57938 27 GLU B N 1
ATOM 2649 C CA . GLU B 1 47 ? 13.66237 2.40917 -24.01767 1.000 46.11120 27 GLU B CA 1
ATOM 2650 C C . GLU B 1 47 ? 12.59803 3.17337 -23.23863 1.000 49.25967 27 GLU B C 1
ATOM 2651 O O . GLU B 1 47 ? 12.72563 4.38480 -23.02195 1.000 50.88676 27 GLU B O 1
ATOM 2657 N N . ARG B 1 48 ? 11.55074 2.47793 -22.78919 1.000 49.62477 28 ARG B N 1
ATOM 2658 C CA . ARG B 1 48 ? 10.49464 3.13110 -22.01936 1.000 52.35416 28 ARG B CA 1
ATOM 2659 C C . ARG B 1 48 ? 10.99728 3.58464 -20.65257 1.000 50.51407 28 ARG B C 1
ATOM 2660 O O . ARG B 1 48 ? 10.56785 4.62869 -20.13778 1.000 49.08785 28 ARG B O 1
ATOM 2668 N N . ALA B 1 49 ? 11.92636 2.82082 -20.06588 1.000 48.77760 29 ALA B N 1
ATOM 2669 C CA . ALA B 1 49 ? 12.48694 3.18481 -18.76971 1.000 45.03207 29 ALA B CA 1
ATOM 2670 C C . ALA B 1 49 ? 13.23488 4.50939 -18.84617 1.000 44.68333 29 ALA B C 1
ATOM 2671 O O . ALA B 1 49 ? 13.18619 5.31586 -17.90726 1.000 42.78292 29 ALA B O 1
ATOM 2673 N N . PHE B 1 50 ? 13.95718 4.73460 -19.94738 1.000 44.17339 30 PHE B N 1
ATOM 2674 C CA . PHE B 1 50 ? 14.67214 5.99184 -20.13030 1.000 47.45069 30 PHE B CA 1
ATOM 2675 C C . PHE B 1 50 ? 13.72014 7.13786 -20.44953 1.000 49.91345 30 PHE B C 1
ATOM 2676 O O . PHE B 1 50 ? 13.95101 8.27516 -20.01927 1.000 46.71584 30 PHE B O 1
ATOM 2684 N N . LEU B 1 51 ? 12.64693 6.86383 -21.19490 1.000 51.17836 31 LEU B N 1
ATOM 2685 C CA . LEU B 1 51 ? 11.63008 7.88669 -21.39246 1.000 47.75198 31 LEU B CA 1
ATOM 2686 C C . LEU B 1 51 ? 10.97037 8.24451 -20.07197 1.000 45.28873 31 LEU B C 1
ATOM 2687 O O . LEU B 1 51 ? 10.72130 9.42632 -19.79233 1.000 42.78666 31 LEU B O 1
ATOM 2692 N N . GLU B 1 52 ? 10.70058 7.23566 -19.23562 1.000 45.19049 32 GLU B N 1
ATOM 2693 C CA . GLU B 1 52 ? 10.15475 7.50698 -17.91128 1.000 46.52103 32 GLU B CA 1
ATOM 2694 C C . GLU B 1 52 ? 11.14266 8.30550 -17.06347 1.000 44.56934 32 GLU B C 1
ATOM 2695 O O . GLU B 1 52 ? 10.73548 9.19133 -16.29875 1.000 42.91365 32 GLU B O 1
ATOM 2701 N N . LEU B 1 53 ? 12.44390 8.04528 -17.22827 1.000 49.30377 33 LEU B N 1
ATOM 2702 C CA . LEU B 1 53 ? 13.46829 8.79272 -16.49846 1.000 50.30746 33 LEU B CA 1
ATOM 2703 C C . LEU B 1 53 ? 13.53017 10.25337 -16.94292 1.000 50.63940 33 LEU B C 1
ATOM 2704 O O . LEU B 1 53 ? 13.76302 11.14768 -16.12211 1.000 51.88530 33 LEU B O 1
ATOM 2709 N N . TYR B 1 54 ? 13.35536 10.51241 -18.23913 1.000 46.83210 34 TYR B N 1
ATOM 2710 C CA . TYR B 1 54 ? 13.41296 11.88419 -18.72953 1.000 52.76137 34 TYR B CA 1
ATOM 2711 C C . TYR B 1 54 ? 12.22775 12.71171 -18.24089 1.000 53.87024 34 TYR B C 1
ATOM 2712 O O . TYR B 1 54 ? 12.36177 13.92010 -18.01898 1.000 53.46041 34 TYR B O 1
ATOM 2721 N N . ASN B 1 55 ? 11.04996 12.10055 -18.12088 1.000 53.32215 35 ASN B N 1
ATOM 2722 C CA . ASN B 1 55 ? 9.85341 12.81845 -17.69196 1.000 50.37213 35 ASN B CA 1
ATOM 2723 C C . ASN B 1 55 ? 9.79058 13.02541 -16.18203 1.000 52.73643 35 ASN B C 1
ATOM 2724 O O . ASN B 1 55 ? 8.73299 13.42107 -15.67610 1.000 52.97231 35 ASN B O 1
ATOM 2729 N N . GLY B 1 56 ? 10.89610 12.79988 -15.46795 1.000 51.20067 36 GLY B N 1
ATOM 2730 C CA . GLY B 1 56 ? 10.95336 13.00616 -14.03160 1.000 48.30098 36 GLY B CA 1
ATOM 2731 C C . GLY B 1 56 ? 10.23227 11.97345 -13.20034 1.000 45.93493 36 GLY B C 1
ATOM 2732 O O . GLY B 1 56 ? 9.92903 12.23344 -12.03294 1.000 45.17605 36 GLY B O 1
ATOM 2733 N N . LYS B 1 57 ? 9.96018 10.79706 -13.76365 1.000 44.12710 37 LYS B N 1
ATOM 2734 C CA . LYS B 1 57 ? 9.23598 9.74244 -13.07165 1.000 45.24582 37 LYS B CA 1
ATOM 2735 C C . LYS B 1 57 ? 10.14375 8.60923 -12.59933 1.000 51.03398 37 LYS B C 1
ATOM 2736 O O . LYS B 1 57 ? 9.66793 7.48513 -12.40930 1.000 51.61581 37 LYS B O 1
ATOM 2742 N N . ALA B 1 58 ? 11.43601 8.87546 -12.40226 1.000 53.85006 38 ALA B N 1
ATOM 2743 C CA . ALA B 1 58 ? 12.38073 7.86342 -11.94929 1.000 48.90920 38 ALA B CA 1
ATOM 2744 C C . ALA B 1 58 ? 13.21574 8.40566 -10.80355 1.000 55.03741 38 ALA B C 1
ATOM 2745 O O . ALA B 1 58 ? 13.65833 9.55897 -10.83106 1.000 62.18670 38 ALA B O 1
ATOM 2747 N N . LYS B 1 59 ? 13.44850 7.56148 -9.81085 1.000 52.25531 39 LYS B N 1
ATOM 2748 C CA . LYS B 1 59 ? 14.34992 7.87557 -8.71053 1.000 50.76539 39 LYS B CA 1
ATOM 2749 C C . LYS B 1 59 ? 15.55113 6.93631 -8.81847 1.000 48.46336 39 LYS B C 1
ATOM 2750 O O . LYS B 1 59 ? 15.48377 5.77352 -8.40743 1.000 48.59969 39 LYS B O 1
ATOM 2756 N N . VAL B 1 60 ? 16.65323 7.45631 -9.35500 1.000 46.36984 40 VAL B N 1
ATOM 2757 C CA . VAL B 1 60 ? 17.88233 6.68744 -9.55252 1.000 44.95531 40 VAL B CA 1
ATOM 2758 C C . VAL B 1 60 ? 19.03579 7.36170 -8.82076 1.000 42.65504 40 VAL B C 1
ATOM 2759 O O . VAL B 1 60 ? 19.81238 8.10711 -9.43814 1.000 43.32797 40 VAL B O 1
ATOM 2763 N N . PRO B 1 61 ? 19.17971 7.13616 -7.51729 1.000 38.71722 41 PRO B N 1
ATOM 2764 C CA . PRO B 1 61 ? 20.36331 7.62648 -6.81865 1.000 36.44605 41 PRO B CA 1
ATOM 2765 C C . PRO B 1 61 ? 21.58438 6.92987 -7.38234 1.000 38.33664 41 PRO B C 1
ATOM 2766 O O . PRO B 1 61 ? 21.49797 5.81789 -7.89971 1.000 41.90573 41 PRO B O 1
ATOM 2770 N N . LEU B 1 62 ? 22.72745 7.59644 -7.29712 1.000 39.53361 42 LEU B N 1
ATOM 2771 C CA . LEU B 1 62 ? 23.94227 7.00459 -7.82910 1.000 40.91131 42 LEU B CA 1
ATOM 2772 C C . LEU B 1 62 ? 24.23672 5.68581 -7.11627 1.000 40.90762 42 LEU B C 1
ATOM 2773 O O . LEU B 1 62 ? 24.05975 5.56720 -5.90071 1.000 42.64122 42 LEU B O 1
ATOM 2778 N N . ARG B 1 63 ? 24.61859 4.66913 -7.88849 1.000 38.70119 43 ARG B N 1
ATOM 2779 C CA . ARG B 1 63 ? 24.86249 3.35423 -7.30436 1.000 41.43224 43 ARG B CA 1
ATOM 2780 C C . ARG B 1 63 ? 26.06953 3.39155 -6.36409 1.000 43.30036 43 ARG B C 1
ATOM 2781 O O . ARG B 1 63 ? 27.00309 4.18208 -6.53691 1.000 43.61817 43 ARG B O 1
ATOM 2789 N N . THR B 1 64 ? 26.03484 2.51481 -5.36277 1.000 39.16430 44 THR B N 1
ATOM 2790 C CA . THR B 1 64 ? 27.08685 2.39711 -4.36693 1.000 35.16443 44 THR B CA 1
ATOM 2791 C C . THR B 1 64 ? 28.05264 1.29600 -4.79491 1.000 37.43466 44 THR B C 1
ATOM 2792 O O . THR B 1 64 ? 27.62634 0.17438 -5.09228 1.000 35.09871 44 THR B O 1
ATOM 2796 N N . ILE B 1 65 ? 29.34220 1.62306 -4.86842 1.000 36.32558 45 ILE B N 1
ATOM 2797 C CA . ILE B 1 65 ? 30.37517 0.66868 -5.26600 1.000 34.83922 45 ILE B CA 1
ATOM 2798 C C . ILE B 1 65 ? 31.29936 0.41707 -4.08247 1.000 31.72725 45 ILE B C 1
ATOM 2799 O O . ILE B 1 65 ? 31.90591 1.35351 -3.54846 1.000 29.02343 45 ILE B O 1
ATOM 2804 N N . ILE B 1 66 ? 31.42081 -0.84691 -3.68476 1.000 31.31097 46 ILE B N 1
ATOM 2805 C CA . ILE B 1 66 ? 32.38277 -1.27075 -2.67642 1.000 29.87507 46 ILE B CA 1
ATOM 2806 C C . ILE B 1 66 ? 33.44843 -2.08566 -3.38402 1.000 32.32683 46 ILE B C 1
ATOM 2807 O O . ILE B 1 66 ? 33.15421 -3.13578 -3.97111 1.000 35.79488 46 ILE B O 1
ATOM 2812 N N . GLU B 1 67 ? 34.68138 -1.60940 -3.32717 1.000 34.48803 47 GLU B N 1
ATOM 2813 C CA . GLU B 1 67 ? 35.79944 -2.30178 -3.95004 1.000 35.94628 47 GLU B CA 1
ATOM 2814 C C . GLU B 1 67 ? 36.37555 -3.29090 -2.94506 1.000 36.36299 47 GLU B C 1
ATOM 2815 O O . GLU B 1 67 ? 36.73246 -2.91164 -1.82382 1.000 36.05304 47 GLU B O 1
ATOM 2821 N N . VAL B 1 68 ? 36.39474 -4.56775 -3.31236 1.000 39.58091 48 VAL B N 1
ATOM 2822 C CA . VAL B 1 68 ? 37.04305 -5.59288 -2.47637 1.000 41.77799 48 VAL B CA 1
ATOM 2823 C C . VAL B 1 68 ? 38.47147 -5.71796 -2.99630 1.000 47.31671 48 VAL B C 1
ATOM 2824 O O . VAL B 1 68 ? 38.80742 -6.57889 -3.81533 1.000 46.02432 48 VAL B O 1
ATOM 2828 N N . GLU B 1 69 ? 39.33483 -4.80444 -2.52192 1.000 55.18306 49 GLU B N 1
ATOM 2829 C CA . GLU B 1 69 ? 40.74932 -4.81627 -2.89495 1.000 57.38713 49 GLU B CA 1
ATOM 2830 C C . GLU B 1 69 ? 41.43317 -6.12974 -2.53460 1.000 51.59188 49 GLU B C 1
ATOM 2831 O O . GLU B 1 69 ? 42.32043 -6.57533 -3.26281 1.000 51.24062 49 GLU B O 1
ATOM 2837 N N . LYS B 1 70 ? 41.03585 -6.75866 -1.42196 1.000 49.35974 50 LYS B N 1
ATOM 2838 C CA . LYS B 1 70 ? 41.70529 -7.96599 -0.92682 1.000 50.44129 50 LYS B CA 1
ATOM 2839 C C . LYS B 1 70 ? 41.53393 -9.14935 -1.87072 1.000 49.99271 50 LYS B C 1
ATOM 2840 O O . LYS B 1 70 ? 42.33609 -10.08670 -1.83090 1.000 57.32088 50 LYS B O 1
ATOM 2846 N N . HIS B 1 71 ? 40.46245 -9.17188 -2.66285 1.000 46.26699 51 HIS B N 1
ATOM 2847 C CA . HIS B 1 71 ? 40.16621 -10.30414 -3.53396 1.000 45.89760 51 HIS B CA 1
ATOM 2848 C C . HIS B 1 71 ? 39.99086 -9.87884 -4.98835 1.000 46.06056 51 HIS B C 1
ATOM 2849 O O . HIS B 1 71 ? 39.48415 -10.65672 -5.80681 1.000 44.53205 51 HIS B O 1
ATOM 2856 N N . ASN B 1 72 ? 40.41814 -8.66431 -5.32691 1.000 43.98088 52 ASN B N 1
ATOM 2857 C CA . ASN B 1 72 ? 40.41886 -8.17901 -6.70247 1.000 41.65424 52 ASN B CA 1
ATOM 2858 C C . ASN B 1 72 ? 39.00822 -8.19016 -7.30576 1.000 42.01771 52 ASN B C 1
ATOM 2859 O O . ASN B 1 72 ? 38.74285 -8.79563 -8.34880 1.000 47.48302 52 ASN B O 1
ATOM 2864 N N . GLY B 1 73 ? 38.10578 -7.46044 -6.65123 1.000 31.19623 53 GLY B N 1
ATOM 2865 C CA . GLY B 1 73 ? 36.73102 -7.43597 -7.10277 1.000 34.40912 53 GLY B CA 1
ATOM 2866 C C . GLY B 1 73 ? 35.98669 -6.17342 -6.72312 1.000 34.86330 53 GLY B C 1
ATOM 2867 O O . GLY B 1 73 ? 36.47653 -5.31296 -5.98351 1.000 35.27567 53 GLY B O 1
ATOM 2868 N N . PHE B 1 74 ? 34.79622 -6.05542 -7.29847 1.000 32.94403 54 PHE B N 1
ATOM 2869 C CA . PHE B 1 74 ? 33.86669 -4.98482 -6.98355 1.000 35.07866 54 PHE B CA 1
ATOM 2870 C C . PHE B 1 74 ? 32.48897 -5.57844 -6.73535 1.000 41.02589 54 PHE B C 1
ATOM 2871 O O . PHE B 1 74 ? 32.13038 -6.60619 -7.31693 1.000 44.69177 54 PHE B O 1
ATOM 2879 N N . ILE B 1 75 ? 31.70953 -4.92392 -5.87595 1.000 39.62999 55 ILE B N 1
ATOM 2880 C CA . ILE B 1 75 ? 30.29709 -5.24953 -5.71230 1.000 33.16369 55 ILE B CA 1
ATOM 2881 C C . ILE B 1 75 ? 29.49110 -3.96069 -5.82596 1.000 35.70402 55 ILE B C 1
ATOM 2882 O O . ILE B 1 75 ? 29.84530 -2.93892 -5.22100 1.000 29.45511 55 ILE B O 1
ATOM 2887 N N . LEU B 1 76 ? 28.43562 -3.99865 -6.63970 1.000 36.78194 56 LEU B N 1
ATOM 2888 C CA . LEU B 1 76 ? 27.67990 -2.80827 -7.00581 1.000 34.55027 56 LEU B CA 1
ATOM 2889 C C . LEU B 1 76 ? 26.22945 -2.94496 -6.54249 1.000 34.25764 56 LEU B C 1
ATOM 2890 O O . LEU B 1 76 ? 25.56265 -3.94010 -6.84504 1.000 35.69033 56 LEU B O 1
ATOM 2895 N N . TYR B 1 77 ? 25.72453 -1.91920 -5.86072 1.000 32.44379 57 TYR B N 1
ATOM 2896 C CA . TYR B 1 77 ? 24.36037 -1.90224 -5.33299 1.000 29.34476 57 TYR B CA 1
ATOM 2897 C C . TYR B 1 77 ? 23.58588 -0.80988 -6.06298 1.000 30.42846 57 TYR B C 1
ATOM 2898 O O . TYR B 1 77 ? 23.87535 0.38242 -5.89590 1.000 24.11888 57 TYR B O 1
ATOM 2907 N N . MET B 1 78 ? 22.59728 -1.23398 -6.87005 1.000 32.90275 58 MET B N 1
ATOM 2908 C CA . MET B 1 78 ? 21.91023 -0.39191 -7.85027 1.000 35.67324 58 MET B CA 1
ATOM 2909 C C . MET B 1 78 ? 20.40753 -0.41611 -7.59539 1.000 34.60425 58 MET B C 1
ATOM 2910 O O . MET B 1 78 ? 19.66792 -1.16866 -8.24550 1.000 35.81943 58 MET B O 1
ATOM 2915 N N . PRO B 1 79 ? 19.92071 0.40508 -6.67356 1.000 36.46827 59 PRO B N 1
ATOM 2916 C CA . PRO B 1 79 ? 18.47548 0.53715 -6.46556 1.000 38.78071 59 PRO B CA 1
ATOM 2917 C C . PRO B 1 79 ? 17.83784 1.60481 -7.34591 1.000 40.12092 59 PRO B C 1
ATOM 2918 O O . PRO B 1 79 ? 18.47924 2.55999 -7.78937 1.000 45.13100 59 PRO B O 1
ATOM 2922 N N . SER B 1 80 ? 16.55289 1.41094 -7.64006 1.000 39.81859 60 SER B N 1
ATOM 2923 C CA . SER B 1 80 ? 15.82960 2.42216 -8.40280 1.000 42.17976 60 SER B CA 1
ATOM 2924 C C . SER B 1 80 ? 14.33403 2.19896 -8.25266 1.000 46.75949 60 SER B C 1
ATOM 2925 O O . SER B 1 80 ? 13.87583 1.08262 -7.99550 1.000 52.30280 60 SER B O 1
ATOM 2928 N N . TYR B 1 81 ? 13.57722 3.27601 -8.42757 1.000 42.27476 61 TYR B N 1
ATOM 2929 C CA . TYR B 1 81 ? 12.12727 3.22238 -8.35265 1.000 36.22962 61 TYR B CA 1
ATOM 2930 C C . TYR B 1 81 ? 11.57032 3.94555 -9.56366 1.000 39.97319 61 TYR B C 1
ATOM 2931 O O . TYR B 1 81 ? 11.83573 5.13599 -9.75835 1.000 42.94430 61 TYR B O 1
ATOM 2940 N N . LEU B 1 82 ? 10.81569 3.22812 -10.38400 1.000 43.42852 62 LEU B N 1
ATOM 2941 C CA . LEU B 1 82 ? 10.11999 3.82811 -11.51376 1.000 50.15465 62 LEU B CA 1
ATOM 2942 C C . LEU B 1 82 ? 8.64608 3.87698 -11.14707 1.000 53.93844 62 LEU B C 1
ATOM 2943 O O . LEU B 1 82 ? 7.97861 2.83742 -11.07766 1.000 53.69393 62 LEU B O 1
ATOM 2948 N N . GLU B 1 83 ? 8.14490 5.09369 -10.93952 1.000 57.46765 63 GLU B N 1
ATOM 2949 C CA . GLU B 1 83 ? 6.86590 5.28385 -10.27279 1.000 58.09998 63 GLU B CA 1
ATOM 2950 C C . GLU B 1 83 ? 5.68948 5.04865 -11.20283 1.000 56.07518 63 GLU B C 1
ATOM 2951 O O . GLU B 1 83 ? 4.66995 4.50944 -10.76458 1.000 56.99325 63 GLU B O 1
ATOM 2957 N N . ASP B 1 84 ? 5.82362 5.38492 -12.48561 1.000 54.43241 64 ASP B N 1
ATOM 2958 C CA . ASP B 1 84 ? 4.76748 5.06464 -13.44184 1.000 57.71202 64 ASP B CA 1
ATOM 2959 C C . ASP B 1 84 ? 4.65973 3.55875 -13.65816 1.000 55.55486 64 ASP B C 1
ATOM 2960 O O . ASP B 1 84 ? 3.56530 2.98711 -13.59601 1.000 55.03745 64 ASP B O 1
ATOM 2965 N N . SER B 1 85 ? 5.78784 2.89772 -13.90541 1.000 54.85039 65 SER B N 1
ATOM 2966 C CA . SER B 1 85 ? 5.79315 1.45376 -14.07496 1.000 54.50207 65 SER B CA 1
ATOM 2967 C C . SER B 1 85 ? 5.64255 0.71051 -12.75624 1.000 49.74403 65 SER B C 1
ATOM 2968 O O . SER B 1 85 ? 5.38328 -0.49877 -12.77161 1.000 47.66277 65 SER B O 1
ATOM 2971 N N . GLU B 1 86 ? 5.78847 1.40305 -11.62867 1.000 47.82689 66 GLU B N 1
ATOM 2972 C CA . GLU B 1 86 ? 5.72361 0.78303 -10.30713 1.000 47.75832 66 GLU B CA 1
ATOM 2973 C C . GLU B 1 86 ? 6.70186 -0.38510 -10.20759 1.000 43.15388 66 GLU B C 1
ATOM 2974 O O . GLU B 1 86 ? 6.35188 -1.50237 -9.82487 1.000 45.71762 66 GLU B O 1
ATOM 2980 N N . ALA B 1 87 ? 7.94526 -0.10184 -10.56547 1.000 39.23853 67 ALA B N 1
ATOM 2981 C CA . ALA B 1 87 ? 9.04975 -1.04626 -10.48440 1.000 36.36262 67 ALA B CA 1
ATOM 2982 C C . ALA B 1 87 ? 10.00556 -0.52602 -9.42178 1.000 36.26048 67 ALA B C 1
ATOM 2983 O O . ALA B 1 87 ? 10.66136 0.50009 -9.62133 1.000 38.77056 67 ALA B O 1
ATOM 2985 N N . LEU B 1 88 ? 10.04421 -1.20317 -8.28076 1.000 38.21550 68 LEU B N 1
ATOM 2986 C CA . LEU B 1 88 ? 10.89888 -0.83255 -7.15228 1.000 37.16801 68 LEU B CA 1
ATOM 2987 C C . LEU B 1 88 ? 11.86374 -1.99589 -6.93930 1.000 35.61591 68 LEU B C 1
ATOM 2988 O O . LEU B 1 88 ? 11.48845 -3.00576 -6.33260 1.000 33.24556 68 LEU B O 1
ATOM 2993 N N . ALA B 1 89 ? 13.08782 -1.86995 -7.47091 1.000 32.79678 69 ALA B N 1
ATOM 2994 C CA . ALA B 1 89 ? 14.02675 -2.98311 -7.51564 1.000 33.55205 69 ALA B CA 1
ATOM 2995 C C . ALA B 1 89 ? 15.43877 -2.54066 -7.17287 1.000 35.55504 69 ALA B C 1
ATOM 2996 O O . ALA B 1 89 ? 15.84568 -1.40105 -7.43048 1.000 32.10853 69 ALA B O 1
ATOM 2998 N N . VAL B 1 90 ? 16.19958 -3.49411 -6.64197 1.000 36.59427 70 VAL B N 1
ATOM 2999 C CA . VAL B 1 90 ? 17.62057 -3.32927 -6.38800 1.000 36.55028 70 VAL B CA 1
ATOM 3000 C C . VAL B 1 90 ? 18.37254 -4.54367 -6.93812 1.000 40.30574 70 VAL B C 1
ATOM 3001 O O . VAL B 1 90 ? 17.94554 -5.69014 -6.76602 1.000 41.70199 70 VAL B O 1
ATOM 3005 N N . LYS B 1 91 ? 19.48471 -4.29099 -7.61986 1.000 42.40116 71 LYS B N 1
ATOM 3006 C CA . LYS B 1 91 ? 20.34671 -5.34482 -8.13526 1.000 39.18317 71 LYS B CA 1
ATOM 3007 C C . LYS B 1 91 ? 21.66660 -5.31306 -7.38167 1.000 38.77396 71 LYS B C 1
ATOM 3008 O O . LYS B 1 91 ? 22.22552 -4.23599 -7.15244 1.000 44.50831 71 LYS B O 1
ATOM 3014 N N . VAL B 1 92 ? 22.13382 -6.48331 -6.96029 1.000 37.58153 72 VAL B N 1
ATOM 3015 C CA . VAL B 1 92 ? 23.44122 -6.64679 -6.33865 1.000 35.87046 72 VAL B CA 1
ATOM 3016 C C . VAL B 1 92 ? 24.29255 -7.39873 -7.34690 1.000 37.79272 72 VAL B C 1
ATOM 3017 O O . VAL B 1 92 ? 24.07483 -8.59236 -7.57174 1.000 41.84063 72 VAL B O 1
ATOM 3021 N N . VAL B 1 93 ? 25.19684 -6.69024 -8.02066 1.000 32.09457 73 VAL B N 1
ATOM 3022 C CA . VAL B 1 93 ? 26.03257 -7.26333 -9.06674 1.000 29.97743 73 VAL B CA 1
ATOM 3023 C C . VAL B 1 93 ? 27.50165 -7.06849 -8.71015 1.000 31.87196 73 VAL B C 1
ATOM 3024 O O . VAL B 1 93 ? 27.90312 -6.01406 -8.20060 1.000 28.13954 73 VAL B O 1
ATOM 3028 N N . SER B 1 94 ? 28.31310 -8.06846 -9.04026 1.000 35.75125 74 SER B N 1
ATOM 3029 C CA . SER B 1 94 ? 29.72382 -8.07823 -8.69326 1.000 37.48837 74 SER B CA 1
ATOM 3030 C C . SER B 1 94 ? 30.55886 -8.31562 -9.93860 1.000 33.53402 74 SER B C 1
ATOM 3031 O O . SER B 1 94 ? 30.12076 -8.97102 -10.89146 1.000 33.64709 74 SER B O 1
ATOM 3034 N N . LEU B 1 95 ? 31.76114 -7.74464 -9.92375 1.000 34.34587 75 LEU B N 1
ATOM 3035 C CA . LEU B 1 95 ? 32.72855 -7.85927 -11.01186 1.000 35.31268 75 LEU B CA 1
ATOM 3036 C C . LEU B 1 95 ? 34.04347 -8.38209 -10.44817 1.000 39.09498 75 LEU B C 1
ATOM 3037 O O . LEU B 1 95 ? 34.71856 -7.67499 -9.69482 1.000 42.81435 75 LEU B O 1
ATOM 3042 N N . TYR B 1 96 ? 34.40597 -9.61709 -10.79003 1.000 38.28808 76 TYR B N 1
ATOM 3043 C CA . TYR B 1 96 ? 35.70707 -10.18386 -10.41204 1.000 35.96683 76 TYR B CA 1
ATOM 3044 C C . TYR B 1 96 ? 36.41421 -10.63555 -11.67899 1.000 40.37467 76 TYR B C 1
ATOM 3045 O O . TYR B 1 96 ? 36.19384 -11.76804 -12.14017 1.000 41.09431 76 TYR B O 1
ATOM 3054 N N . PRO B 1 97 ? 37.31321 -9.81711 -12.23830 1.000 45.92594 77 PRO B N 1
ATOM 3055 C CA . PRO B 1 97 ? 37.88840 -10.12524 -13.56399 1.000 47.65239 77 PRO B CA 1
ATOM 3056 C C . PRO B 1 97 ? 38.66001 -11.43368 -13.63894 1.000 50.37177 77 PRO B C 1
ATOM 3057 O O . PRO B 1 97 ? 38.84050 -11.96055 -14.74477 1.000 49.47123 77 PRO B O 1
ATOM 3061 N N . GLU B 1 98 ? 39.13787 -11.95875 -12.51351 1.000 53.71973 78 GLU B N 1
ATOM 3062 C CA . GLU B 1 98 ? 39.83770 -13.23676 -12.47497 1.000 56.89537 78 GLU B CA 1
ATOM 3063 C C . GLU B 1 98 ? 38.90887 -14.41445 -12.18847 1.000 58.93465 78 GLU B C 1
ATOM 3064 O O . GLU B 1 98 ? 39.39019 -15.53537 -11.99852 1.000 59.51305 78 GLU B O 1
ATOM 3070 N N . ASN B 1 99 ? 37.59312 -14.19220 -12.16919 1.000 57.01736 79 ASN B N 1
ATOM 3071 C CA . ASN B 1 99 ? 36.67454 -15.27486 -11.83855 1.000 58.08728 79 ASN B CA 1
ATOM 3072 C C . ASN B 1 99 ? 36.69385 -16.36020 -12.90401 1.000 62.31743 79 ASN B C 1
ATOM 3073 O O . ASN B 1 99 ? 36.52029 -17.54190 -12.58118 1.000 62.51312 79 ASN B O 1
ATOM 3078 N N . THR B 1 100 ? 36.94804 -15.99087 -14.16522 1.000 66.44873 80 THR B N 1
ATOM 3079 C CA . THR B 1 100 ? 36.96269 -16.98485 -15.23055 1.000 69.56916 80 THR B CA 1
ATOM 3080 C C . THR B 1 100 ? 38.03386 -18.03874 -14.99647 1.000 70.92729 80 THR B C 1
ATOM 3081 O O . THR B 1 100 ? 37.90279 -19.16185 -15.49695 1.000 71.41211 80 THR B O 1
ATOM 3085 N N . LYS B 1 101 ? 39.04681 -17.72153 -14.18562 1.000 70.17913 81 LYS B N 1
ATOM 3086 C CA . LYS B 1 101 ? 40.08808 -18.67653 -13.82681 1.000 71.22682 81 LYS B CA 1
ATOM 3087 C C . LYS B 1 101 ? 39.61389 -19.71793 -12.81971 1.000 66.74715 81 LYS B C 1
ATOM 3088 O O . LYS B 1 101 ? 40.23920 -20.77678 -12.70540 1.000 72.06346 81 LYS B O 1
ATOM 3094 N N . LYS B 1 102 ? 38.51575 -19.45678 -12.11407 1.000 61.01573 82 LYS B N 1
ATOM 3095 C CA . LYS B 1 102 ? 37.95862 -20.38191 -11.13478 1.000 59.64414 82 LYS B CA 1
ATOM 3096 C C . LYS B 1 102 ? 36.71912 -21.10413 -11.64618 1.000 62.52432 82 LYS B C 1
ATOM 3097 O O . LYS B 1 102 ? 35.99847 -21.71695 -10.85031 1.000 60.99086 82 LYS B O 1
ATOM 3103 N N . GLY B 1 103 ? 36.46237 -21.05998 -12.95154 1.000 64.55823 83 GLY B N 1
ATOM 3104 C CA . GLY B 1 103 ? 35.23446 -21.61348 -13.48912 1.000 62.86690 83 GLY B CA 1
ATOM 3105 C C . GLY B 1 103 ? 33.98712 -20.82094 -13.15112 1.000 64.26152 83 GLY B C 1
ATOM 3106 O O . GLY B 1 103 ? 32.89829 -21.39498 -13.08196 1.000 65.41130 83 GLY B O 1
ATOM 3107 N N . LEU B 1 104 ? 34.11354 -19.51005 -12.95589 1.000 63.32337 84 LEU B N 1
ATOM 3108 C CA . LEU B 1 104 ? 33.00088 -18.63903 -12.61565 1.000 58.54860 84 LEU B CA 1
ATOM 3109 C C . LEU B 1 104 ? 32.95560 -17.44260 -13.55566 1.000 49.14119 84 LEU B C 1
ATOM 3110 O O . LEU B 1 104 ? 33.99906 -16.95946 -14.00424 1.000 44.90784 84 LEU B O 1
ATOM 3115 N N . PRO B 1 105 ? 31.76083 -16.94734 -13.87349 1.000 45.53842 85 PRO B N 1
ATOM 3116 C CA . PRO B 1 105 ? 31.65946 -15.75827 -14.72728 1.000 42.21495 85 PRO B CA 1
ATOM 3117 C C . PRO B 1 105 ? 32.20861 -14.52907 -14.02360 1.000 42.32770 85 PRO B C 1
ATOM 3118 O O . PRO B 1 105 ? 32.23923 -14.45186 -12.79093 1.000 42.13883 85 PRO B O 1
ATOM 3122 N N . SER B 1 106 ? 32.67694 -13.56655 -14.82250 1.000 42.00921 86 SER B N 1
ATOM 3123 C CA . SER B 1 106 ? 33.18863 -12.33252 -14.22802 1.000 42.65123 86 SER B CA 1
ATOM 3124 C C . SER B 1 106 ? 32.08374 -11.58037 -13.48933 1.000 43.46370 86 SER B C 1
ATOM 3125 O O . SER B 1 106 ? 32.30064 -11.03922 -12.39694 1.000 44.54548 86 SER B O 1
ATOM 3128 N N . VAL B 1 107 ? 30.87843 -11.58560 -14.03911 1.000 41.71139 87 VAL B N 1
ATOM 3129 C CA . VAL B 1 107 ? 29.78113 -10.77815 -13.52407 1.000 43.10901 87 VAL B CA 1
ATOM 3130 C C . VAL B 1 107 ? 28.70418 -11.71411 -12.99005 1.000 40.86034 87 VAL B C 1
ATOM 3131 O O . VAL B 1 107 ? 28.22153 -12.59950 -13.70626 1.000 38.19750 87 VAL B O 1
ATOM 3135 N N . LEU B 1 108 ? 28.37434 -11.54513 -11.71271 1.000 40.91688 88 LEU B N 1
ATOM 3136 C CA . LEU B 1 108 ? 27.33459 -12.29225 -11.02455 1.000 38.15968 88 LEU B CA 1
ATOM 3137 C C . LEU B 1 108 ? 26.38155 -11.29760 -10.38390 1.000 43.56679 88 LEU B C 1
ATOM 3138 O O . LEU B 1 108 ? 26.82276 -10.30153 -9.80445 1.000 49.29857 88 LEU B O 1
ATOM 3143 N N . ALA B 1 109 ? 25.07801 -11.53959 -10.51192 1.000 42.03396 89 ALA B N 1
ATOM 3144 C CA . ALA B 1 109 ? 24.09860 -10.57810 -10.02899 1.000 40.96599 89 ALA B CA 1
ATOM 3145 C C . ALA B 1 109 ? 22.89668 -11.28268 -9.40563 1.000 43.49389 89 ALA B C 1
ATOM 3146 O O . ALA B 1 109 ? 22.58971 -12.44173 -9.70419 1.000 44.55345 89 ALA B O 1
ATOM 3148 N N . SER B 1 110 ? 22.20503 -10.53881 -8.54003 1.000 40.37392 90 SER B N 1
ATOM 3149 C CA . SER B 1 110 ? 20.91640 -10.91524 -7.97881 1.000 32.06874 90 SER B CA 1
ATOM 3150 C C . SER B 1 110 ? 20.03494 -9.67485 -7.97242 1.000 40.45365 90 SER B C 1
ATOM 3151 O O . SER B 1 110 ? 20.52616 -8.56479 -7.74060 1.000 44.47854 90 SER B O 1
ATOM 3154 N N . ILE B 1 111 ? 18.73593 -9.85972 -8.20985 1.000 39.68788 91 ILE B N 1
ATOM 3155 C CA . ILE B 1 111 ? 17.78590 -8.75658 -8.28991 1.000 32.71139 91 ILE B CA 1
ATOM 3156 C C . ILE B 1 111 ? 16.65359 -9.01149 -7.30926 1.000 34.92323 91 ILE B C 1
ATOM 3157 O O . ILE B 1 111 ? 16.09034 -10.11216 -7.28367 1.000 34.40904 91 ILE B O 1
ATOM 3162 N N . LEU B 1 112 ? 16.32252 -7.99112 -6.50744 1.000 33.16141 92 LEU B N 1
ATOM 3163 C CA . LEU B 1 112 ? 15.24195 -8.05227 -5.53396 1.000 35.48642 92 LEU B CA 1
ATOM 3164 C C . LEU B 1 112 ? 14.16208 -7.05215 -5.93319 1.000 37.96225 92 LEU B C 1
ATOM 3165 O O . LEU B 1 112 ? 14.45427 -5.88030 -6.19727 1.000 34.99944 92 LEU B O 1
ATOM 3170 N N . LEU B 1 113 ? 12.92388 -7.52766 -6.00355 1.000 35.91905 93 LEU B N 1
ATOM 3171 C CA . LEU B 1 113 ? 11.76936 -6.71266 -6.34695 1.000 36.09756 93 LEU B CA 1
ATOM 3172 C C . LEU B 1 113 ? 10.92521 -6.53635 -5.10010 1.000 38.17036 93 LEU B C 1
ATOM 3173 O O . LEU B 1 113 ? 10.51751 -7.52723 -4.48080 1.000 40.29778 93 LEU B O 1
ATOM 3178 N N . ASN B 1 114 ? 10.61827 -5.28751 -4.77287 1.000 34.90161 94 ASN B N 1
ATOM 3179 C CA . ASN B 1 114 ? 9.81383 -4.95023 -3.61120 1.000 34.48209 94 ASN B CA 1
ATOM 3180 C C . ASN B 1 114 ? 8.48722 -4.34995 -4.06761 1.000 37.78924 94 ASN B C 1
ATOM 3181 O O . ASN B 1 114 ? 8.38995 -3.75064 -5.14875 1.000 41.38261 94 ASN B O 1
ATOM 3186 N N . ASP B 1 115 ? 7.48340 -4.47633 -3.19251 1.000 28.71325 95 ASP B N 1
ATOM 3187 C CA . ASP B 1 115 ? 6.15983 -3.95258 -3.47017 1.000 30.48291 95 ASP B CA 1
ATOM 3188 C C . ASP B 1 115 ? 6.11191 -2.48179 -3.08550 1.000 34.81823 95 ASP B C 1
ATOM 3189 O O . ASP B 1 115 ? 6.37341 -2.14315 -1.92046 1.000 39.42812 95 ASP B O 1
ATOM 3194 N N . PRO B 1 116 ? 5.82071 -1.58119 -4.02874 1.000 34.31435 96 PRO B N 1
ATOM 3195 C CA . PRO B 1 116 ? 5.81264 -0.15483 -3.67055 1.000 35.67320 96 PRO B CA 1
ATOM 3196 C C . PRO B 1 116 ? 4.77915 0.21052 -2.61258 1.000 43.66755 96 PRO B C 1
ATOM 3197 O O . PRO B 1 116 ? 4.97318 1.19566 -1.88595 1.000 45.49791 96 PRO B O 1
ATOM 3201 N N . LYS B 1 117 ? 3.68898 -0.55326 -2.49089 1.000 47.82857 97 LYS B N 1
ATOM 3202 C CA . LYS B 1 117 ? 2.61503 -0.19702 -1.56366 1.000 50.22835 97 LYS B CA 1
ATOM 3203 C C . LYS B 1 117 ? 2.91994 -0.56663 -0.11225 1.000 49.50190 97 LYS B C 1
ATOM 3204 O O . LYS B 1 117 ? 2.45670 0.11741 0.81131 1.000 48.49755 97 LYS B O 1
ATOM 3210 N N . THR B 1 118 ? 3.67385 -1.63591 0.11465 1.000 53.79470 98 THR B N 1
ATOM 3211 C CA . THR B 1 118 ? 3.98851 -2.08908 1.45986 1.000 52.48955 98 THR B CA 1
ATOM 3212 C C . THR B 1 118 ? 5.48003 -2.18371 1.74309 1.000 45.87233 98 THR B C 1
ATOM 3213 O O . THR B 1 118 ? 5.85360 -2.38237 2.90582 1.000 43.78965 98 THR B O 1
ATOM 3217 N N . GLY B 1 119 ? 6.33919 -2.07894 0.73042 1.000 42.64684 99 GLY B N 1
ATOM 3218 C CA . GLY B 1 119 ? 7.75419 -2.32752 0.94251 1.000 47.23746 99 GLY B CA 1
ATOM 3219 C C . GLY B 1 119 ? 8.11613 -3.78367 1.12887 1.000 48.78276 99 GLY B C 1
ATOM 3220 O O . GLY B 1 119 ? 9.30137 -4.10329 1.29971 1.000 52.87401 99 GLY B O 1
ATOM 3221 N N . ALA B 1 120 ? 7.13791 -4.67239 1.08367 1.000 44.38536 100 ALA B N 1
ATOM 3222 C CA . ALA B 1 120 ? 7.40303 -6.08193 1.27435 1.000 41.35803 100 ALA B CA 1
ATOM 3223 C C . ALA B 1 120 ? 8.15981 -6.63595 0.07096 1.000 40.06333 100 ALA B C 1
ATOM 3224 O O . ALA B 1 120 ? 7.91192 -6.23110 -1.06822 1.000 42.33566 100 ALA B O 1
ATOM 3226 N N . PRO B 1 121 ? 9.08649 -7.55801 0.28680 1.000 38.15457 101 PRO B N 1
ATOM 3227 C CA . PRO B 1 121 ? 9.78602 -8.16884 -0.85040 1.000 37.29402 101 PRO B CA 1
ATOM 3228 C C . PRO B 1 121 ? 8.83578 -9.05703 -1.63639 1.000 39.40733 101 PRO B C 1
ATOM 3229 O O . PRO B 1 121 ? 8.12073 -9.87992 -1.06458 1.000 46.36242 101 PRO B O 1
ATOM 3233 N N . LEU B 1 122 ? 8.81499 -8.86667 -2.95280 1.000 38.45329 102 LEU B N 1
ATOM 3234 C CA . LEU B 1 122 ? 7.97943 -9.63970 -3.86200 1.000 35.27005 102 LEU B CA 1
ATOM 3235 C C . LEU B 1 122 ? 8.72981 -10.80552 -4.49880 1.000 37.88287 102 LEU B C 1
ATOM 3236 O O . LEU B 1 122 ? 8.16063 -11.89242 -4.67050 1.000 38.18642 102 LEU B O 1
ATOM 3241 N N . ALA B 1 123 ? 9.99309 -10.60668 -4.86658 1.000 34.39607 103 ALA B N 1
ATOM 3242 C CA . ALA B 1 123 ? 10.68728 -11.64939 -5.60745 1.000 40.20022 103 ALA B CA 1
ATOM 3243 C C . ALA B 1 123 ? 12.19840 -11.52078 -5.46335 1.000 38.23742 103 ALA B C 1
ATOM 3244 O O . ALA B 1 123 ? 12.74597 -10.42102 -5.34551 1.000 36.10605 103 ALA B O 1
ATOM 3246 N N . LEU B 1 124 ? 12.85917 -12.67352 -5.47981 1.000 41.02779 104 LEU B N 1
ATOM 3247 C CA . LEU B 1 124 ? 14.30076 -12.77157 -5.65612 1.000 38.35125 104 LEU B CA 1
ATOM 3248 C C . LEU B 1 124 ? 14.54505 -13.52214 -6.95532 1.000 35.71286 104 LEU B C 1
ATOM 3249 O O . LEU B 1 124 ? 14.07754 -14.65823 -7.10758 1.000 34.54289 104 LEU B O 1
ATOM 3254 N N . MET B 1 125 ? 15.25801 -12.88247 -7.89079 1.000 35.03184 105 MET B N 1
ATOM 3255 C CA . MET B 1 125 ? 15.50333 -13.42445 -9.22312 1.000 38.89713 105 MET B CA 1
ATOM 3256 C C . MET B 1 125 ? 16.99620 -13.44894 -9.51295 1.000 40.54772 105 MET B C 1
ATOM 3257 O O . MET B 1 125 ? 17.74771 -12.57882 -9.05964 1.000 38.79990 105 MET B O 1
ATOM 3262 N N . GLU B 1 126 ? 17.41784 -14.44554 -10.29061 1.000 40.95871 106 GLU B N 1
ATOM 3263 C CA . GLU B 1 126 ? 18.79285 -14.46570 -10.76662 1.000 47.71099 106 GLU B CA 1
ATOM 3264 C C . GLU B 1 126 ? 19.04190 -13.25207 -11.65300 1.000 48.39041 106 GLU B C 1
ATOM 3265 O O . GLU B 1 126 ? 18.27237 -12.96997 -12.57657 1.000 51.83944 106 GLU B O 1
ATOM 3271 N N . GLY B 1 127 ? 20.11597 -12.52615 -11.37286 1.000 45.08001 107 GLY B N 1
ATOM 3272 C CA . GLY B 1 127 ? 20.30071 -11.28016 -12.08140 1.000 41.99799 107 GLY B CA 1
ATOM 3273 C C . GLY B 1 127 ? 21.32458 -11.34873 -13.18065 1.000 44.94585 107 GLY B C 1
ATOM 3274 O O . GLY B 1 127 ? 21.37318 -10.45611 -14.02806 1.000 51.30035 107 GLY B O 1
ATOM 3275 N N . THR B 1 128 ? 22.09336 -12.43819 -13.22566 1.000 44.26753 108 THR B N 1
ATOM 3276 C CA . THR B 1 128 ? 23.19640 -12.52793 -14.17880 1.000 38.00270 108 THR B CA 1
ATOM 3277 C C . THR B 1 128 ? 22.69715 -12.47054 -15.61233 1.000 37.57030 108 THR B C 1
ATOM 3278 O O . THR B 1 128 ? 23.24198 -11.73645 -16.44154 1.000 42.22805 108 THR B O 1
ATOM 3282 N N . PHE B 1 129 ? 21.65551 -13.23947 -15.92144 1.000 39.54749 109 PHE B N 1
ATOM 3283 C CA . PHE B 1 129 ? 21.11163 -13.25884 -17.27565 1.000 38.32796 109 PHE B CA 1
ATOM 3284 C C . PHE B 1 129 ? 20.43083 -11.93770 -17.61292 1.000 40.94326 109 PHE B C 1
ATOM 3285 O O . PHE B 1 129 ? 20.55232 -11.43710 -18.73955 1.000 39.94877 109 PHE B O 1
ATOM 3293 N N . ILE B 1 130 ? 19.73653 -11.34721 -16.63668 1.000 41.56280 110 ILE B N 1
ATOM 3294 C CA . ILE B 1 130 ? 19.06204 -10.07364 -16.85445 1.000 40.94486 110 ILE B CA 1
ATOM 3295 C C . ILE B 1 130 ? 20.07668 -8.96155 -17.04777 1.000 39.29664 110 ILE B C 1
ATOM 3296 O O . ILE B 1 130 ? 19.84699 -8.02117 -17.81798 1.000 40.50807 110 ILE B O 1
ATOM 3301 N N . THR B 1 131 ? 21.19862 -9.03031 -16.33241 1.000 37.70164 111 THR B N 1
ATOM 3302 C CA . THR B 1 131 ? 22.23485 -8.02500 -16.51883 1.000 38.45167 111 THR B CA 1
ATOM 3303 C C . THR B 1 131 ? 22.72720 -8.01501 -17.96050 1.000 39.10783 111 THR B C 1
ATOM 3304 O O . THR B 1 131 ? 22.76910 -6.96117 -18.60674 1.000 42.39407 111 THR B O 1
ATOM 3308 N N . ALA B 1 132 ? 23.00546 -9.19369 -18.51215 1.000 38.21038 112 ALA B N 1
ATOM 3309 C CA . ALA B 1 132 ? 23.44647 -9.27499 -19.89908 1.000 37.48343 112 ALA B CA 1
ATOM 3310 C C . ALA B 1 132 ? 22.34349 -8.82683 -20.85521 1.000 42.40177 112 ALA B C 1
ATOM 3311 O O . ALA B 1 132 ? 22.61766 -8.12648 -21.83827 1.000 41.81360 112 ALA B O 1
ATOM 3313 N N . MET B 1 133 ? 21.08661 -9.21272 -20.58556 1.000 43.41306 113 MET B N 1
ATOM 3314 C CA . MET B 1 133 ? 20.00276 -8.82555 -21.48155 1.000 37.65931 113 MET B CA 1
ATOM 3315 C C . MET B 1 133 ? 19.79364 -7.31638 -21.46857 1.000 33.18481 113 MET B C 1
ATOM 3316 O O . MET B 1 133 ? 19.75989 -6.67820 -22.52675 1.000 31.93778 113 MET B O 1
ATOM 3321 N N . ARG B 1 134 ? 19.70148 -6.71902 -20.27929 1.000 33.50380 114 ARG B N 1
ATOM 3322 C CA . ARG B 1 134 ? 19.44410 -5.27996 -20.18900 1.000 37.62418 114 ARG B CA 1
ATOM 3323 C C . ARG B 1 134 ? 20.61886 -4.45356 -20.70622 1.000 41.35101 114 ARG B C 1
ATOM 3324 O O . ARG B 1 134 ? 20.41501 -3.34111 -21.20801 1.000 41.06614 114 ARG B O 1
ATOM 3332 N N . THR B 1 135 ? 21.84890 -4.96801 -20.58028 1.000 39.92808 115 THR B N 1
ATOM 3333 C CA . THR B 1 135 ? 23.01022 -4.25656 -21.10266 1.000 33.86658 115 THR B CA 1
ATOM 3334 C C . THR B 1 135 ? 23.02317 -4.25343 -22.62459 1.000 38.46908 115 THR B C 1
ATOM 3335 O O . THR B 1 135 ? 23.27079 -3.21456 -23.24693 1.000 44.54087 115 THR B O 1
ATOM 3339 N N . GLY B 1 136 ? 22.76103 -5.40615 -23.24267 1.000 37.73563 116 GLY B N 1
ATOM 3340 C CA . GLY B 1 136 ? 22.66062 -5.44673 -24.69129 1.000 39.11567 116 GLY B CA 1
ATOM 3341 C C . GLY B 1 136 ? 21.53148 -4.58017 -25.21550 1.000 42.54218 116 GLY B C 1
ATOM 3342 O O . GLY B 1 136 ? 21.69335 -3.86421 -26.20691 1.000 44.95204 116 GLY B O 1
ATOM 3343 N N . ALA B 1 137 ? 20.37453 -4.62544 -24.54887 1.000 38.73787 117 ALA B N 1
ATOM 3344 C CA . ALA B 1 137 ? 19.22796 -3.84104 -24.99349 1.000 40.70197 117 ALA B CA 1
ATOM 3345 C C . ALA B 1 137 ? 19.48642 -2.35053 -24.86295 1.000 38.39007 117 ALA B C 1
ATOM 3346 O O . ALA B 1 137 ? 19.05939 -1.56733 -25.72239 1.000 37.54116 117 ALA B O 1
ATOM 3348 N N . ALA B 1 138 ? 20.17602 -1.93798 -23.79256 1.000 38.03756 118 ALA B N 1
ATOM 3349 C CA . ALA B 1 138 ? 20.50692 -0.52350 -23.63791 1.000 37.13389 118 ALA B CA 1
ATOM 3350 C C . ALA B 1 138 ? 21.33474 -0.02900 -24.81597 1.000 40.98113 118 ALA B C 1
ATOM 3351 O O . ALA B 1 138 ? 21.06967 1.04518 -25.36811 1.000 46.33115 118 ALA B O 1
ATOM 3353 N N . SER B 1 139 ? 22.31958 -0.81609 -25.24043 1.000 36.99196 119 SER B N 1
ATOM 3354 C CA . SER B 1 139 ? 23.05633 -0.46580 -26.44733 1.000 37.43955 119 SER B CA 1
ATOM 3355 C C . SER B 1 139 ? 22.19525 -0.64100 -27.68766 1.000 37.19049 119 SER B C 1
ATOM 3356 O O . SER B 1 139 ? 22.44687 0.00959 -28.71011 1.000 36.66553 119 SER B O 1
ATOM 3359 N N . GLY B 1 140 ? 21.19152 -1.52204 -27.62989 1.000 39.15701 120 GLY B N 1
ATOM 3360 C CA . GLY B 1 140 ? 20.30416 -1.67905 -28.77175 1.000 42.37683 120 GLY B CA 1
ATOM 3361 C C . GLY B 1 140 ? 19.49835 -0.42565 -29.07049 1.000 46.20205 120 GLY B C 1
ATOM 3362 O O . GLY B 1 140 ? 19.39944 -0.00152 -30.22638 1.000 44.26476 120 GLY B O 1
ATOM 3363 N N . VAL B 1 141 ? 18.94135 0.20940 -28.03352 1.000 49.93983 121 VAL B N 1
ATOM 3364 C CA . VAL B 1 141 ? 18.18763 1.43873 -28.27339 1.000 51.21648 121 VAL B CA 1
ATOM 3365 C C . VAL B 1 141 ? 19.12551 2.54515 -28.73780 1.000 46.22333 121 VAL B C 1
ATOM 3366 O O . VAL B 1 141 ? 18.78595 3.31406 -29.64091 1.000 44.26223 121 VAL B O 1
ATOM 3370 N N . ALA B 1 142 ? 20.32602 2.63425 -28.15438 1.000 43.98234 122 ALA B N 1
ATOM 3371 C CA . ALA B 1 142 ? 21.25297 3.67136 -28.59679 1.000 45.09887 122 ALA B CA 1
ATOM 3372 C C . ALA B 1 142 ? 21.68877 3.43043 -30.03201 1.000 47.89399 122 ALA B C 1
ATOM 3373 O O . ALA B 1 142 ? 21.82557 4.37872 -30.80962 1.000 55.18384 122 ALA B O 1
ATOM 3375 N N . THR B 1 143 ? 21.89120 2.16520 -30.40576 1.000 46.06552 123 THR B N 1
ATOM 3376 C CA . THR B 1 143 ? 22.26546 1.83949 -31.78091 1.000 46.95029 123 THR B CA 1
ATOM 3377 C C . THR B 1 143 ? 21.20247 2.30280 -32.77779 1.000 48.49143 123 THR B C 1
ATOM 3378 O O . THR B 1 143 ? 21.53359 2.75906 -33.87624 1.000 47.38832 123 THR B O 1
ATOM 3382 N N . LYS B 1 144 ? 19.91911 2.21530 -32.40461 1.000 53.41554 124 LYS B N 1
ATOM 3383 C CA . LYS B 1 144 ? 18.84487 2.65151 -33.29859 1.000 52.72689 124 LYS B CA 1
ATOM 3384 C C . LYS B 1 144 ? 18.98137 4.11963 -33.68803 1.000 51.37109 124 LYS B C 1
ATOM 3385 O O . LYS B 1 144 ? 18.68578 4.49956 -34.82720 1.000 48.68970 124 LYS B O 1
ATOM 3391 N N . TYR B 1 145 ? 19.37237 4.96790 -32.74095 1.000 53.81751 125 TYR B N 1
ATOM 3392 C CA . TYR B 1 145 ? 19.45202 6.40045 -32.98528 1.000 55.35241 125 TYR B CA 1
ATOM 3393 C C . TYR B 1 145 ? 20.80596 6.86302 -33.49622 1.000 53.41121 125 TYR B C 1
ATOM 3394 O O . TYR B 1 145 ? 20.87572 7.92817 -34.11952 1.000 53.58516 125 TYR B O 1
ATOM 3403 N N . LEU B 1 146 ? 21.87742 6.09745 -33.24908 1.000 55.51379 126 LEU B N 1
ATOM 3404 C CA . LEU B 1 146 ? 23.23977 6.56430 -33.49401 1.000 55.35787 126 LEU B CA 1
ATOM 3405 C C . LEU B 1 146 ? 23.96811 5.85245 -34.62136 1.000 57.42758 126 LEU B C 1
ATOM 3406 O O . LEU B 1 146 ? 24.97061 6.38118 -35.10473 1.000 57.22816 126 LEU B O 1
ATOM 3411 N N . ALA B 1 147 ? 23.50551 4.68627 -35.05254 1.000 61.20550 127 ALA B N 1
ATOM 3412 C CA . ALA B 1 147 ? 24.21899 3.90552 -36.04998 1.000 61.41282 127 ALA B CA 1
ATOM 3413 C C . ALA B 1 147 ? 23.62850 4.14977 -37.42990 1.000 70.07671 127 ALA B C 1
ATOM 3414 O O . ALA B 1 147 ? 22.43461 4.43384 -37.57511 1.000 73.09879 127 ALA B O 1
ATOM 3416 N N . ARG B 1 148 ? 24.48627 4.05387 -38.44486 1.000 70.02627 128 ARG B N 1
ATOM 3417 C CA . ARG B 1 148 ? 24.01359 4.15444 -39.81544 1.000 68.62004 128 ARG B CA 1
ATOM 3418 C C . ARG B 1 148 ? 23.00061 3.04972 -40.07589 1.000 66.30860 128 ARG B C 1
ATOM 3419 O O . ARG B 1 148 ? 23.19434 1.90432 -39.66056 1.000 65.24805 128 ARG B O 1
ATOM 3427 N N . LYS B 1 149 ? 21.89647 3.40763 -40.73384 1.000 66.94219 129 LYS B N 1
ATOM 3428 C CA . LYS B 1 149 ? 20.85793 2.42342 -41.01588 1.000 65.03569 129 LYS B CA 1
ATOM 3429 C C . LYS B 1 149 ? 21.33344 1.36490 -42.00286 1.000 68.57876 129 LYS B C 1
ATOM 3430 O O . LYS B 1 149 ? 20.83295 0.23396 -41.98508 1.000 70.02321 129 LYS B O 1
ATOM 3436 N N . ASP B 1 150 ? 22.31218 1.69422 -42.84511 1.000 67.63910 130 ASP B N 1
ATOM 3437 C CA . ASP B 1 150 ? 22.85322 0.74797 -43.80747 1.000 67.98462 130 ASP B CA 1
ATOM 3438 C C . ASP B 1 150 ? 24.06536 -0.01072 -43.27321 1.000 67.09312 130 ASP B C 1
ATOM 3439 O O . ASP B 1 150 ? 24.85631 -0.53302 -44.06690 1.000 66.77534 130 ASP B O 1
ATOM 3444 N N . SER B 1 151 ? 24.20734 -0.11654 -41.95246 1.000 71.46282 131 SER B N 1
ATOM 3445 C CA . SER B 1 151 ? 25.32723 -0.85098 -41.37313 1.000 71.45473 131 SER B CA 1
ATOM 3446 C C . SER B 1 151 ? 25.13019 -2.34960 -41.57389 1.000 74.03281 131 SER B C 1
ATOM 3447 O O . SER B 1 151 ? 24.05914 -2.88511 -41.27401 1.000 78.41058 131 SER B O 1
ATOM 3450 N N . LYS B 1 152 ? 26.15676 -3.03525 -42.08396 1.000 69.22823 132 LYS B N 1
ATOM 3451 C CA . LYS B 1 152 ? 26.05343 -4.47956 -42.27867 1.000 66.51817 132 LYS B CA 1
ATOM 3452 C C . LYS B 1 152 ? 27.16966 -5.27410 -41.61100 1.000 59.86774 132 LYS B C 1
ATOM 3453 O O . LYS B 1 152 ? 26.95487 -6.44652 -41.28993 1.000 55.24705 132 LYS B O 1
ATOM 3459 N N . ILE B 1 153 ? 28.33644 -4.68977 -41.38078 1.000 59.70358 133 ILE B N 1
ATOM 3460 C CA . ILE B 1 153 ? 29.47538 -5.37783 -40.77796 1.000 53.92097 133 ILE B CA 1
ATOM 3461 C C . ILE B 1 153 ? 29.65287 -4.84028 -39.36110 1.000 49.91726 133 ILE B C 1
ATOM 3462 O O . ILE B 1 153 ? 29.71399 -3.62103 -39.15163 1.000 44.33291 133 ILE B O 1
ATOM 3467 N N . ALA B 1 154 ? 29.69738 -5.74909 -38.38640 1.000 49.81586 134 ALA B N 1
ATOM 3468 C CA . ALA B 1 154 ? 29.87287 -5.39657 -36.98478 1.000 47.64168 134 ALA B CA 1
ATOM 3469 C C . ALA B 1 154 ? 31.14887 -6.03107 -36.45624 1.000 56.48450 134 ALA B C 1
ATOM 3470 O O . ALA B 1 154 ? 31.36478 -7.23523 -36.62957 1.000 59.02691 134 ALA B O 1
ATOM 3472 N N . GLY B 1 155 ? 31.96239 -5.23857 -35.76743 1.000 60.08157 135 GLY B N 1
ATOM 3473 C CA . GLY B 1 155 ? 33.19745 -5.71690 -35.16080 1.000 57.05422 135 GLY B CA 1
ATOM 3474 C C . GLY B 1 155 ? 33.03302 -5.82908 -33.65548 1.000 57.69640 135 GLY B C 1
ATOM 3475 O O . GLY B 1 155 ? 32.44291 -4.95003 -33.01798 1.000 55.73599 135 GLY B O 1
ATOM 3476 N N . ILE B 1 156 ? 33.57462 -6.90785 -33.09574 1.000 59.08807 136 ILE B N 1
ATOM 3477 C CA . ILE B 1 156 ? 33.44262 -7.20327 -31.67674 1.000 57.18642 136 ILE B CA 1
ATOM 3478 C C . ILE B 1 156 ? 34.82907 -7.39836 -31.08828 1.000 55.91864 136 ILE B C 1
ATOM 3479 O O . ILE B 1 156 ? 35.60622 -8.22663 -31.57264 1.000 59.46611 136 ILE B O 1
ATOM 3484 N N . ILE B 1 157 ? 35.13392 -6.63222 -30.04854 1.000 50.15317 137 ILE B N 1
ATOM 3485 C CA . ILE B 1 157 ? 36.38632 -6.73050 -29.31977 1.000 46.39054 137 ILE B CA 1
ATOM 3486 C C . ILE B 1 157 ? 36.04708 -7.16323 -27.90252 1.000 44.42790 137 ILE B C 1
ATOM 3487 O O . ILE B 1 157 ? 35.36014 -6.43260 -27.17368 1.000 42.91062 137 ILE B O 1
ATOM 3492 N N . GLY B 1 158 ? 36.53166 -8.34782 -27.51600 1.000 44.68924 138 GLY B N 1
ATOM 3493 C CA . GLY B 1 158 ? 36.17105 -9.00166 -26.26828 1.000 41.02918 138 GLY B CA 1
ATOM 3494 C C . GLY B 1 158 ? 34.96726 -9.91360 -26.43099 1.000 43.83800 138 GLY B C 1
ATOM 3495 O O . GLY B 1 158 ? 33.82647 -9.44706 -26.38033 1.000 45.22595 138 GLY B O 1
ATOM 3496 N N . ALA B 1 159 ? 35.18533 -11.21626 -26.58663 1.000 43.38098 139 ALA B N 1
ATOM 3497 C CA . ALA B 1 159 ? 34.08725 -12.13884 -26.89200 1.000 39.77383 139 ALA B CA 1
ATOM 3498 C C . ALA B 1 159 ? 33.61062 -12.84555 -25.62295 1.000 36.87129 139 ALA B C 1
ATOM 3499 O O . ALA B 1 159 ? 33.66242 -14.06545 -25.49930 1.000 37.20798 139 ALA B O 1
ATOM 3501 N N . GLY B 1 160 ? 33.13594 -12.05505 -24.67217 1.000 30.62890 140 GLY B N 1
ATOM 3502 C CA . GLY B 1 160 ? 32.69179 -12.56359 -23.39226 1.000 42.47439 140 GLY B CA 1
ATOM 3503 C C . GLY B 1 160 ? 31.18649 -12.67182 -23.28040 1.000 40.23857 140 GLY B C 1
ATOM 3504 O O . GLY B 1 160 ? 30.47432 -12.82060 -24.27817 1.000 45.20592 140 GLY B O 1
ATOM 3505 N N . VAL B 1 161 ? 30.69042 -12.60323 -22.04477 1.000 36.71742 141 VAL B N 1
ATOM 3506 C CA . VAL B 1 161 ? 29.25498 -12.72787 -21.83086 1.000 36.49120 141 VAL B CA 1
ATOM 3507 C C . VAL B 1 161 ? 28.52656 -11.54528 -22.45243 1.000 39.55064 141 VAL B C 1
ATOM 3508 O O . VAL B 1 161 ? 27.53233 -11.71997 -23.16198 1.000 42.87342 141 VAL B O 1
ATOM 3512 N N . GLN B 1 162 ? 29.02038 -10.32599 -22.21979 1.000 37.81176 142 GLN B N 1
ATOM 3513 C CA . GLN B 1 162 ? 28.31118 -9.15007 -22.71606 1.000 35.16167 142 GLN B CA 1
ATOM 3514 C C . GLN B 1 162 ? 28.29095 -9.09637 -24.23881 1.000 38.71761 142 GLN B C 1
ATOM 3515 O O . GLN B 1 162 ? 27.27353 -8.72426 -24.83420 1.000 43.02236 142 GLN B O 1
ATOM 3521 N N . ALA B 1 163 ? 29.38328 -9.50157 -24.88842 1.000 39.71678 143 ALA B N 1
ATOM 3522 C CA . ALA B 1 163 ? 29.46420 -9.38614 -26.34193 1.000 37.63145 143 ALA B CA 1
ATOM 3523 C C . ALA B 1 163 ? 28.35317 -10.16359 -27.03402 1.000 33.48842 143 ALA B C 1
ATOM 3524 O O . ALA B 1 163 ? 27.90373 -9.76389 -28.11241 1.000 31.59125 143 ALA B O 1
ATOM 3526 N N . ARG B 1 164 ? 27.90544 -11.27391 -26.44526 1.000 33.29095 144 ARG B N 1
ATOM 3527 C CA . ARG B 1 164 ? 26.85204 -12.06061 -27.07842 1.000 38.37284 144 ARG B CA 1
ATOM 3528 C C . ARG B 1 164 ? 25.54316 -11.27668 -27.16060 1.000 35.99378 144 ARG B C 1
ATOM 3529 O O . ARG B 1 164 ? 24.97771 -11.10405 -28.25127 1.000 34.01890 144 ARG B O 1
ATOM 3537 N N . THR B 1 165 ? 25.06748 -10.75793 -26.02313 1.000 32.95186 145 THR B N 1
ATOM 3538 C CA . THR B 1 165 ? 23.86401 -9.93716 -26.04947 1.000 36.85673 145 THR B CA 1
ATOM 3539 C C . THR B 1 165 ? 24.09795 -8.60831 -26.75557 1.000 41.26137 145 THR B C 1
ATOM 3540 O O . THR B 1 165 ? 23.15051 -8.00704 -27.28371 1.000 43.72018 145 THR B O 1
ATOM 3544 N N . GLN B 1 166 ? 25.33512 -8.11485 -26.75076 1.000 41.79221 146 GLN B N 1
ATOM 3545 C CA . GLN B 1 166 ? 25.62646 -6.89474 -27.48910 1.000 37.99761 146 GLN B CA 1
ATOM 3546 C C . GLN B 1 166 ? 25.37260 -7.09886 -28.97061 1.000 41.37011 146 GLN B C 1
ATOM 3547 O O . GLN B 1 166 ? 24.64966 -6.31905 -29.60003 1.000 44.07908 146 GLN B O 1
ATOM 3553 N N . LEU B 1 167 ? 25.93652 -8.16773 -29.54190 1.000 41.40437 147 LEU B N 1
ATOM 3554 C CA . LEU B 1 167 ? 25.72612 -8.41966 -30.96334 1.000 46.67208 147 LEU B CA 1
ATOM 3555 C C . LEU B 1 167 ? 24.27277 -8.76407 -31.24818 1.000 51.19231 147 LEU B C 1
ATOM 3556 O O . LEU B 1 167 ? 23.71648 -8.31848 -32.25884 1.000 52.16408 147 LEU B O 1
ATOM 3561 N N . TRP B 1 168 ? 23.63543 -9.52709 -30.35174 1.000 56.14322 148 TRP B N 1
ATOM 3562 C CA . TRP B 1 168 ? 22.22835 -9.89128 -30.53046 1.000 56.39956 148 TRP B CA 1
ATOM 3563 C C . TRP B 1 168 ? 21.34223 -8.65176 -30.60862 1.000 55.63622 148 TRP B C 1
ATOM 3564 O O . TRP B 1 168 ? 20.51412 -8.52588 -31.51452 1.000 58.15204 148 TRP B O 1
ATOM 3575 N N . ALA B 1 169 ? 21.52342 -7.70657 -29.68818 1.000 55.05974 149 ALA B N 1
ATOM 3576 C CA . ALA B 1 169 ? 20.70319 -6.49887 -29.72129 1.000 54.68887 149 ALA B CA 1
ATOM 3577 C C . ALA B 1 169 ? 21.01765 -5.62180 -30.93128 1.000 54.34210 149 ALA B C 1
ATOM 3578 O O . ALA B 1 169 ? 20.13670 -4.90055 -31.41079 1.000 53.82013 149 ALA B O 1
ATOM 3580 N N . VAL B 1 170 ? 22.26823 -5.62332 -31.40488 1.000 53.64782 150 VAL B N 1
ATOM 3581 C CA . VAL B 1 170 ? 22.59488 -4.88880 -32.62670 1.000 54.98005 150 VAL B CA 1
ATOM 3582 C C . VAL B 1 170 ? 21.89959 -5.51899 -33.83223 1.000 55.43283 150 VAL B C 1
ATOM 3583 O O . VAL B 1 170 ? 21.44770 -4.81416 -34.74209 1.000 56.29888 150 VAL B O 1
ATOM 3587 N N . CYS B 1 171 ? 21.79113 -6.85237 -33.85135 1.000 53.86185 151 CYS B N 1
ATOM 3588 C CA . CYS B 1 171 ? 21.12070 -7.54701 -34.94929 1.000 52.42922 151 CYS B CA 1
ATOM 3589 C C . CYS B 1 171 ? 19.61101 -7.29988 -34.94344 1.000 53.68189 151 CYS B C 1
ATOM 3590 O O . CYS B 1 171 ? 18.96327 -7.37624 -35.99687 1.000 56.25229 151 CYS B O 1
ATOM 3593 N N . GLU B 1 172 ? 19.02229 -7.04919 -33.77119 1.000 52.42516 152 GLU B N 1
ATOM 3594 C CA . GLU B 1 172 ? 17.59189 -6.76213 -33.71763 1.000 55.40908 152 GLU B CA 1
ATOM 3595 C C . GLU B 1 172 ? 17.27423 -5.38001 -34.26565 1.000 54.78634 152 GLU B C 1
ATOM 3596 O O . GLU B 1 172 ? 16.12733 -5.11609 -34.63406 1.000 54.75750 152 GLU B O 1
ATOM 3602 N N . VAL B 1 173 ? 18.27737 -4.51840 -34.36481 1.000 53.85562 153 VAL B N 1
ATOM 3603 C CA . VAL B 1 173 ? 18.07981 -3.11966 -34.70608 1.000 55.28538 153 VAL B CA 1
ATOM 3604 C C . VAL B 1 173 ? 18.62455 -2.76473 -36.09049 1.000 59.87256 153 VAL B C 1
ATOM 3605 O O . VAL B 1 173 ? 18.15808 -1.78164 -36.68725 1.000 63.95265 153 VAL B O 1
ATOM 3609 N N . ARG B 1 174 ? 19.54390 -3.55530 -36.64446 1.000 58.62508 154 ARG B N 1
ATOM 3610 C CA . ARG B 1 174 ? 20.14248 -3.29279 -37.94653 1.000 56.16776 154 ARG B CA 1
ATOM 3611 C C . ARG B 1 174 ? 20.15968 -4.57156 -38.78013 1.000 58.12795 154 ARG B C 1
ATOM 3612 O O . ARG B 1 174 ? 19.95717 -5.67373 -38.26698 1.000 60.21261 154 ARG B O 1
ATOM 3620 N N . ASN B 1 175 ? 20.33180 -4.41595 -40.09373 1.000 59.62452 155 ASN B N 1
ATOM 3621 C CA . ASN B 1 175 ? 20.39143 -5.56849 -41.00233 1.000 62.46571 155 ASN B CA 1
ATOM 3622 C C . ASN B 1 175 ? 21.84349 -6.03762 -41.13262 1.000 64.36968 155 ASN B C 1
ATOM 3623 O O . ASN B 1 175 ? 22.45037 -6.01871 -42.20409 1.000 65.13821 155 ASN B O 1
ATOM 3628 N N . ILE B 1 176 ? 22.38443 -6.50330 -40.00329 1.000 64.23291 156 ILE B N 1
ATOM 3629 C CA . ILE B 1 176 ? 23.77230 -6.94323 -39.94721 1.000 59.60012 156 ILE B CA 1
ATOM 3630 C C . ILE B 1 176 ? 23.94607 -8.18924 -40.80619 1.000 60.62548 156 ILE B C 1
ATOM 3631 O O . ILE B 1 176 ? 23.12053 -9.10922 -40.77504 1.000 63.92847 156 ILE B O 1
ATOM 3636 N N . GLU B 1 177 ? 25.02501 -8.22885 -41.57936 1.000 60.71030 157 GLU B N 1
ATOM 3637 C CA . GLU B 1 177 ? 25.30679 -9.36051 -42.45330 1.000 65.67751 157 GLU B CA 1
ATOM 3638 C C . GLU B 1 177 ? 26.48845 -10.20273 -41.99927 1.000 64.58294 157 GLU B C 1
ATOM 3639 O O . GLU B 1 177 ? 26.44007 -11.43107 -42.10886 1.000 64.26374 157 GLU B O 1
ATOM 3645 N N . LYS B 1 178 ? 27.53828 -9.57898 -41.46698 1.000 64.50948 158 LYS B N 1
ATOM 3646 C CA . LYS B 1 178 ? 28.75764 -10.29324 -41.12072 1.000 68.54131 158 LYS B CA 1
ATOM 3647 C C . LYS B 1 178 ? 29.39701 -9.63599 -39.90515 1.000 67.93937 158 LYS B C 1
ATOM 3648 O O . LYS B 1 178 ? 29.34780 -8.41178 -39.74556 1.000 70.26263 158 LYS B O 1
ATOM 3654 N N . ALA B 1 179 ? 30.01317 -10.46087 -39.05691 1.000 61.47117 159 ALA B N 1
ATOM 3655 C CA . ALA B 1 179 ? 30.62420 -9.98779 -37.82346 1.000 59.79350 159 ALA B CA 1
ATOM 3656 C C . ALA B 1 179 ? 32.06488 -10.47587 -37.71869 1.000 58.70005 159 ALA B C 1
ATOM 3657 O O . ALA B 1 179 ? 32.39842 -11.57660 -38.16498 1.000 57.90546 159 ALA B O 1
ATOM 3659 N N . LEU B 1 180 ? 32.91567 -9.62953 -37.13064 1.000 60.12614 160 LEU B N 1
ATOM 3660 C CA . LEU B 1 180 ? 34.32586 -9.92289 -36.87811 1.000 58.43021 160 LEU B CA 1
ATOM 3661 C C . LEU B 1 180 ? 34.60604 -9.82330 -35.38619 1.000 57.06327 160 LEU B C 1
ATOM 3662 O O . LEU B 1 180 ? 34.24343 -8.83127 -34.74350 1.000 59.31475 160 LEU B O 1
ATOM 3667 N N . VAL B 1 181 ? 35.25072 -10.84289 -34.83451 1.000 50.25950 161 VAL B N 1
ATOM 3668 C CA . VAL B 1 181 ? 35.43306 -10.93953 -33.39468 1.000 45.25883 161 VAL B CA 1
ATOM 3669 C C . VAL B 1 181 ? 36.91914 -11.11575 -33.09971 1.000 50.61408 161 VAL B C 1
ATOM 3670 O O . VAL B 1 181 ? 37.59543 -11.93732 -33.73322 1.000 51.74342 161 VAL B O 1
ATOM 3674 N N . TYR B 1 182 ? 37.43700 -10.29704 -32.18221 1.000 45.97169 162 TYR B N 1
ATOM 3675 C CA . TYR B 1 182 ? 38.80956 -10.40159 -31.72115 1.000 40.72186 162 TYR B CA 1
ATOM 3676 C C . TYR B 1 182 ? 38.82405 -10.50295 -30.20696 1.000 47.64263 162 TYR B C 1
ATOM 3677 O O . TYR B 1 182 ? 38.11653 -9.75720 -29.52480 1.000 54.42035 162 TYR B O 1
ATOM 3686 N N . ASP B 1 183 ? 39.61857 -11.43220 -29.68656 1.000 49.32191 163 ASP B N 1
ATOM 3687 C CA . ASP B 1 183 ? 39.82966 -11.56084 -28.25421 1.000 44.72503 163 ASP B CA 1
ATOM 3688 C C . ASP B 1 183 ? 41.25360 -12.05472 -28.02611 1.000 44.01154 163 ASP B C 1
ATOM 3689 O O . ASP B 1 183 ? 41.82360 -12.74673 -28.87533 1.000 48.19652 163 ASP B O 1
ATOM 3694 N N . ILE B 1 184 ? 41.84398 -11.66983 -26.89115 1.000 36.46972 164 ILE B N 1
ATOM 3695 C CA . ILE B 1 184 ? 43.14249 -12.23860 -26.54516 1.000 44.10265 164 ILE B CA 1
ATOM 3696 C C . ILE B 1 184 ? 43.02374 -13.72548 -26.23037 1.000 45.63700 164 ILE B C 1
ATOM 3697 O O . ILE B 1 184 ? 44.02133 -14.45187 -26.29069 1.000 48.25916 164 ILE B O 1
ATOM 3702 N N . ASN B 1 185 ? 41.81705 -14.19889 -25.91929 1.000 45.35864 165 ASN B N 1
ATOM 3703 C CA . ASN B 1 185 ? 41.55653 -15.60346 -25.63625 1.000 45.00399 165 ASN B CA 1
ATOM 3704 C C . ASN B 1 185 ? 41.06466 -16.29148 -26.90536 1.000 44.39570 165 ASN B C 1
ATOM 3705 O O . ASN B 1 185 ? 39.93948 -16.01539 -27.34569 1.000 40.59928 165 ASN B O 1
ATOM 3710 N N . PRO B 1 186 ? 41.86632 -17.16131 -27.54313 1.000 45.58517 166 PRO B N 1
ATOM 3711 C CA . PRO B 1 186 ? 41.40077 -17.80193 -28.78345 1.000 46.39420 166 PRO B CA 1
ATOM 3712 C C . PRO B 1 186 ? 40.22145 -18.72876 -28.58730 1.000 42.18265 166 PRO B C 1
ATOM 3713 O O . PRO B 1 186 ? 39.47388 -18.94794 -29.54786 1.000 42.46118 166 PRO B O 1
ATOM 3717 N N . LYS B 1 187 ? 40.06864 -19.32557 -27.39992 1.000 40.26403 167 LYS B N 1
ATOM 3718 C CA . LYS B 1 187 ? 38.89590 -20.15458 -27.13681 1.000 43.29526 167 LYS B CA 1
ATOM 3719 C C . LYS B 1 187 ? 37.62101 -19.32617 -27.16155 1.000 44.38652 167 LYS B C 1
ATOM 3720 O O . LYS B 1 187 ? 36.61136 -19.73786 -27.74795 1.000 45.89423 167 LYS B O 1
ATOM 3726 N N . ASN B 1 188 ? 37.64908 -18.15326 -26.52238 1.000 46.16897 168 ASN B N 1
ATOM 3727 C CA . ASN B 1 188 ? 36.44841 -17.33371 -26.42800 1.000 42.14848 168 ASN B CA 1
ATOM 3728 C C . ASN B 1 188 ? 36.03469 -16.81922 -27.79439 1.000 44.72877 168 ASN B C 1
ATOM 3729 O O . ASN B 1 188 ? 34.83966 -16.75890 -28.10113 1.000 51.19440 168 ASN B O 1
ATOM 3734 N N . ALA B 1 189 ? 37.00215 -16.43897 -28.62920 1.000 41.02491 169 ALA B N 1
ATOM 3735 C CA . ALA B 1 189 ? 36.65636 -15.94511 -29.95852 1.000 43.08540 169 ALA B CA 1
ATOM 3736 C C . ALA B 1 189 ? 36.07938 -17.05088 -30.83126 1.000 40.11116 169 ALA B C 1
ATOM 3737 O O . ALA B 1 189 ? 35.10067 -16.83047 -31.54908 1.000 44.95430 169 ALA B O 1
ATOM 3739 N N . LYS B 1 190 ? 36.66433 -18.24762 -30.77541 1.000 39.94831 170 LYS B N 1
ATOM 3740 C CA . LYS B 1 190 ? 36.16660 -19.35950 -31.57823 1.000 43.97983 170 LYS B CA 1
ATOM 3741 C C . LYS B 1 190 ? 34.77597 -19.77221 -31.12241 1.000 48.24393 170 LYS B C 1
ATOM 3742 O O . LYS B 1 190 ? 33.84426 -19.87486 -31.93125 1.000 44.13986 170 LYS B O 1
ATOM 3748 N N . LYS B 1 191 ? 34.60886 -19.95261 -29.81129 1.000 51.19651 171 LYS B N 1
ATOM 3749 C CA . LYS B 1 191 ? 33.31576 -20.34913 -29.28023 1.000 48.73482 171 LYS B CA 1
ATOM 3750 C C . LYS B 1 191 ? 32.26449 -19.29852 -29.58143 1.000 43.62696 171 LYS B C 1
ATOM 3751 O O . LYS B 1 191 ? 31.11959 -19.62858 -29.89308 1.000 44.49071 171 LYS B O 1
ATOM 3757 N N . PHE B 1 192 ? 32.64435 -18.02696 -29.51813 1.000 44.90214 172 PHE B N 1
ATOM 3758 C CA . PHE B 1 192 ? 31.72110 -16.95262 -29.86181 1.000 45.94067 172 PHE B CA 1
ATOM 3759 C C . PHE B 1 192 ? 31.31237 -17.02009 -31.32770 1.000 49.77553 172 PHE B C 1
ATOM 3760 O O . PHE B 1 192 ? 30.11694 -16.97800 -31.65221 1.000 46.30561 172 PHE B O 1
ATOM 3768 N N . ALA B 1 193 ? 32.29568 -17.09123 -32.23382 1.000 50.04382 173 ALA B N 1
ATOM 3769 C CA . ALA B 1 193 ? 31.97766 -17.08301 -33.65946 1.000 48.67564 173 ALA B CA 1
ATOM 3770 C C . ALA B 1 193 ? 31.10202 -18.27150 -34.04195 1.000 54.36823 173 ALA B C 1
ATOM 3771 O O . ALA B 1 193 ? 30.09210 -18.11288 -34.73640 1.000 57.53565 173 ALA B O 1
ATOM 3773 N N . GLU B 1 194 ? 31.44788 -19.46644 -33.56232 1.000 56.00142 174 GLU B N 1
ATOM 3774 C CA . GLU B 1 194 ? 30.65145 -20.64715 -33.88278 1.000 60.40941 174 GLU B CA 1
ATOM 3775 C C . GLU B 1 194 ? 29.24902 -20.52469 -33.30368 1.000 59.52162 174 GLU B C 1
ATOM 3776 O O . GLU B 1 194 ? 28.25194 -20.55816 -34.03745 1.000 52.73901 174 GLU B O 1
ATOM 3782 N N . GLU B 1 195 ? 29.16286 -20.37009 -31.97926 1.000 60.70503 175 GLU B N 1
ATOM 3783 C CA . GLU B 1 195 ? 27.87887 -20.42820 -31.29323 1.000 60.81616 175 GLU B CA 1
ATOM 3784 C C . GLU B 1 195 ? 26.98516 -19.25218 -31.65942 1.000 58.75947 175 GLU B C 1
ATOM 3785 O O . GLU B 1 195 ? 25.76624 -19.41576 -31.78308 1.000 59.47258 175 GLU B O 1
ATOM 3791 N N . MET B 1 196 ? 27.55451 -18.05270 -31.79247 1.000 57.22214 176 MET B N 1
ATOM 3792 C CA . MET B 1 196 ? 26.72770 -16.89672 -32.13427 1.000 57.05340 176 MET B CA 1
ATOM 3793 C C . MET B 1 196 ? 26.30455 -16.90221 -33.60136 1.000 56.12055 176 MET B C 1
ATOM 3794 O O . MET B 1 196 ? 25.32318 -16.24404 -33.95272 1.000 54.26839 176 MET B O 1
ATOM 3799 N N . SER B 1 197 ? 27.06808 -17.55715 -34.48304 1.000 61.85062 177 SER B N 1
ATOM 3800 C CA . SER B 1 197 ? 26.69425 -17.59748 -35.89863 1.000 64.64058 177 SER B CA 1
ATOM 3801 C C . SER B 1 197 ? 25.42287 -18.41221 -36.11727 1.000 65.70514 177 SER B C 1
ATOM 3802 O O . SER B 1 197 ? 24.54053 -18.00361 -36.87986 1.000 68.59958 177 SER B O 1
ATOM 3805 N N . LYS B 1 198 ? 25.33513 -19.59775 -35.50261 1.000 65.25525 178 LYS B N 1
ATOM 3806 C CA . LYS B 1 198 ? 24.08864 -20.36211 -35.55169 1.000 65.62442 178 LYS B CA 1
ATOM 3807 C C . LYS B 1 198 ? 22.99622 -19.65379 -34.76693 1.000 67.51254 178 LYS B C 1
ATOM 3808 O O . LYS B 1 198 ? 21.83545 -19.64291 -35.19141 1.000 66.69371 178 LYS B O 1
ATOM 3814 N N . LYS B 1 199 ? 23.37317 -19.02667 -33.64645 1.000 75.97247 179 LYS B N 1
ATOM 3815 C CA . LYS B 1 199 ? 22.44459 -18.26014 -32.83429 1.000 75.81329 179 LYS B CA 1
ATOM 3816 C C . LYS B 1 199 ? 21.72273 -17.21557 -33.67824 1.000 74.33763 179 LYS B C 1
ATOM 3817 O O . LYS B 1 199 ? 20.49188 -17.23283 -33.79907 1.000 73.81376 179 LYS B O 1
ATOM 3823 N N . LEU B 1 200 ? 22.46787 -16.27740 -34.27027 1.000 67.26353 180 LEU B N 1
ATOM 3824 C CA . LEU B 1 200 ? 21.86283 -15.14238 -34.98127 1.000 65.00604 180 LEU B CA 1
ATOM 3825 C C . LEU B 1 200 ? 21.67705 -15.39185 -36.47176 1.000 66.81538 180 LEU B C 1
ATOM 3826 O O . LEU B 1 200 ? 21.14817 -14.51793 -37.16676 1.000 71.20230 180 LEU B O 1
ATOM 3831 N N . GLY B 1 201 ? 22.12243 -16.53679 -36.98109 1.000 65.74879 181 GLY B N 1
ATOM 3832 C CA . GLY B 1 201 ? 21.98176 -16.81798 -38.40615 1.000 69.30732 181 GLY B CA 1
ATOM 3833 C C . GLY B 1 201 ? 22.75546 -15.86010 -39.28530 1.000 76.82431 181 GLY B C 1
ATOM 3834 O O . GLY B 1 201 ? 22.26597 -15.46029 -40.34815 1.000 82.27258 181 GLY B O 1
ATOM 3835 N N . ILE B 1 202 ? 23.96027 -15.47850 -38.85874 1.000 75.34000 182 ILE B N 1
ATOM 3836 C CA . ILE B 1 202 ? 24.84052 -14.60732 -39.62026 1.000 72.56114 182 ILE B CA 1
ATOM 3837 C C . ILE B 1 202 ? 26.23100 -15.21320 -39.58211 1.000 73.12565 182 ILE B C 1
ATOM 3838 O O . ILE B 1 202 ? 26.56945 -15.99560 -38.69051 1.000 73.93329 182 ILE B O 1
ATOM 3843 N N . GLU B 1 203 ? 27.04025 -14.83547 -40.56955 1.000 71.97872 183 GLU B N 1
ATOM 3844 C CA . GLU B 1 203 ? 28.41774 -15.30161 -40.64737 1.000 69.21233 183 GLU B CA 1
ATOM 3845 C C . GLU B 1 203 ? 29.29282 -14.52407 -39.66501 1.000 66.47433 183 GLU B C 1
ATOM 3846 O O . GLU B 1 203 ? 29.27024 -13.28801 -39.63477 1.000 63.38072 183 GLU B O 1
ATOM 3852 N N . ILE B 1 204 ? 30.04872 -15.24509 -38.84164 1.000 67.24884 184 ILE B N 1
ATOM 3853 C CA . ILE B 1 204 ? 30.95730 -14.61570 -37.89118 1.000 70.12934 184 ILE B CA 1
ATOM 3854 C C . ILE B 1 204 ? 32.33519 -15.25331 -38.03122 1.000 70.76784 184 ILE B C 1
ATOM 3855 O O . ILE B 1 204 ? 32.48278 -16.47562 -37.91351 1.000 69.88314 184 ILE B O 1
ATOM 3860 N N . LYS B 1 205 ? 33.33826 -14.42550 -38.27586 1.000 70.56452 185 LYS B N 1
ATOM 3861 C CA . LYS B 1 205 ? 34.69754 -14.87780 -38.49592 1.000 69.52736 185 LYS B CA 1
ATOM 3862 C C . LYS B 1 205 ? 35.58320 -14.24744 -37.44316 1.000 63.98821 185 LYS B C 1
ATOM 3863 O O . LYS B 1 205 ? 35.46161 -13.05473 -37.14101 1.000 61.02922 185 LYS B O 1
ATOM 3869 N N . THR B 1 206 ? 36.44852 -15.06023 -36.86746 1.000 60.83098 186 THR B N 1
ATOM 3870 C CA . THR B 1 206 ? 37.40870 -14.54708 -35.90994 1.000 56.78842 186 THR B CA 1
ATOM 3871 C C . THR B 1 206 ? 38.53387 -13.87484 -36.67780 1.000 55.12486 186 THR B C 1
ATOM 3872 O O . THR B 1 206 ? 39.04719 -14.44032 -37.64742 1.000 55.07990 186 THR B O 1
ATOM 3876 N N . VAL B 1 207 ? 38.90527 -12.66859 -36.25388 1.000 59.34219 187 VAL B N 1
ATOM 3877 C CA . VAL B 1 207 ? 40.07015 -11.97372 -36.79062 1.000 64.46496 187 VAL B CA 1
ATOM 3878 C C . VAL B 1 207 ? 41.14673 -11.95555 -35.69143 1.000 69.73162 187 VAL B C 1
ATOM 3879 O O . VAL B 1 207 ? 40.86869 -12.21771 -34.51802 1.000 72.46228 187 VAL B O 1
ATOM 3883 N N . GLU B 1 208 ? 42.38660 -11.61080 -36.07321 1.000 76.80014 188 GLU B N 1
ATOM 3884 C CA . GLU B 1 208 ? 43.56057 -11.82225 -35.22525 1.000 76.44794 188 GLU B CA 1
ATOM 3885 C C . GLU B 1 208 ? 44.25185 -10.50791 -34.86753 1.000 73.15007 188 GLU B C 1
ATOM 3886 O O . GLU B 1 208 ? 45.45332 -10.49100 -34.56873 1.000 76.30492 188 GLU B O 1
ATOM 3892 N N . SER B 1 209 ? 43.49887 -9.41439 -34.82771 1.000 57.38452 189 SER B N 1
ATOM 3893 C CA . SER B 1 209 ? 43.97659 -8.17132 -34.23005 1.000 52.78660 189 SER B CA 1
ATOM 3894 C C . SER B 1 209 ? 42.78710 -7.24941 -33.98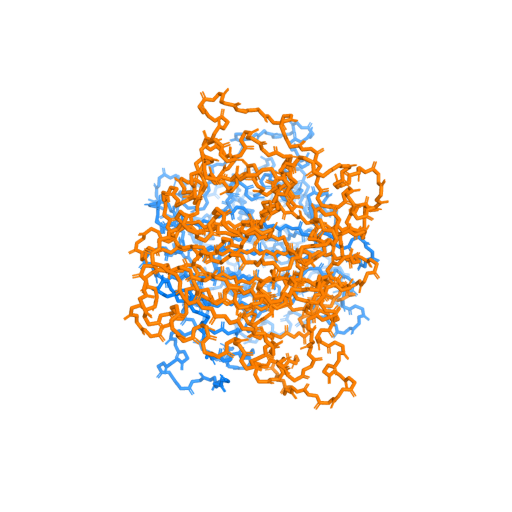349 1.000 55.11021 189 SER B C 1
ATOM 3895 O O . SER B 1 209 ? 41.81783 -7.24252 -34.75012 1.000 53.24662 189 SER B O 1
ATOM 3898 N N . ALA B 1 210 ? 42.87555 -6.46078 -32.90255 1.000 54.34463 190 ALA B N 1
ATOM 3899 C CA . ALA B 1 210 ? 41.85722 -5.44487 -32.64850 1.000 49.00230 190 ALA B CA 1
ATOM 3900 C C . ALA B 1 210 ? 41.82109 -4.40451 -33.76206 1.000 55.75374 190 ALA B C 1
ATOM 3901 O O . ALA B 1 210 ? 40.74784 -3.87265 -34.07539 1.000 58.01487 190 ALA B O 1
ATOM 3903 N N . ARG B 1 211 ? 42.97267 -4.13936 -34.39677 1.000 57.83371 191 ARG B N 1
ATOM 3904 C CA . ARG B 1 211 ? 43.02381 -3.17007 -35.48753 1.000 59.31882 191 ARG B CA 1
ATOM 3905 C C . ARG B 1 211 ? 42.08690 -3.56874 -36.61937 1.000 61.57693 191 ARG B C 1
ATOM 3906 O O . ARG B 1 211 ? 41.29905 -2.74944 -37.11030 1.000 63.41251 191 ARG B O 1
ATOM 3914 N N . GLU B 1 212 ? 42.13158 -4.83628 -37.02327 1.000 61.87966 192 GLU B N 1
ATOM 3915 C CA . GLU B 1 212 ? 41.32529 -5.29132 -38.15127 1.000 62.68196 192 GLU B CA 1
ATOM 3916 C C . GLU B 1 212 ? 39.83511 -5.21668 -37.84200 1.000 66.63063 192 GLU B C 1
ATOM 3917 O O . GLU B 1 212 ? 39.04311 -4.78561 -38.68715 1.000 68.56540 192 GLU B O 1
ATOM 3923 N N . ALA B 1 213 ? 39.43005 -5.64691 -36.64613 1.000 68.30222 193 ALA B N 1
ATOM 3924 C CA . ALA B 1 213 ? 38.01794 -5.58169 -36.28800 1.000 67.32745 193 ALA B CA 1
ATOM 3925 C C . ALA B 1 213 ? 37.52582 -4.14298 -36.26246 1.000 66.99161 193 ALA B C 1
ATOM 3926 O O . ALA B 1 213 ? 36.38853 -3.86544 -36.65229 1.000 65.67699 193 ALA B O 1
ATOM 3928 N N . THR B 1 214 ? 38.37783 -3.20843 -35.83130 1.000 64.45928 194 THR B N 1
ATOM 3929 C CA . THR B 1 214 ? 37.97022 -1.80690 -35.77707 1.000 60.62096 194 THR B CA 1
ATOM 3930 C C . THR B 1 214 ? 37.90035 -1.18731 -37.17251 1.000 60.93482 194 THR B C 1
ATOM 3931 O O . THR B 1 214 ? 36.94407 -0.46987 -37.49256 1.000 59.23613 194 THR B O 1
ATOM 3935 N N . GLU B 1 215 ? 38.87889 -1.48931 -38.02897 1.000 64.66491 195 GLU B N 1
ATOM 3936 C CA . GLU B 1 215 ? 38.94787 -0.85162 -39.33956 1.000 68.06425 195 GLU B CA 1
ATOM 3937 C C . GLU B 1 215 ? 37.78933 -1.26276 -40.23914 1.000 69.28200 195 GLU B C 1
ATOM 3938 O O . GLU B 1 215 ? 37.32021 -0.45470 -41.04851 1.000 71.76297 195 GLU B O 1
ATOM 3944 N N . LYS B 1 216 ? 37.31198 -2.49850 -40.11838 1.000 65.21963 196 LYS B N 1
ATOM 3945 C CA . LYS B 1 216 ? 36.30215 -3.01484 -41.02986 1.000 65.23961 196 LYS B CA 1
ATOM 3946 C C . LYS B 1 216 ? 34.88252 -2.87900 -40.50144 1.000 64.15973 196 LYS B C 1
ATOM 3947 O O . LYS B 1 216 ? 33.94764 -3.34266 -41.16131 1.000 63.92889 196 LYS B O 1
ATOM 3953 N N . SER B 1 217 ? 34.69778 -2.24139 -39.34784 1.000 63.23729 197 SER B N 1
ATOM 3954 C CA . SER B 1 217 ? 33.40579 -2.19050 -38.67841 1.000 59.67643 197 SER B CA 1
ATOM 3955 C C . SER B 1 217 ? 32.53095 -1.05478 -39.19400 1.000 62.80728 197 SER B C 1
ATOM 3956 O O . SER B 1 217 ? 32.99674 0.07183 -39.38610 1.000 67.03626 197 SER B O 1
ATOM 3959 N N . ASP B 1 218 ? 31.24675 -1.35376 -39.38341 1.000 62.58088 198 ASP B N 1
ATOM 3960 C CA . ASP B 1 218 ? 30.23375 -0.30945 -39.45372 1.000 61.45480 198 ASP B CA 1
ATOM 3961 C C . ASP B 1 218 ? 29.71281 0.01829 -38.05551 1.000 59.62213 198 ASP B C 1
ATOM 3962 O O . ASP B 1 218 ? 29.45135 1.18742 -37.74755 1.000 59.00242 198 ASP B O 1
ATOM 3967 N N . ILE B 1 219 ? 29.59808 -1.00598 -37.20024 1.000 57.05640 199 ILE B N 1
ATOM 3968 C CA . ILE B 1 219 ? 29.28466 -0.87727 -35.77910 1.000 49.84416 199 ILE B CA 1
ATOM 3969 C C . ILE B 1 219 ? 30.32290 -1.66969 -34.99720 1.000 46.77839 199 ILE B C 1
ATOM 3970 O O . ILE B 1 219 ? 30.57325 -2.83931 -35.29973 1.000 47.62132 199 ILE B O 1
ATOM 3975 N N . LEU B 1 220 ? 30.91329 -1.05262 -33.98634 1.000 46.34661 200 LEU B N 1
ATOM 3976 C CA . LEU B 1 220 ? 31.93108 -1.71316 -33.18591 1.000 48.68021 200 LEU B CA 1
ATOM 3977 C C . LEU B 1 220 ? 31.40354 -1.96121 -31.78350 1.000 47.41050 200 LEU B C 1
ATOM 3978 O O . LEU B 1 220 ? 30.86431 -1.05089 -31.14362 1.000 48.77501 200 LEU B O 1
ATOM 3983 N N . ILE B 1 221 ? 31.58632 -3.18562 -31.30424 1.000 46.53108 201 ILE B N 1
ATOM 3984 C CA . ILE B 1 221 ? 31.17994 -3.59024 -29.96590 1.000 44.43333 201 ILE B CA 1
ATOM 3985 C C . ILE B 1 221 ? 32.45427 -3.84961 -29.17325 1.000 47.05570 201 ILE B C 1
ATOM 3986 O O . ILE B 1 221 ? 33.27593 -4.68457 -29.56876 1.000 49.52561 201 ILE B O 1
ATOM 3991 N N . VAL B 1 222 ? 32.62062 -3.13630 -28.06241 1.000 44.28421 202 VAL B N 1
ATOM 3992 C CA . VAL B 1 222 ? 33.74327 -3.32102 -27.15216 1.000 44.77856 202 VAL B CA 1
ATOM 3993 C C . VAL B 1 222 ? 33.16188 -3.71206 -25.79466 1.000 47.82915 202 VAL B C 1
ATOM 3994 O O . VAL B 1 222 ? 32.37251 -2.95200 -25.21337 1.000 46.50839 202 VAL B O 1
ATOM 3998 N N . ALA B 1 223 ? 33.54038 -4.91418 -25.29856 1.000 46.81824 203 ALA B N 1
ATOM 3999 C CA . ALA B 1 223 ? 33.06039 -5.52672 -24.03660 1.000 42.54311 203 ALA B CA 1
ATOM 4000 C C . ALA B 1 223 ? 34.22741 -6.30567 -23.41524 1.000 40.92065 203 ALA B C 1
ATOM 4001 O O . ALA B 1 223 ? 34.26012 -7.54738 -23.34337 1.000 35.86133 203 ALA B O 1
ATOM 4003 N N . THR B 1 224 ? 35.19458 -5.55228 -22.92289 1.000 39.22349 204 THR B N 1
ATOM 4004 C CA . THR B 1 224 ? 36.47754 -6.07830 -22.51053 1.000 40.40251 204 THR B CA 1
ATOM 4005 C C . THR B 1 224 ? 36.61592 -6.04626 -20.99107 1.000 42.10330 204 THR B C 1
ATOM 4006 O O . THR B 1 224 ? 35.80604 -5.45834 -20.27487 1.000 45.10731 204 THR B O 1
ATOM 4010 N N . THR B 1 225 ? 37.60831 -6.78408 -20.49851 1.000 40.26042 205 THR B N 1
ATOM 4011 C CA . THR B 1 225 ? 38.05812 -6.73506 -19.10677 1.000 41.13045 205 THR B CA 1
ATOM 4012 C C . THR B 1 225 ? 39.35940 -5.93958 -18.94887 1.000 42.64513 205 THR B C 1
ATOM 4013 O O . THR B 1 225 ? 39.78792 -5.66779 -17.82035 1.000 35.52459 205 THR B O 1
ATOM 4017 N N . ALA B 1 226 ? 39.95892 -5.51956 -20.06093 1.000 30.30088 206 ALA B N 1
ATOM 4018 C CA . ALA B 1 226 ? 41.24116 -4.83386 -20.05833 1.000 35.26750 206 ALA B CA 1
ATOM 4019 C C . ALA B 1 226 ? 41.18040 -3.51853 -19.29651 1.000 35.25929 206 ALA B C 1
ATOM 4020 O O . ALA B 1 226 ? 40.18127 -2.79794 -19.33456 1.000 35.81056 206 ALA B O 1
ATOM 4022 N N . ARG B 1 227 ? 42.29511 -3.18313 -18.64556 1.000 41.16140 207 ARG B N 1
ATOM 4023 C CA . ARG B 1 227 ? 42.41874 -1.94510 -17.89119 1.000 42.33789 207 ARG B CA 1
ATOM 4024 C C . ARG B 1 227 ? 43.14525 -0.85355 -18.66272 1.000 40.34756 207 ARG B C 1
ATOM 4025 O O . ARG B 1 227 ? 43.29633 0.26105 -18.15304 1.000 43.21130 207 ARG B O 1
ATOM 4033 N N . GLU B 1 228 ? 43.54303 -1.12552 -19.89443 1.000 42.25879 208 GLU B N 1
ATOM 4034 C CA . GLU B 1 228 ? 44.25825 -0.17704 -20.72409 1.000 47.30846 208 GLU B CA 1
ATOM 4035 C C . GLU B 1 228 ? 43.69038 -0.25057 -22.13180 1.000 49.89436 208 GLU B C 1
ATOM 4036 O O . GLU B 1 228 ? 43.12987 -1.27942 -22.52303 1.000 52.53705 208 GLU B O 1
ATOM 4042 N N . PRO B 1 229 ? 43.80077 0.82780 -22.90225 1.000 49.34444 209 PRO B N 1
ATOM 4043 C CA . PRO B 1 229 ? 43.09843 0.89719 -24.18846 1.000 47.89794 209 PRO B CA 1
ATOM 4044 C C . PRO B 1 229 ? 43.43754 -0.25368 -25.12612 1.000 46.08712 209 PRO B C 1
ATOM 4045 O O . PRO B 1 229 ? 44.59529 -0.64530 -25.27920 1.000 47.60747 209 PRO B O 1
ATOM 4049 N N . VAL B 1 230 ? 42.39292 -0.78994 -25.74864 1.000 42.71660 210 VAL B N 1
ATOM 4050 C CA . VAL B 1 230 ? 42.52119 -1.78314 -26.80267 1.000 44.64769 210 VAL B CA 1
ATOM 4051 C C . VAL B 1 230 ? 42.15886 -1.20021 -28.15889 1.000 46.85883 210 VAL B C 1
ATOM 4052 O O . VAL B 1 230 ? 42.64597 -1.70514 -29.18249 1.000 46.16817 210 VAL B O 1
ATOM 4056 N N . VAL B 1 231 ? 41.33828 -0.15363 -28.20077 1.000 50.23611 211 VAL B N 1
ATOM 4057 C CA . VAL B 1 231 ? 40.89308 0.45967 -29.44476 1.000 53.46081 211 VAL B CA 1
ATOM 4058 C C . VAL B 1 231 ? 41.63676 1.76981 -29.62404 1.000 56.46926 211 VAL B C 1
ATOM 4059 O O . VAL B 1 231 ? 41.50027 2.68204 -28.79942 1.000 56.34006 211 VAL B O 1
ATOM 4063 N N . LYS B 1 232 ? 42.38995 1.87377 -30.72083 1.000 58.43457 212 LYS B N 1
ATOM 4064 C CA . LYS B 1 232 ? 43.08304 3.10134 -31.08296 1.000 59.42239 212 LYS B CA 1
ATOM 4065 C C . LYS B 1 232 ? 42.23485 3.91272 -32.05402 1.000 59.81765 212 LYS B C 1
ATOM 4066 O O . LYS B 1 232 ? 41.74092 3.38907 -33.05809 1.000 56.02119 212 LYS B O 1
ATOM 4072 N N . GLY B 1 233 ? 42.12669 5.21402 -31.78465 1.000 62.97576 213 GLY B N 1
ATOM 4073 C CA . GLY B 1 233 ? 41.29411 6.05761 -32.62129 1.000 66.04166 213 GLY B CA 1
ATOM 4074 C C . GLY B 1 233 ? 41.77658 6.13386 -34.05443 1.000 68.79543 213 GLY B C 1
ATOM 4075 O O . GLY B 1 233 ? 40.96514 6.26230 -34.97434 1.000 70.26067 213 GLY B O 1
ATOM 4076 N N . GLY B 1 234 ? 43.08809 5.98187 -34.27144 1.000 70.19452 214 GLY B N 1
ATOM 4077 C CA . GLY B 1 234 ? 43.64590 6.04532 -35.61383 1.000 70.44474 214 GLY B CA 1
ATOM 4078 C C . GLY B 1 234 ? 43.06827 5.02142 -36.57222 1.000 69.82273 214 GLY B C 1
ATOM 4079 O O . GLY B 1 234 ? 43.19084 5.18612 -37.79263 1.000 70.76055 214 GLY B O 1
ATOM 4080 N N . TRP B 1 235 ? 42.44723 3.96134 -36.04827 1.000 64.66228 215 TRP B N 1
ATOM 4081 C CA . TRP B 1 235 ? 41.86245 2.91751 -36.87678 1.000 59.28499 215 TRP B CA 1
ATOM 4082 C C . TRP B 1 235 ? 40.43474 3.21378 -37.29956 1.000 57.34319 215 TRP B C 1
ATOM 4083 O O . TRP B 1 235 ? 39.98358 2.68007 -38.32106 1.000 58.21783 215 TRP B O 1
ATOM 4094 N N . ILE B 1 236 ? 39.71592 4.03561 -36.54340 1.000 52.74064 216 ILE B N 1
ATOM 4095 C CA . ILE B 1 236 ? 38.28773 4.22436 -36.77108 1.000 54.78855 216 ILE B CA 1
ATOM 4096 C C . ILE B 1 236 ? 38.07062 5.13094 -37.97680 1.000 61.06565 216 ILE B C 1
ATOM 4097 O O . ILE B 1 236 ? 38.42826 6.31378 -37.95076 1.000 63.32696 216 ILE B O 1
ATOM 4102 N N . ARG B 1 237 ? 37.44062 4.59199 -39.01731 1.000 65.27716 217 ARG B N 1
ATOM 4103 C CA . ARG B 1 237 ? 37.06817 5.40678 -40.15982 1.000 72.86941 217 ARG B CA 1
ATOM 4104 C C . ARG B 1 237 ? 35.72073 6.07075 -39.89574 1.000 76.31793 217 ARG B C 1
ATOM 4105 O O . ARG B 1 237 ? 35.01124 5.73740 -38.94747 1.000 78.13885 217 ARG B O 1
ATOM 4113 N N . GLU B 1 238 ? 35.38206 7.04438 -40.73294 1.000 77.78560 218 GLU B N 1
ATOM 4114 C CA . GLU B 1 238 ? 34.14871 7.78119 -40.52589 1.000 75.95605 218 GLU B CA 1
ATOM 4115 C C . GLU B 1 238 ? 32.93053 6.87690 -40.70072 1.000 75.57529 218 GLU B C 1
ATOM 4116 O O . GLU B 1 238 ? 32.98344 5.80564 -41.31782 1.000 75.74518 218 GLU B O 1
ATOM 4122 N N . GLY B 1 239 ? 31.82476 7.32270 -40.11801 1.000 76.14620 219 GLY B N 1
ATOM 4123 C CA . GLY B 1 239 ? 30.55945 6.64188 -40.24253 1.000 77.27749 219 GLY B CA 1
ATOM 4124 C C . GLY B 1 239 ? 30.37416 5.42541 -39.37300 1.000 75.46069 219 GLY B C 1
ATOM 4125 O O . GLY B 1 239 ? 29.34495 4.75367 -39.49578 1.000 77.23399 219 GLY B O 1
ATOM 4126 N N . THR B 1 240 ? 31.31673 5.11902 -38.49422 1.000 70.90991 220 THR B N 1
ATOM 4127 C CA . THR B 1 240 ? 31.19033 3.95990 -37.62798 1.000 70.63320 220 THR B CA 1
ATOM 4128 C C . THR B 1 240 ? 30.59462 4.37455 -36.28961 1.000 66.03608 220 THR B C 1
ATOM 4129 O O . THR B 1 240 ? 30.87286 5.46687 -35.78290 1.000 63.87597 220 THR B O 1
ATOM 4133 N N . HIS B 1 241 ? 29.76927 3.49070 -35.73022 1.000 61.33957 221 HIS B N 1
ATOM 4134 C CA . HIS B 1 241 ? 29.15331 3.66898 -34.42436 1.000 55.12286 221 HIS B CA 1
ATOM 4135 C C . HIS B 1 241 ? 29.77494 2.68761 -33.44289 1.000 51.16536 221 HIS B C 1
ATOM 4136 O O . HIS B 1 241 ? 30.00802 1.52460 -33.78564 1.000 51.19148 221 HIS B O 1
ATOM 4143 N N . ILE B 1 242 ? 30.07643 3.16812 -32.23601 1.000 51.80476 222 ILE B N 1
ATOM 4144 C CA . ILE B 1 242 ? 30.77936 2.38852 -31.22060 1.000 50.89895 222 ILE B CA 1
ATOM 4145 C C . ILE B 1 242 ? 29.89024 2.24857 -29.99672 1.000 46.28686 222 ILE B C 1
ATOM 4146 O O . ILE B 1 242 ? 29.36932 3.24568 -29.48498 1.000 48.50004 222 ILE B O 1
ATOM 4151 N N . ASN B 1 243 ? 29.75522 1.02120 -29.50854 1.000 41.43526 223 ASN B N 1
ATOM 4152 C CA . ASN B 1 243 ? 29.14719 0.73771 -28.21614 1.000 38.26601 223 ASN B CA 1
ATOM 4153 C C . ASN B 1 243 ? 30.22835 0.18127 -27.30042 1.000 38.94916 223 ASN B C 1
ATOM 4154 O O . ASN B 1 243 ? 30.82181 -0.86440 -27.59482 1.000 37.78522 223 ASN B O 1
ATOM 4159 N N . SER B 1 244 ? 30.50686 0.89656 -26.21447 1.000 37.95692 224 SER B N 1
ATOM 4160 C CA . SER B 1 244 ? 31.53795 0.51711 -25.25757 1.000 38.35909 224 SER B CA 1
ATOM 4161 C C . SER B 1 244 ? 30.89114 0.33792 -23.89109 1.000 38.65051 224 SER B C 1
ATOM 4162 O O . SER B 1 244 ? 30.33143 1.29032 -23.33348 1.000 37.77679 224 SER B O 1
ATOM 4165 N N . VAL B 1 245 ? 30.93639 -0.88516 -23.36487 1.000 36.51840 225 VAL B N 1
ATOM 4166 C CA . VAL B 1 245 ? 30.28068 -1.19412 -22.10264 1.000 38.94986 225 VAL B CA 1
ATOM 4167 C C . VAL B 1 245 ? 31.25862 -1.66086 -21.03881 1.000 38.04401 225 VAL B C 1
ATOM 4168 O O . VAL B 1 245 ? 30.85635 -1.85564 -19.87822 1.000 32.64746 225 VAL B O 1
ATOM 4172 N N . GLY B 1 246 ? 32.53485 -1.80682 -21.38317 1.000 33.99087 226 GLY B N 1
ATOM 4173 C CA . GLY B 1 246 ? 33.49209 -2.28586 -20.41117 1.000 28.32622 226 GLY B CA 1
ATOM 4174 C C . GLY B 1 246 ? 33.63117 -1.31866 -19.25387 1.000 35.15143 226 GLY B C 1
ATOM 4175 O O . GLY B 1 246 ? 33.42206 -0.10972 -19.39205 1.000 32.29726 226 GLY B O 1
ATOM 4176 N N . TRP B 1 247 ? 33.93443 -1.88012 -18.08497 1.000 36.47767 227 TRP B N 1
ATOM 4177 C CA . TRP B 1 247 ? 34.17200 -1.09334 -16.88560 1.000 37.87551 227 TRP B CA 1
ATOM 4178 C C . TRP B 1 247 ? 34.95006 -1.95251 -15.90096 1.000 38.23759 227 TRP B C 1
ATOM 4179 O O . TRP B 1 247 ? 34.51471 -3.06101 -15.58347 1.000 33.60563 227 TRP B O 1
ATOM 4190 N N . VAL B 1 248 ? 36.10461 -1.45711 -15.43956 1.000 37.22095 228 VAL B N 1
ATOM 4191 C CA . VAL B 1 248 ? 36.84134 -2.11001 -14.35580 1.000 35.66826 228 VAL B CA 1
ATOM 4192 C C . VAL B 1 248 ? 37.31115 -1.04088 -13.37109 1.000 40.47406 228 VAL B C 1
ATOM 4193 O O . VAL B 1 248 ? 38.42287 -1.11278 -12.83821 1.000 40.60141 228 VAL B O 1
ATOM 4197 N N . GLY B 1 249 ? 36.47099 -0.04851 -13.11202 1.000 41.64362 229 GLY B N 1
ATOM 4198 C CA . GLY B 1 249 ? 36.80006 1.01424 -12.18360 1.000 39.74284 229 GLY B CA 1
ATOM 4199 C C . GLY B 1 249 ? 37.03667 2.33585 -12.89345 1.000 48.42922 229 GLY B C 1
ATOM 4200 O O . GLY B 1 249 ? 36.96418 2.45203 -14.11873 1.000 50.49272 229 GLY B O 1
ATOM 4201 N N . ARG B 1 250 ? 37.30225 3.35272 -12.07910 1.000 54.52650 230 ARG B N 1
ATOM 4202 C CA . ARG B 1 250 ? 37.58707 4.66883 -12.62429 1.000 56.74367 230 ARG B CA 1
ATOM 4203 C C . ARG B 1 250 ? 39.02095 4.81772 -13.12970 1.000 57.26462 230 ARG B C 1
ATOM 4204 O O . ARG B 1 250 ? 39.32774 5.82789 -13.77169 1.000 59.25638 230 ARG B O 1
ATOM 4212 N N . ASP B 1 251 ? 39.90641 3.85874 -12.86489 1.000 51.96600 231 ASP B N 1
ATOM 4213 C CA . ASP B 1 251 ? 41.26746 3.93630 -13.38417 1.000 52.96394 231 ASP B CA 1
ATOM 4214 C C . ASP B 1 251 ? 41.44763 3.20083 -14.69599 1.000 51.46019 231 ASP B C 1
ATOM 4215 O O . ASP B 1 251 ? 42.53510 3.27199 -15.27782 1.000 57.50507 231 ASP B O 1
ATOM 4220 N N . ALA B 1 252 ? 40.43887 2.46832 -15.15021 1.000 44.38765 232 ALA B N 1
ATOM 4221 C CA . ALA B 1 252 ? 40.57487 1.58449 -16.29320 1.000 45.23464 232 ALA B CA 1
ATOM 4222 C C . ALA B 1 252 ? 39.78630 2.10122 -17.48671 1.000 44.30881 232 ALA B C 1
ATOM 4223 O O . ALA B 1 252 ? 38.76790 2.78306 -17.33567 1.000 45.13234 232 ALA B O 1
ATOM 4225 N N . ARG B 1 253 ? 40.26022 1.74165 -18.67890 1.000 44.19813 233 ARG B N 1
ATOM 4226 C CA . ARG B 1 253 ? 39.59137 2.10699 -19.91713 1.000 43.14659 233 ARG B CA 1
ATOM 4227 C C . ARG B 1 253 ? 40.02648 1.14883 -21.00992 1.000 42.55420 233 ARG B C 1
ATOM 4228 O O . ARG B 1 253 ? 41.10129 0.55282 -20.93034 1.000 45.99852 233 ARG B O 1
ATOM 4236 N N . GLU B 1 254 ? 39.16266 1.00454 -22.02250 1.000 43.82437 234 GLU B N 1
ATOM 4237 C CA . GLU B 1 254 ? 39.41556 0.18352 -23.20131 1.000 42.98312 234 GLU B CA 1
ATOM 4238 C C . GLU B 1 254 ? 39.49460 1.01400 -24.47761 1.000 42.99208 234 GLU B C 1
ATOM 4239 O O . GLU B 1 254 ? 39.81349 0.46816 -25.53831 1.000 46.24381 234 GLU B O 1
ATOM 4245 N N . LEU B 1 255 ? 39.22890 2.31562 -24.40462 1.000 42.17045 235 LEU B N 1
ATOM 4246 C CA . LEU B 1 255 ? 39.32439 3.22066 -25.54391 1.000 46.27037 235 LEU B CA 1
ATOM 4247 C C . LEU B 1 255 ? 40.39895 4.25506 -25.25639 1.000 46.19630 235 LEU B C 1
ATOM 4248 O O . LEU B 1 255 ? 40.41057 4.85609 -24.17832 1.000 51.04550 235 LEU B O 1
ATOM 4253 N N . ASP B 1 256 ? 41.27937 4.49066 -26.21972 1.000 50.48576 236 ASP B N 1
ATOM 4254 C CA . ASP B 1 256 ? 42.27008 5.53667 -26.01611 1.000 53.83423 236 ASP B CA 1
ATOM 4255 C C . ASP B 1 256 ? 41.60791 6.91597 -26.08575 1.000 57.41388 236 ASP B C 1
ATOM 4256 O O . ASP B 1 256 ? 40.43872 7.06664 -26.45471 1.000 58.46210 236 ASP B O 1
ATOM 4261 N N . SER B 1 257 ? 42.36454 7.93246 -25.67634 1.000 59.98331 237 SER B N 1
ATOM 4262 C CA . SER B 1 257 ? 41.81176 9.27990 -25.63045 1.000 60.78753 237 SER B CA 1
ATOM 4263 C C . SER B 1 257 ? 41.38453 9.75616 -27.01240 1.000 63.55852 237 SER B C 1
ATOM 4264 O O . SER B 1 257 ? 40.42092 10.52159 -27.13640 1.000 63.63616 237 SER B O 1
ATOM 4267 N N . GLU B 1 258 ? 42.06010 9.28715 -28.06211 1.000 68.01052 238 GLU B N 1
ATOM 4268 C CA . GLU B 1 258 ? 41.70382 9.70819 -29.41383 1.000 72.84488 238 GLU B CA 1
ATOM 4269 C C . GLU B 1 258 ? 40.30256 9.23718 -29.79529 1.000 74.14655 238 GLU B C 1
ATOM 4270 O O . GLU B 1 258 ? 39.55603 9.97082 -30.45566 1.000 74.53251 238 GLU B O 1
ATOM 4276 N N . THR B 1 259 ? 39.93182 8.01737 -29.38874 1.000 69.60374 239 THR B N 1
ATOM 4277 C CA . THR B 1 259 ? 38.61009 7.48938 -29.71079 1.000 68.28224 239 THR B CA 1
ATOM 4278 C C . THR B 1 259 ? 37.49682 8.35403 -29.12043 1.000 62.12232 239 THR B C 1
ATOM 4279 O O . THR B 1 259 ? 36.52515 8.69046 -29.81251 1.000 51.92995 239 THR B O 1
ATOM 4283 N N . VAL B 1 260 ? 37.63948 8.75312 -27.85364 1.000 60.78975 240 VAL B N 1
ATOM 4284 C CA . VAL B 1 260 ? 36.60323 9.54839 -27.20346 1.000 59.09166 240 VAL B CA 1
ATOM 4285 C C . VAL B 1 260 ? 36.52384 10.93659 -27.82739 1.000 60.45356 240 VAL B C 1
ATOM 4286 O O . VAL B 1 260 ? 35.43960 11.40303 -28.19803 1.000 64.23203 240 VAL B O 1
ATOM 4290 N N . ARG B 1 261 ? 37.67050 11.61230 -27.96744 1.000 58.11764 241 ARG B N 1
ATOM 4291 C CA . ARG B 1 261 ? 37.66129 12.96649 -28.51676 1.000 57.38073 241 ARG B CA 1
ATOM 4292 C C . ARG B 1 261 ? 37.09662 12.99117 -29.92697 1.000 57.20839 241 ARG B C 1
ATOM 4293 O O . ARG B 1 261 ? 36.36473 13.91827 -30.29219 1.000 60.37337 241 ARG B O 1
ATOM 4301 N N . LYS B 1 262 ? 37.42231 11.97569 -30.72959 1.000 52.79133 242 LYS B N 1
ATOM 4302 C CA . LYS B 1 262 ? 37.05915 11.95814 -32.14135 1.000 52.58738 242 LYS B CA 1
ATOM 4303 C C . LYS B 1 262 ? 35.56181 11.76548 -32.37201 1.000 56.73414 242 LYS B C 1
ATOM 4304 O O . LYS B 1 262 ? 35.07627 12.06263 -33.46861 1.000 60.34599 242 LYS B O 1
ATOM 4310 N N . SER B 1 263 ? 34.81338 11.31262 -31.36995 1.000 53.53367 243 SER B N 1
ATOM 4311 C CA . SER B 1 263 ? 33.44882 10.85693 -31.57490 1.000 51.59518 243 SER B CA 1
ATOM 4312 C C . SER B 1 263 ? 32.43294 11.83357 -31.00360 1.000 53.46846 243 SER B C 1
ATOM 4313 O O . SER B 1 263 ? 32.74266 12.68248 -30.16110 1.000 53.02720 243 SER B O 1
ATOM 4316 N N . LYS B 1 264 ? 31.20137 11.68349 -31.49037 1.000 52.90281 244 LYS B N 1
ATOM 4317 C CA . LYS B 1 264 ? 30.02956 12.32349 -30.90567 1.000 52.67103 244 LYS B CA 1
ATOM 4318 C C . LYS B 1 264 ? 29.58129 11.45416 -29.73901 1.000 51.87227 244 LYS B C 1
ATOM 4319 O O . LYS B 1 264 ? 29.06781 10.34878 -29.94363 1.000 40.03257 244 LYS B O 1
ATOM 4325 N N . LEU B 1 265 ? 29.77610 11.95456 -28.51876 1.000 49.18903 245 LEU B N 1
ATOM 4326 C CA . LEU B 1 265 ? 29.70985 11.13590 -27.31303 1.000 49.29441 245 LEU B CA 1
ATOM 4327 C C . LEU B 1 265 ? 28.30529 11.14410 -26.71055 1.000 53.05503 245 LEU B C 1
ATOM 4328 O O . LEU B 1 265 ? 27.77890 12.20339 -26.35121 1.000 57.66641 245 LEU B O 1
ATOM 4333 N N . VAL B 1 266 ? 27.71554 9.95901 -26.56889 1.000 50.85589 246 VAL B N 1
ATOM 4334 C CA . VAL B 1 266 ? 26.45741 9.77290 -25.85260 1.000 49.40050 246 VAL B CA 1
ATOM 4335 C C . VAL B 1 266 ? 26.71551 8.81614 -24.69646 1.000 47.12736 246 VAL B C 1
ATOM 4336 O O . VAL B 1 266 ? 27.37260 7.78379 -24.87360 1.000 47.79279 246 VAL B O 1
ATOM 4340 N N . VAL B 1 267 ? 26.19737 9.15901 -23.51908 1.000 46.30542 247 VAL B N 1
ATOM 4341 C CA . VAL B 1 267 ? 26.41455 8.38405 -22.30617 1.000 44.83697 247 VAL B CA 1
ATOM 4342 C C . VAL B 1 267 ? 25.07516 7.85841 -21.81370 1.000 49.60008 247 VAL B C 1
ATOM 4343 O O . VAL B 1 267 ? 24.02410 8.44834 -22.08069 1.000 51.83600 247 VAL B O 1
ATOM 4347 N N . ASP B 1 268 ? 25.11132 6.72596 -21.10278 1.000 51.11218 248 ASP B N 1
ATOM 4348 C CA . ASP B 1 268 ? 23.88028 6.21155 -20.50839 1.000 52.15882 248 ASP B CA 1
ATOM 4349 C C . ASP B 1 268 ? 23.36275 7.16573 -19.44207 1.000 48.26499 248 ASP B C 1
ATOM 4350 O O . ASP B 1 268 ? 22.17364 7.48856 -19.40671 1.000 49.30678 248 ASP B O 1
ATOM 4355 N N . SER B 1 269 ? 24.25378 7.68752 -18.61482 1.000 46.21719 249 SER B N 1
ATOM 4356 C CA . SER B 1 269 ? 23.88280 8.72222 -17.66815 1.000 48.26185 249 SER B CA 1
ATOM 4357 C C . SER B 1 269 ? 25.13712 9.52460 -17.36129 1.000 49.82981 249 SER B C 1
ATOM 4358 O O . SER B 1 269 ? 26.23383 8.95488 -17.25659 1.000 45.85486 249 SER B O 1
ATOM 4361 N N . LYS B 1 270 ? 24.97516 10.85441 -17.30241 1.000 51.98028 250 LYS B N 1
ATOM 4362 C CA . LYS B 1 270 ? 26.10604 11.72623 -17.00403 1.000 51.08672 250 LYS B CA 1
ATOM 4363 C C . LYS B 1 270 ? 26.61918 11.47140 -15.59514 1.000 51.33896 250 LYS B C 1
ATOM 4364 O O . LYS B 1 270 ? 27.83323 11.35950 -15.37298 1.000 50.62629 250 LYS B O 1
ATOM 4370 N N . GLU B 1 271 ? 25.70055 11.30782 -14.64333 1.000 46.48451 251 GLU B N 1
ATOM 4371 C CA . GLU B 1 271 ? 26.10302 11.09319 -13.26281 1.000 47.53827 251 GLU B CA 1
ATOM 4372 C C . GLU B 1 271 ? 26.90833 9.81213 -13.13009 1.000 50.39720 251 GLU B C 1
ATOM 4373 O O . GLU B 1 271 ? 27.91877 9.77776 -12.42000 1.000 52.64053 251 GLU B O 1
ATOM 4379 N N . GLY B 1 272 ? 26.49763 8.75825 -13.83870 1.000 50.27288 252 GLY B N 1
ATOM 4380 C CA . GLY B 1 272 ? 27.20694 7.49508 -13.73945 1.000 45.45878 252 GLY B CA 1
ATOM 4381 C C . GLY B 1 272 ? 28.53471 7.50132 -14.47479 1.000 45.57760 252 GLY B C 1
ATOM 4382 O O . GLY B 1 272 ? 29.57445 7.15559 -13.90453 1.000 44.61958 252 GLY B O 1
ATOM 4383 N N . VAL B 1 273 ? 28.52826 7.91478 -15.74283 1.000 44.57979 253 VAL B N 1
ATOM 4384 C CA . VAL B 1 273 ? 29.74855 7.80807 -16.53894 1.000 44.83154 253 VAL B CA 1
ATOM 4385 C C . VAL B 1 273 ? 30.84209 8.69514 -15.95378 1.000 44.19842 253 VAL B C 1
ATOM 4386 O O . VAL B 1 273 ? 31.96809 8.24160 -15.71934 1.000 44.52955 253 VAL B O 1
ATOM 4390 N N . LEU B 1 274 ? 30.50357 9.94953 -15.63777 1.000 47.66051 254 LEU B N 1
ATOM 4391 C CA . LEU B 1 274 ? 31.48433 10.90645 -15.12821 1.000 50.73090 254 LEU B CA 1
ATOM 4392 C C . LEU B 1 274 ? 32.05344 10.51316 -13.77106 1.000 49.14972 254 LEU B C 1
ATOM 4393 O O . LEU B 1 274 ? 33.12263 11.00465 -13.39702 1.000 50.92033 254 LEU B O 1
ATOM 4398 N N . ASN B 1 275 ? 31.34914 9.68214 -13.01002 1.000 47.94982 255 ASN B N 1
ATOM 4399 C CA . ASN B 1 275 ? 31.82781 9.22190 -11.71484 1.000 48.94591 255 ASN B CA 1
ATOM 4400 C C . ASN B 1 275 ? 32.50065 7.85476 -11.76075 1.000 48.68790 255 ASN B C 1
ATOM 4401 O O . ASN B 1 275 ? 33.17601 7.48807 -10.79191 1.000 48.30380 255 ASN B O 1
ATOM 4406 N N . GLU B 1 276 ? 32.27564 7.05970 -12.81082 1.000 48.52682 256 GLU B N 1
ATOM 4407 C CA . GLU B 1 276 ? 32.69672 5.66232 -12.76194 1.000 47.01161 256 GLU B CA 1
ATOM 4408 C C . GLU B 1 276 ? 33.57404 5.23747 -13.93233 1.000 43.56886 256 GLU B C 1
ATOM 4409 O O . GLU B 1 276 ? 34.37149 4.30789 -13.78855 1.000 42.93765 256 GLU B O 1
ATOM 4415 N N . SER B 1 277 ? 33.46007 5.90130 -15.08438 1.000 43.68739 257 SER B N 1
ATOM 4416 C CA . SER B 1 277 ? 34.05709 5.40306 -16.32143 1.000 42.95923 257 SER B CA 1
ATOM 4417 C C . SER B 1 277 ? 35.41366 6.04812 -16.57108 1.000 51.10252 257 SER B C 1
ATOM 4418 O O . SER B 1 277 ? 35.49059 7.22957 -16.92523 1.000 58.37612 257 SER B O 1
ATOM 4421 N N . GLY B 1 278 ? 36.47983 5.25373 -16.45250 1.000 47.28986 258 GLY B N 1
ATOM 4422 C CA . GLY B 1 278 ? 37.78944 5.74841 -16.82286 1.000 46.92140 258 GLY B CA 1
ATOM 4423 C C . GLY B 1 278 ? 37.91559 6.07383 -18.29231 1.000 49.11267 258 GLY B C 1
ATOM 4424 O O . GLY B 1 278 ? 38.73568 6.92714 -18.65759 1.000 49.00870 258 GLY B O 1
ATOM 4425 N N . ASP B 1 279 ? 37.09200 5.44095 -19.13744 1.000 49.34588 259 ASP B N 1
ATOM 4426 C CA . ASP B 1 279 ? 37.08076 5.75612 -20.56483 1.000 56.00705 259 ASP B CA 1
ATOM 4427 C C . ASP B 1 279 ? 36.81390 7.23619 -20.81417 1.000 59.45004 259 ASP B C 1
ATOM 4428 O O . ASP B 1 279 ? 37.21914 7.77801 -21.84764 1.000 65.10882 259 ASP B O 1
ATOM 4433 N N . ILE B 1 280 ? 36.13181 7.90148 -19.88969 1.000 57.87773 260 ILE B N 1
ATOM 4434 C CA . ILE B 1 280 ? 35.82102 9.31394 -20.00953 1.000 55.88327 260 ILE B CA 1
ATOM 4435 C C . ILE B 1 280 ? 36.62182 10.15349 -19.01630 1.000 52.23805 260 ILE B C 1
ATOM 4436 O O . ILE B 1 280 ? 37.12777 11.21779 -19.37402 1.000 49.15082 260 ILE B O 1
ATOM 4441 N N . ILE B 1 281 ? 36.79112 9.66775 -17.77990 1.000 50.59354 261 ILE B N 1
ATOM 4442 C CA . ILE B 1 281 ? 37.45186 10.45335 -16.73948 1.000 50.03491 261 ILE B CA 1
ATOM 4443 C C . ILE B 1 281 ? 38.90875 10.71875 -17.10304 1.000 57.56636 261 ILE B C 1
ATOM 4444 O O . ILE B 1 281 ? 39.42060 11.83236 -16.91275 1.000 61.51159 261 ILE B O 1
ATOM 4449 N N . ILE B 1 282 ? 39.60016 9.71024 -17.62286 1.000 57.38198 262 ILE B N 1
ATOM 4450 C CA . ILE B 1 282 ? 41.01902 9.84797 -17.94111 1.000 58.78977 262 ILE B CA 1
ATOM 4451 C C . ILE B 1 282 ? 41.22210 10.87098 -19.05857 1.000 61.38757 262 ILE B C 1
ATOM 4452 O O . ILE B 1 282 ? 42.05842 11.77248 -18.89768 1.000 64.48873 262 ILE B O 1
ATOM 4457 N N . PRO B 1 283 ? 40.50763 10.80192 -20.19276 1.000 60.97070 263 PRO B N 1
ATOM 4458 C CA . PRO B 1 283 ? 40.71975 11.83401 -21.22311 1.000 61.15787 263 PRO B CA 1
ATOM 4459 C C . PRO B 1 283 ? 40.40389 13.23811 -20.74859 1.000 62.99339 263 PRO B C 1
ATOM 4460 O O . PRO B 1 283 ? 41.02672 14.20026 -21.21939 1.000 64.25900 263 PRO B O 1
ATOM 4464 N N . MET B 1 284 ? 39.45922 13.39235 -19.82354 1.000 60.29401 264 MET B N 1
ATOM 4465 C CA . MET B 1 284 ? 39.18346 14.72117 -19.29845 1.000 63.16619 264 MET B CA 1
ATOM 4466 C C . MET B 1 284 ? 40.26081 15.18827 -18.33520 1.000 66.87298 264 MET B C 1
ATOM 4467 O O . MET B 1 284 ? 40.54980 16.38659 -18.27190 1.000 68.34334 264 MET B O 1
ATOM 4472 N N . LYS B 1 285 ? 40.86951 14.26432 -17.59399 1.000 70.93302 265 LYS B N 1
ATOM 4473 C CA . LYS B 1 285 ? 42.01231 14.62401 -16.76150 1.000 68.63582 265 LYS B CA 1
ATOM 4474 C C . LYS B 1 285 ? 43.18732 15.08268 -17.61725 1.000 67.15451 265 LYS B C 1
ATOM 4475 O O . LYS B 1 285 ? 43.93420 15.98606 -17.22061 1.000 67.57304 265 LYS B O 1
ATOM 4481 N N . GLU B 1 286 ? 43.38328 14.44662 -18.77890 1.000 65.45626 266 GLU B N 1
ATOM 4482 C CA . GLU B 1 286 ? 44.45238 14.84955 -19.68756 1.000 70.40908 266 GLU B CA 1
ATOM 4483 C C . GLU B 1 286 ? 44.22434 16.25161 -20.24626 1.000 74.05924 266 GLU B C 1
ATOM 4484 O O . GLU B 1 286 ? 45.18978 16.95230 -20.58083 1.000 76.39151 266 GLU B O 1
ATOM 4490 N N . GLY B 1 287 ? 42.96220 16.68219 -20.34006 1.000 72.62382 267 GLY B N 1
ATOM 4491 C CA . GLY B 1 287 ? 42.59744 17.92012 -21.00033 1.000 71.96628 267 GLY B CA 1
ATOM 4492 C C . GLY B 1 287 ? 42.18990 17.78369 -22.45566 1.000 72.96340 267 GLY B C 1
ATOM 4493 O O . GLY B 1 287 ? 41.96477 18.80864 -23.11565 1.000 73.78018 267 GLY B O 1
ATOM 4494 N N . VAL B 1 288 ? 42.12406 16.55593 -22.98622 1.000 72.71959 268 VAL B N 1
ATOM 4495 C CA . VAL B 1 288 ? 41.71048 16.33975 -24.37341 1.000 70.75958 268 VAL B CA 1
ATOM 4496 C C . VAL B 1 288 ? 40.23644 16.67096 -24.56110 1.000 71.16070 268 VAL B C 1
ATOM 4497 O O . VAL B 1 288 ? 39.81542 17.13248 -25.62815 1.000 73.09396 268 VAL B O 1
ATOM 4501 N N . ILE B 1 289 ? 39.42183 16.40767 -23.54790 1.000 68.59743 269 ILE B N 1
ATOM 4502 C CA . ILE B 1 289 ? 38.00247 16.71261 -23.60147 1.000 66.09308 269 ILE B CA 1
ATOM 4503 C C . ILE B 1 289 ? 37.58350 17.28420 -22.25547 1.000 69.70821 269 ILE B C 1
ATOM 4504 O O . ILE B 1 289 ? 38.30943 17.19406 -21.26279 1.000 71.33317 269 ILE B O 1
ATOM 4509 N N . ASP B 1 290 ? 36.41654 17.92219 -22.24393 1.000 75.44004 270 ASP B N 1
ATOM 4510 C CA . ASP B 1 290 ? 35.81872 18.43844 -21.02220 1.000 79.40315 270 ASP B CA 1
ATOM 4511 C C . ASP B 1 290 ? 34.39685 17.90412 -20.92214 1.000 79.68312 270 ASP B C 1
ATOM 4512 O O . ASP B 1 290 ? 33.94334 17.13226 -21.77097 1.000 80.01193 270 ASP B O 1
ATOM 4517 N N . GLU B 1 291 ? 33.68536 18.34562 -19.88119 1.000 78.75152 271 GLU B N 1
ATOM 4518 C CA . GLU B 1 291 ? 32.34208 17.84084 -19.60996 1.000 74.34446 271 GLU B CA 1
ATOM 4519 C C . GLU B 1 291 ? 31.37407 18.14628 -20.74551 1.000 72.32264 271 GLU B C 1
ATOM 4520 O O . GLU B 1 291 ? 30.37747 17.43383 -20.92036 1.000 70.90947 271 GLU B O 1
ATOM 4526 N N . GLY B 1 292 ? 31.63400 19.21110 -21.50551 1.000 71.74690 272 GLY B N 1
ATOM 4527 C CA . GLY B 1 292 ? 30.80059 19.59686 -22.63314 1.000 69.10500 272 GLY B CA 1
ATOM 4528 C C . GLY B 1 292 ? 30.93169 18.71123 -23.85350 1.000 66.82691 272 GLY B C 1
ATOM 4529 O O . GLY B 1 292 ? 30.10196 18.82260 -24.76333 1.000 66.12662 272 GLY B O 1
ATOM 4530 N N . HIS B 1 293 ? 31.96323 17.85877 -23.90472 1.000 67.96771 273 HIS B N 1
ATOM 4531 C CA . HIS B 1 293 ? 32.13980 16.92692 -25.01573 1.000 65.58258 273 HIS B CA 1
ATOM 4532 C C . HIS B 1 293 ? 31.03892 15.87129 -25.06623 1.000 61.08394 273 HIS B C 1
ATOM 4533 O O . HIS B 1 293 ? 30.85954 15.23307 -26.10948 1.000 59.15694 273 HIS B O 1
ATOM 4540 N N . ILE B 1 294 ? 30.31130 15.67671 -23.96589 1.000 60.06440 274 ILE B N 1
ATOM 4541 C CA . ILE B 1 294 ? 29.14606 14.79852 -23.92551 1.000 59.18805 274 ILE B CA 1
ATOM 4542 C C . ILE B 1 294 ? 28.02161 15.48606 -24.69278 1.000 63.31567 274 ILE B C 1
ATOM 4543 O O . ILE B 1 294 ? 27.52263 16.53518 -24.27171 1.000 66.29868 274 ILE B O 1
ATOM 4548 N N . HIS B 1 295 ? 27.63309 14.90710 -25.83082 1.000 61.76427 275 HIS B N 1
ATOM 4549 C CA . HIS B 1 295 ? 26.56964 15.50191 -26.63299 1.000 61.39313 275 HIS B CA 1
ATOM 4550 C C . HIS B 1 295 ? 25.23036 15.41183 -25.91756 1.000 59.85496 275 HIS B C 1
ATOM 4551 O O . HIS B 1 295 ? 24.50402 16.40450 -25.81136 1.000 61.02626 275 HIS B O 1
ATOM 4558 N N . ALA B 1 296 ? 24.89768 14.23332 -25.40235 1.000 58.71647 276 ALA B N 1
ATOM 4559 C CA . ALA B 1 296 ? 23.59946 14.02644 -24.78734 1.000 59.62341 276 ALA B CA 1
ATOM 4560 C C . ALA B 1 296 ? 23.61408 12.75048 -23.95840 1.000 61.68183 276 ALA B C 1
ATOM 4561 O O . ALA B 1 296 ? 24.39417 11.82577 -24.20569 1.000 64.34863 276 ALA B O 1
ATOM 4563 N N . GLU B 1 297 ? 22.71629 12.71172 -22.98057 1.000 61.57693 277 GLU B N 1
ATOM 4564 C CA . GLU B 1 297 ? 22.38158 11.47815 -22.29504 1.000 58.98773 277 GLU B CA 1
ATOM 4565 C C . GLU B 1 297 ? 21.37916 10.69303 -23.12508 1.000 58.27284 277 GLU B C 1
ATOM 4566 O O . GLU B 1 297 ? 20.58487 11.26104 -23.87776 1.000 58.35357 277 GLU B O 1
ATOM 4572 N N . LEU B 1 298 ? 21.40371 9.37214 -22.96154 1.000 56.55960 278 LEU B N 1
ATOM 4573 C CA . LEU B 1 298 ? 20.49494 8.53392 -23.72946 1.000 56.11200 278 LEU B CA 1
ATOM 4574 C C . LEU B 1 298 ? 19.04175 8.90939 -23.47344 1.000 58.14052 278 LEU B C 1
ATOM 4575 O O . LEU B 1 298 ? 18.21625 8.84024 -24.39040 1.000 58.66388 278 LEU B O 1
ATOM 4580 N N . ALA B 1 299 ? 18.71710 9.34650 -22.25199 1.000 56.96601 279 ALA B N 1
ATOM 4581 C CA . ALA B 1 299 ? 17.33879 9.72131 -21.95169 1.000 53.71810 279 ALA B CA 1
ATOM 4582 C C . ALA B 1 299 ? 16.89470 10.90412 -22.79884 1.000 57.45409 279 ALA B C 1
ATOM 4583 O O . ALA B 1 299 ? 15.72802 10.98237 -23.19941 1.000 61.38209 279 ALA B O 1
ATOM 4585 N N . GLU B 1 300 ? 17.80792 11.83783 -23.08360 1.000 58.04508 280 GLU B N 1
ATOM 4586 C CA . GLU B 1 300 ? 17.45288 12.96720 -23.94147 1.000 59.59956 280 GLU B CA 1
ATOM 4587 C C . GLU B 1 300 ? 17.27151 12.53459 -25.39399 1.000 59.95210 280 GLU B C 1
ATOM 4588 O O . GLU B 1 300 ? 16.42867 13.08702 -26.11328 1.000 63.44806 280 GLU B O 1
ATOM 4594 N N . ILE B 1 301 ? 18.06513 11.56392 -25.84988 1.000 55.05216 281 ILE B N 1
ATOM 4595 C CA . ILE B 1 301 ? 17.92817 11.07106 -27.21632 1.000 54.84307 281 ILE B CA 1
ATOM 4596 C C . ILE B 1 301 ? 16.61431 10.31317 -27.39689 1.000 55.30141 281 ILE B C 1
ATOM 4597 O O . ILE B 1 301 ? 15.92844 10.46841 -28.41662 1.000 51.11970 281 ILE B O 1
ATOM 4602 N N . VAL B 1 302 ? 16.24699 9.47278 -26.42306 1.000 55.18099 282 VAL B N 1
ATOM 4603 C CA . VAL B 1 302 ? 14.99650 8.72209 -26.52962 1.000 52.61862 282 VAL B CA 1
ATOM 4604 C C . VAL B 1 302 ? 13.81189 9.67980 -26.57239 1.000 52.63695 282 VAL B C 1
ATOM 4605 O O . VAL B 1 302 ? 12.88056 9.51201 -27.37054 1.000 49.31445 282 VAL B O 1
ATOM 4609 N N . ALA B 1 303 ? 13.86035 10.73417 -25.75826 1.000 53.72448 283 ALA B N 1
ATOM 4610 C CA . ALA B 1 303 ? 12.77725 11.70471 -25.69765 1.000 52.52801 283 ALA B CA 1
ATOM 4611 C C . ALA B 1 303 ? 12.66888 12.55642 -26.95446 1.000 56.63317 283 ALA B C 1
ATOM 4612 O O . ALA B 1 303 ? 11.64440 13.21868 -27.14370 1.000 60.12528 283 ALA B O 1
ATOM 4614 N N . GLY B 1 304 ? 13.67649 12.54011 -27.82074 1.000 59.65817 284 GLY B N 1
ATOM 4615 C CA . GLY B 1 304 ? 13.70506 13.38287 -28.99681 1.000 61.22436 284 GLY B CA 1
ATOM 4616 C C . GLY B 1 304 ? 14.16469 14.80438 -28.75563 1.000 61.81628 284 GLY B C 1
ATOM 4617 O O . GLY B 1 304 ? 14.28905 15.56783 -29.72327 1.000 63.24439 284 GLY B O 1
ATOM 4618 N N . VAL B 1 305 ? 14.42186 15.18023 -27.49881 1.000 66.69009 285 VAL B N 1
ATOM 4619 C CA . VAL B 1 305 ? 14.91483 16.51957 -27.17913 1.000 71.30292 285 VAL B CA 1
ATOM 4620 C C . VAL B 1 305 ? 16.29558 16.76115 -27.78516 1.000 70.86655 285 VAL B C 1
ATOM 4621 O O . VAL B 1 305 ? 16.56124 17.83310 -28.34582 1.000 71.63248 285 VAL B O 1
ATOM 4625 N N . LYS B 1 306 ? 17.19341 15.78042 -27.68502 1.000 66.74137 286 LYS B N 1
ATOM 4626 C CA . LYS B 1 306 ? 18.51781 15.87191 -28.28418 1.000 63.60043 286 LYS B CA 1
ATOM 4627 C C . LYS B 1 306 ? 18.58952 14.89852 -29.44727 1.000 61.39319 286 LYS B C 1
ATOM 4628 O O . LYS B 1 306 ? 18.08977 13.77291 -29.34985 1.000 63.27511 286 LYS B O 1
ATOM 4634 N N . LYS B 1 307 ? 19.26116 15.30742 -30.51837 1.000 57.07564 287 LYS B N 1
ATOM 4635 C CA . LYS B 1 307 ? 19.29107 14.50808 -31.73198 1.000 57.12423 287 LYS B CA 1
ATOM 4636 C C . LYS B 1 307 ? 20.44918 13.52588 -31.69654 1.000 55.60452 287 LYS B C 1
ATOM 4637 O O . LYS B 1 307 ? 21.48251 13.77770 -31.07298 1.000 56.81046 287 LYS B O 1
ATOM 4643 N N . GLY B 1 308 ? 20.26471 12.39853 -32.37857 1.000 57.82250 288 GLY B N 1
ATOM 4644 C CA . GLY B 1 308 ? 21.25475 11.33745 -32.40280 1.000 55.97122 288 GLY B CA 1
ATOM 4645 C C . GLY B 1 308 ? 22.25759 11.47760 -33.52973 1.000 61.98707 288 GLY B C 1
ATOM 4646 O O . GLY B 1 308 ? 23.08482 12.39334 -33.50901 1.000 65.81114 288 GLY B O 1
ATOM 4647 N N . ARG B 1 309 ? 22.20213 10.58162 -34.51600 1.000 62.15620 289 ARG B N 1
ATOM 4648 C CA . ARG B 1 309 ? 23.10207 10.61988 -35.66453 1.000 61.39911 289 ARG B CA 1
ATOM 4649 C C . ARG B 1 309 ? 22.50896 11.51293 -36.74365 1.000 66.51452 289 ARG B C 1
ATOM 4650 O O . ARG B 1 309 ? 21.41041 11.23945 -37.24091 1.000 68.30648 289 ARG B O 1
ATOM 4658 N N . GLU B 1 310 ? 23.23433 12.57498 -37.10422 1.000 67.97662 290 GLU B N 1
ATOM 4659 C CA . GLU B 1 310 ? 22.74398 13.57031 -38.05204 1.000 68.37788 290 GLU B CA 1
ATOM 4660 C C . GLU B 1 310 ? 23.29683 13.41660 -39.45961 1.000 73.50853 290 GLU B C 1
ATOM 4661 O O . GLU B 1 310 ? 22.64172 13.85124 -40.41210 1.000 77.51890 290 GLU B O 1
ATOM 4667 N N . ASN B 1 311 ? 24.48461 12.83865 -39.62621 1.000 74.55722 291 ASN B N 1
ATOM 4668 C CA . ASN B 1 311 ? 25.06564 12.70020 -40.95440 1.000 77.28057 291 ASN B CA 1
ATOM 4669 C C . ASN B 1 311 ? 25.91876 11.44073 -41.01401 1.000 76.14232 291 ASN B C 1
ATOM 4670 O O . ASN B 1 311 ? 26.18576 10.78825 -40.00155 1.000 70.71458 291 ASN B O 1
ATOM 4675 N N . ASN B 1 312 ? 26.34120 11.10955 -42.23582 1.000 82.65272 292 ASN B N 1
ATOM 4676 C CA . ASN B 1 312 ? 27.06582 9.87139 -42.49092 1.000 86.87387 292 ASN B CA 1
ATOM 4677 C C . ASN B 1 312 ? 28.51668 9.92215 -42.04233 1.000 86.89192 292 ASN B C 1
ATOM 4678 O O . ASN B 1 312 ? 29.10859 8.87031 -41.77908 1.000 83.54952 292 ASN B O 1
ATOM 4683 N N . ARG B 1 313 ? 29.11592 11.10797 -41.96929 1.000 90.24313 293 ARG B N 1
ATOM 4684 C CA . ARG B 1 313 ? 30.55320 11.17251 -41.75572 1.000 92.84938 293 ARG B CA 1
ATOM 4685 C C . ARG B 1 313 ? 30.94661 11.18586 -40.28842 1.000 94.57970 293 ARG B C 1
ATOM 4686 O O . ARG B 1 313 ? 32.09158 10.84536 -39.97095 1.000 95.91048 293 ARG B O 1
ATOM 4694 N N . GLU B 1 314 ? 30.02822 11.52318 -39.38703 1.000 95.37259 294 GLU B N 1
ATOM 4695 C CA . GLU B 1 314 ? 30.37551 11.57009 -37.97303 1.000 94.01628 294 GLU B CA 1
ATOM 4696 C C . GLU B 1 314 ? 30.63857 10.16656 -37.42878 1.000 89.43868 294 GLU B C 1
ATOM 4697 O O . GLU B 1 314 ? 30.13217 9.16599 -37.94460 1.000 90.46289 294 GLU B O 1
ATOM 4703 N N . ILE B 1 315 ? 31.48655 10.09558 -36.40779 1.000 73.99706 295 ILE B N 1
ATOM 4704 C CA . ILE B 1 315 ? 31.72424 8.86193 -35.66852 1.000 62.51995 295 ILE B CA 1
ATOM 4705 C C . ILE B 1 315 ? 30.99699 8.96830 -34.33828 1.000 58.00184 295 ILE B C 1
ATOM 4706 O O . ILE B 1 315 ? 31.24730 9.89882 -33.56244 1.000 56.92888 295 ILE B O 1
ATOM 4711 N N . THR B 1 316 ? 30.08676 8.02894 -34.07968 1.000 56.80304 296 THR B N 1
ATOM 4712 C CA . THR B 1 316 ? 29.24996 8.04920 -32.88818 1.000 55.48465 296 THR B CA 1
ATOM 4713 C C . THR B 1 316 ? 29.71426 6.99974 -31.89399 1.000 52.10778 296 THR B C 1
ATOM 4714 O O . THR B 1 316 ? 29.97111 5.85217 -32.26681 1.000 52.22011 296 THR B O 1
ATOM 4718 N N . LEU B 1 317 ? 29.76203 7.38811 -30.61992 1.000 51.96840 297 LEU B N 1
ATOM 4719 C CA . LEU B 1 317 ? 30.20501 6.51326 -29.54125 1.000 51.77840 297 LEU B CA 1
ATOM 4720 C C . LEU B 1 317 ? 29.19480 6.55895 -28.40746 1.000 53.39439 297 LEU B C 1
ATOM 4721 O O . LEU B 1 317 ? 28.96935 7.62148 -27.81664 1.000 56.76335 297 LEU B O 1
ATOM 4726 N N . PHE B 1 318 ? 28.60912 5.40249 -28.09098 1.000 49.80813 298 PHE B N 1
ATOM 4727 C CA . PHE B 1 318 ? 27.71850 5.25043 -26.94499 1.000 45.54086 298 PHE B CA 1
ATOM 4728 C C . PHE B 1 318 ? 28.50648 4.58522 -25.82430 1.000 42.55581 298 PHE B C 1
ATOM 4729 O O . PHE B 1 318 ? 28.91599 3.42509 -25.94715 1.000 41.37206 298 PHE B O 1
ATOM 4737 N N . LYS B 1 319 ? 28.71518 5.31975 -24.73615 1.000 38.18046 299 LYS B N 1
ATOM 4738 C CA . LYS B 1 319 ? 29.45287 4.82106 -23.58722 1.000 36.56149 299 LYS B CA 1
ATOM 4739 C C . LYS B 1 319 ? 28.46491 4.39383 -22.51695 1.000 37.53409 299 LYS B C 1
ATOM 4740 O O . LYS B 1 319 ? 27.66353 5.20768 -22.05164 1.000 42.28724 299 LYS B O 1
ATOM 4746 N N . SER B 1 320 ? 28.52228 3.12824 -22.12445 1.000 37.76078 300 SER B N 1
ATOM 4747 C CA . SER B 1 320 ? 27.57066 2.57026 -21.17863 1.000 38.00744 300 SER B CA 1
ATOM 4748 C C . SER B 1 320 ? 28.30809 1.95369 -20.00554 1.000 37.35691 300 SER B C 1
ATOM 4749 O O . SER B 1 320 ? 29.25937 1.19591 -20.20174 1.000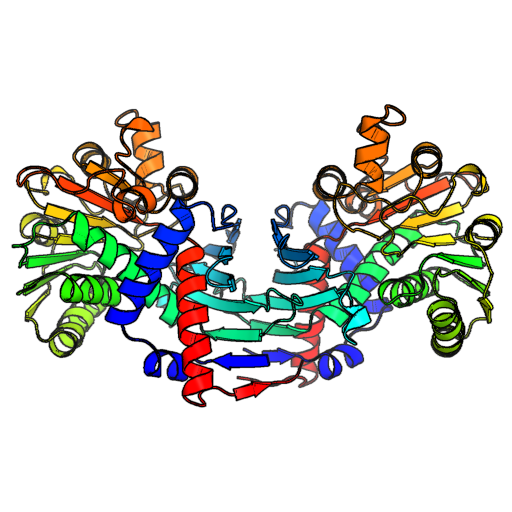 43.17359 300 SER B O 1
ATOM 4752 N N . VAL B 1 321 ? 27.88290 2.30998 -18.79599 1.000 33.77996 301 VAL B N 1
ATOM 4753 C CA . VAL B 1 321 ? 28.38055 1.70221 -17.56638 1.000 35.12121 301 VAL B CA 1
ATOM 4754 C C . VAL B 1 321 ? 27.29985 0.97140 -16.79081 1.000 42.70205 301 VAL B C 1
ATOM 4755 O O . VAL B 1 321 ? 27.62855 0.27069 -15.82082 1.000 43.31005 301 VAL B O 1
ATOM 4759 N N . GLY B 1 322 ? 26.03141 1.16710 -17.12581 1.000 48.71139 302 GLY B N 1
ATOM 4760 C CA . GLY B 1 322 ? 24.91565 0.51957 -16.45562 1.000 48.52167 302 GLY B CA 1
ATOM 4761 C C . GLY B 1 322 ? 24.13212 1.51149 -15.61327 1.000 48.79387 302 GLY B C 1
ATOM 4762 O O . GLY B 1 322 ? 24.70398 2.35313 -14.90821 1.000 54.64801 302 GLY B O 1
ATOM 4763 N N . LEU B 1 323 ? 22.81370 1.42442 -15.69168 1.000 43.49795 303 LEU B N 1
ATOM 4764 C CA . LEU B 1 323 ? 21.92997 2.26874 -14.90119 1.000 40.72670 303 LEU B CA 1
ATOM 4765 C C . LEU B 1 323 ? 20.83092 1.40056 -14.29586 1.000 37.84590 303 LEU B C 1
ATOM 4766 O O . LEU B 1 323 ? 20.29808 0.50548 -14.96005 1.000 41.51119 303 LEU B O 1
ATOM 4771 N N . ALA B 1 324 ? 20.48146 1.67850 -13.03691 1.000 27.69181 304 ALA B N 1
ATOM 4772 C CA . ALA B 1 324 ? 19.59788 0.78513 -12.29486 1.000 27.60639 304 ALA B CA 1
ATOM 4773 C C . ALA B 1 324 ? 18.19815 0.69124 -12.89116 1.000 28.73916 304 ALA B C 1
ATOM 4774 O O . ALA B 1 324 ? 17.50260 -0.30095 -12.63748 1.000 30.60946 304 ALA B O 1
ATOM 4776 N N . ILE B 1 325 ? 17.76397 1.68961 -13.66593 1.000 32.58119 305 ILE B N 1
ATOM 4777 C CA . ILE B 1 325 ? 16.41222 1.63886 -14.22256 1.000 37.54369 305 ILE B CA 1
ATOM 4778 C C . ILE B 1 325 ? 16.27382 0.48105 -15.19303 1.000 45.44614 305 ILE B C 1
ATOM 4779 O O . ILE B 1 325 ? 15.17319 -0.05960 -15.36999 1.000 47.62703 305 ILE B O 1
ATOM 4784 N N . GLU B 1 326 ? 17.36397 0.10553 -15.86575 1.000 45.93330 306 GLU B N 1
ATOM 4785 C CA . GLU B 1 326 ? 17.29157 -1.00757 -16.80143 1.000 48.42226 306 GLU B CA 1
ATOM 4786 C C . GLU B 1 326 ? 17.03987 -2.32540 -16.07741 1.000 44.16099 306 GLU B C 1
ATOM 4787 O O . GLU B 1 326 ? 16.32708 -3.19303 -16.59575 1.000 39.02403 306 GLU B O 1
ATOM 4793 N N . ASP B 1 327 ? 17.56928 -2.47651 -14.86363 1.000 42.93984 307 ASP B N 1
ATOM 4794 C CA . ASP B 1 327 ? 17.26720 -3.67488 -14.09612 1.000 40.80393 307 ASP B CA 1
ATOM 4795 C C . ASP B 1 327 ? 15.82001 -3.66886 -13.62643 1.000 43.23721 307 ASP B C 1
ATOM 4796 O O . ASP B 1 327 ? 15.13038 -4.68941 -13.72768 1.000 43.78121 307 ASP B O 1
ATOM 4801 N N . ALA B 1 328 ? 15.31899 -2.52126 -13.15945 1.000 40.87834 308 ALA B N 1
ATOM 4802 C CA . ALA B 1 328 ? 13.95629 -2.49909 -12.62667 1.000 36.63922 308 ALA B CA 1
ATOM 4803 C C . ALA B 1 328 ? 12.93170 -2.75500 -13.72788 1.000 34.32753 308 ALA B C 1
ATOM 4804 O O . ALA B 1 328 ? 11.97466 -3.50637 -13.52748 1.000 37.92089 308 ALA B O 1
ATOM 4806 N N . ILE B 1 329 ? 13.10542 -2.14352 -14.89847 1.000 38.11790 309 ILE B N 1
ATOM 4807 C CA . ILE B 1 329 ? 12.12565 -2.34206 -15.96266 1.000 42.69832 309 ILE B CA 1
ATOM 4808 C C . ILE B 1 329 ? 12.19120 -3.77012 -16.48735 1.000 45.10547 309 ILE B C 1
ATOM 4809 O O . ILE B 1 329 ? 11.17071 -4.34678 -16.88373 1.000 47.59536 309 ILE B O 1
ATOM 4814 N N . THR B 1 330 ? 13.38311 -4.36340 -16.50950 1.000 43.94364 310 THR B N 1
ATOM 4815 C CA . THR B 1 330 ? 13.49056 -5.74718 -16.95058 1.000 44.20287 310 THR B CA 1
ATOM 4816 C C . THR B 1 330 ? 12.99305 -6.72714 -15.88310 1.000 45.56249 310 THR B C 1
ATOM 4817 O O . THR B 1 330 ? 12.25023 -7.66729 -16.19943 1.000 42.84626 310 THR B O 1
ATOM 4821 N N . ALA B 1 331 ? 13.31257 -6.47369 -14.60745 1.000 43.57374 311 ALA B N 1
ATOM 4822 C CA . ALA B 1 331 ? 12.84841 -7.35167 -13.53723 1.000 36.97638 311 ALA B CA 1
ATOM 4823 C C . ALA B 1 331 ? 11.33418 -7.34446 -13.42482 1.000 43.05894 311 ALA B C 1
ATOM 4824 O O . ALA B 1 331 ? 10.72050 -8.40079 -13.22531 1.000 46.22687 311 ALA B O 1
ATOM 4826 N N . LYS B 1 332 ? 10.70599 -6.17014 -13.56780 1.000 42.41361 312 LYS B N 1
ATOM 4827 C CA . LYS B 1 332 ? 9.25218 -6.13317 -13.46624 1.000 41.80708 312 LYS B CA 1
ATOM 4828 C C . LYS B 1 332 ? 8.61391 -6.75060 -14.70123 1.000 39.66565 312 LYS B C 1
ATOM 4829 O O . LYS B 1 332 ? 7.61866 -7.47260 -14.59269 1.000 37.70237 312 LYS B O 1
ATOM 4835 N N . LEU B 1 333 ? 9.23927 -6.55416 -15.85965 1.000 43.87154 313 LEU B N 1
ATOM 4836 C CA . LEU B 1 333 ? 8.85440 -7.24631 -17.08456 1.000 46.46664 313 LEU B CA 1
ATOM 4837 C C . LEU B 1 333 ? 8.88254 -8.75373 -16.88026 1.000 49.19134 313 LEU B C 1
ATOM 4838 O O . LEU B 1 333 ? 7.91855 -9.45956 -17.20295 1.000 50.25891 313 LEU B O 1
ATOM 4843 N N . ALA B 1 334 ? 9.99841 -9.26653 -16.36213 1.000 47.61646 314 ALA B N 1
ATOM 4844 C CA . ALA B 1 334 ? 10.12928 -10.70278 -16.17437 1.000 46.93582 314 ALA B CA 1
ATOM 4845 C C . ALA B 1 334 ? 9.19946 -11.20506 -15.07998 1.000 47.55649 314 ALA B C 1
ATOM 4846 O O . ALA B 1 334 ? 8.60102 -12.27753 -15.21237 1.000 58.18972 314 ALA B O 1
ATOM 4848 N N . TYR B 1 335 ? 9.05863 -10.44198 -13.99726 1.000 39.65398 315 TYR B N 1
ATOM 4849 C CA . TYR B 1 335 ? 8.21362 -10.86922 -12.88765 1.000 39.55360 315 TYR B CA 1
ATOM 4850 C C . TYR B 1 335 ? 6.75628 -10.99574 -13.31410 1.000 49.02644 315 TYR B C 1
ATOM 4851 O O . TYR B 1 335 ? 6.08933 -11.99072 -13.00236 1.000 55.46445 315 TYR B O 1
ATOM 4860 N N . GLU B 1 336 ? 6.25164 -10.01405 -14.06504 1.000 48.46033 316 GLU B N 1
ATOM 4861 C CA . GLU B 1 336 ? 4.84484 -10.05664 -14.43635 1.000 46.19366 316 GLU B CA 1
ATOM 4862 C C . GLU B 1 336 ? 4.56573 -11.14301 -15.47168 1.000 45.69712 316 GLU B C 1
ATOM 4863 O O . GLU B 1 336 ? 3.45236 -11.67659 -15.52020 1.000 49.73458 316 GLU B O 1
ATOM 4869 N N . LYS B 1 337 ? 5.55353 -11.50290 -16.29086 1.000 46.06276 317 LYS B N 1
ATOM 4870 C CA . LYS B 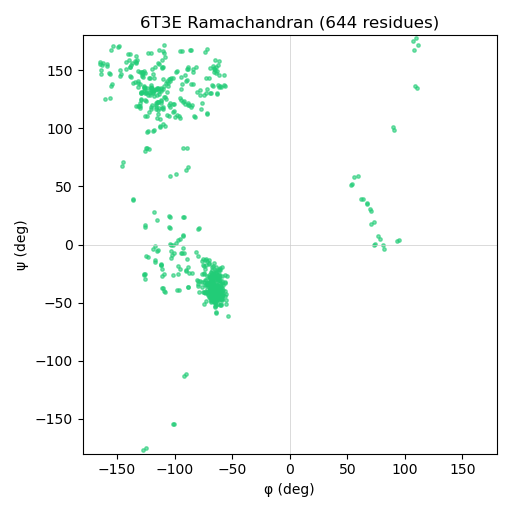1 337 ? 5.35131 -12.60906 -17.21767 1.000 51.20412 317 LYS B CA 1
ATOM 4871 C C . LYS B 1 337 ? 5.37361 -13.94588 -16.48925 1.000 54.37539 317 LYS B C 1
ATOM 4872 O O . LYS B 1 337 ? 4.67762 -14.88541 -16.89675 1.000 50.23974 317 LYS B O 1
ATOM 4878 N N . ALA B 1 338 ? 6.13488 -14.03838 -15.39365 1.000 50.75614 318 ALA B N 1
ATOM 4879 C CA . ALA B 1 338 ? 6.14262 -15.26729 -14.61282 1.000 47.36193 318 ALA B CA 1
ATOM 4880 C C . ALA B 1 338 ? 4.77626 -15.52299 -14.00088 1.000 46.23657 318 ALA B C 1
ATOM 4881 O O . ALA B 1 338 ? 4.27918 -16.65375 -14.02675 1.000 46.74407 318 ALA B O 1
ATOM 4883 N N . LEU B 1 339 ? 4.13416 -14.47489 -13.48814 1.000 42.15806 319 LEU B N 1
ATOM 4884 C CA . LEU B 1 339 ? 2.80344 -14.64647 -12.92342 1.000 41.04171 319 LEU B CA 1
ATOM 4885 C C . LEU B 1 339 ? 1.82267 -15.12374 -13.98409 1.000 42.60192 319 LEU B C 1
ATOM 4886 O O . LEU B 1 339 ? 1.07886 -16.08955 -13.76570 1.000 41.06085 319 LEU B O 1
ATOM 4891 N N . GLU B 1 340 ? 1.86012 -14.50235 -15.16354 1.000 47.82420 320 GLU B N 1
ATOM 4892 C CA . GLU B 1 340 ? 0.95471 -14.87466 -16.24450 1.000 52.77084 320 GLU B CA 1
ATOM 4893 C C . GLU B 1 340 ? 1.28310 -16.26111 -16.79689 1.000 55.31764 320 GLU B C 1
ATOM 4894 O O . GLU B 1 340 ? 0.39453 -16.94961 -17.31032 1.000 58.57756 320 GLU B O 1
ATOM 4900 N N . HIS B 1 341 ? 2.52764 -16.71780 -16.65168 1.000 54.48828 321 HIS B N 1
ATOM 4901 C CA . HIS B 1 341 ? 2.92885 -18.00846 -17.19406 1.000 48.67761 321 HIS B CA 1
ATOM 4902 C C . HIS B 1 341 ? 2.97736 -19.10914 -16.14667 1.000 46.05380 321 HIS B C 1
ATOM 4903 O O . HIS B 1 341 ? 3.06978 -20.28576 -16.51401 1.000 38.85899 321 HIS B O 1
ATOM 4910 N N . GLY B 1 342 ? 2.80693 -18.76790 -14.87206 1.000 42.80842 322 GLY B N 1
ATOM 4911 C CA . GLY B 1 342 ? 2.92842 -19.74110 -13.79931 1.000 42.98998 322 GLY B CA 1
ATOM 4912 C C . GLY B 1 342 ? 4.33088 -20.27510 -13.62143 1.000 46.08368 322 GLY B C 1
ATOM 4913 O O . GLY B 1 342 ? 4.50534 -21.44641 -13.27592 1.000 51.66040 322 GLY B O 1
ATOM 4914 N N . VAL B 1 343 ? 5.33806 -19.440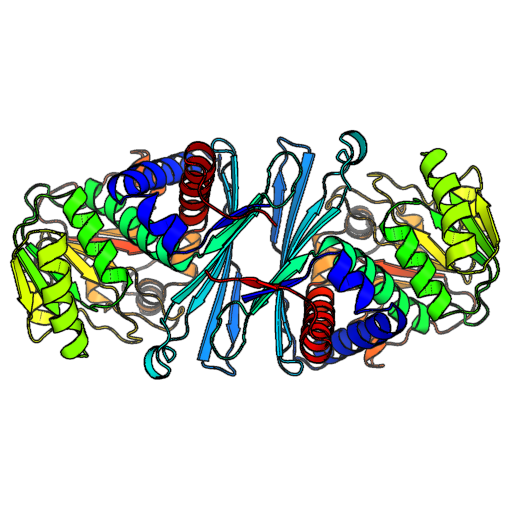07 -13.83743 1.000 47.09424 323 VAL B N 1
ATOM 4915 C CA . VAL B 1 343 ? 6.74135 -19.83143 -13.76711 1.000 44.57329 323 VAL B CA 1
ATOM 4916 C C . VAL B 1 343 ? 7.33068 -19.32069 -12.45998 1.000 43.27229 323 VAL B C 1
ATOM 4917 O O . VAL B 1 343 ? 7.00298 -18.22361 -11.99459 1.000 43.76263 323 VAL B O 1
ATOM 4921 N N . GLY B 1 344 ? 8.17318 -20.13247 -11.84723 1.000 47.39800 324 GLY B N 1
ATOM 4922 C CA . GLY B 1 344 ? 8.82209 -19.79243 -10.60062 1.000 44.89461 324 GLY B CA 1
ATOM 4923 C C . GLY B 1 344 ? 8.24905 -20.59460 -9.44645 1.000 49.92451 324 GLY B C 1
ATOM 4924 O O . GLY B 1 344 ? 7.17665 -21.19492 -9.53093 1.000 56.90590 324 GLY B O 1
ATOM 4925 N N . THR B 1 345 ? 8.96238 -20.53340 -8.32764 1.000 48.82427 325 THR B N 1
ATOM 4926 C CA . THR B 1 345 ? 8.63053 -21.28014 -7.12241 1.000 53.10984 325 THR B CA 1
ATOM 4927 C C . THR B 1 345 ? 8.40176 -20.30431 -5.97649 1.000 55.78651 325 THR B C 1
ATOM 4928 O O . THR B 1 345 ? 9.15218 -19.33936 -5.82088 1.000 56.75262 325 THR B O 1
ATOM 4932 N N . ASN B 1 346 ? 7.35982 -20.54372 -5.18049 1.000 61.24052 326 ASN B N 1
ATOM 4933 C CA . ASN B 1 346 ? 7.05032 -19.67315 -4.05471 1.000 61.34429 326 ASN B CA 1
ATOM 4934 C C . ASN B 1 346 ? 7.78029 -20.15091 -2.80663 1.000 60.68781 326 ASN B C 1
ATOM 4935 O O . ASN B 1 346 ? 7.90346 -21.35490 -2.57516 1.000 64.90564 326 ASN B O 1
ATOM 4940 N N . VAL B 1 347 ? 8.26356 -19.20246 -1.99843 1.000 51.00925 327 VAL B N 1
ATOM 4941 C CA . VAL B 1 347 ? 9.00291 -19.52751 -0.78467 1.000 51.02231 327 VAL B CA 1
ATOM 4942 C C . VAL B 1 347 ? 8.48198 -18.67454 0.36624 1.000 52.66765 327 VAL B C 1
ATOM 4943 O O . VAL B 1 347 ? 7.89889 -17.60724 0.17094 1.000 53.75245 327 VAL B O 1
ATOM 4947 N N . GLU B 1 348 ? 8.69450 -19.17108 1.58198 1.000 59.43125 328 GLU B N 1
ATOM 4948 C CA . GLU B 1 348 ? 8.31678 -18.48009 2.80805 1.000 62.55405 328 GLU B CA 1
ATOM 4949 C C . GLU B 1 348 ? 9.55255 -17.89602 3.47396 1.000 61.42505 328 GLU B C 1
ATOM 4950 O O . GLU B 1 348 ? 10.61680 -18.52247 3.47938 1.000 58.06238 328 GLU B O 1
ATOM 4956 N N . LEU B 1 349 ? 9.40239 -16.70790 4.05225 1.000 64.23713 329 LEU B N 1
ATOM 4957 C CA . LEU B 1 349 ? 10.47496 -16.09758 4.83323 1.000 64.45441 329 LEU B CA 1
ATOM 4958 C C . LEU B 1 349 ? 9.90276 -15.27251 5.98519 1.000 61.33379 329 LEU B C 1
ATOM 4959 O O . LEU B 1 349 ? 10.32392 -15.42458 7.13220 1.000 59.79570 329 LEU B O 1
#

Organism: Thermococcus litoralis (strain ATCC 51850 / DSM 5473 / JCM 8560 / NS-C) (NCBI:txid523849)

Solvent-accessible surface area: 24548 Å² total

Secondary structure (DSSP, 8-state):
-EEE-HHHHHHH--HHHHHHHHHHHHHHHHTT-EE-PPPEEEEEGGGTEEEEEEEEEETTTTEEEEEEEEE-TTGGGGT--SEEEEEEEE-TTT--EEEEEE-HHHHHHHHHHHHHHHHHHHS-TT--EEEEES-SHHHHHHHHHHHHHS---EEEEE-SSHHHHHHHHHHHHHHHTSEEEE-S-HHHHHHT-SEEEE----SS--B-GGGPPTT-EEEE---S-TT--SB-HHHHHHSEEEES-HHHHHHH-HHHHHHHHHTS--GGGEEEEHHHHHTTSS----STT--EEEE----HHHHHHHHHHHHHHHHHHT-SEE-/-EEE-HHHHHHH--HHHHHHHHHHHHHHHHTT-EE-PPPEEEEEGGGTEEEEEEEEEETTTTEEEEEEEEE-TTGGGGT--SEEEEEEEE-TTT--EEEEEE-HHHHHHHHHHHHHHHHHHHS-TT--EEEEE--SHHHHHHHHHHHHHS---EEEEE-S-HHHHHHHHHHHHHHHTSEEEE-S-HHHHHHT-SEEEE----SS--B-GGGPPTT-EEEE---S-TT--SB-HHHHHHSEEEES-HHHHHHH-HHHHHHHHHTS--GGGEEEEHHHHHHTSS-----SS--EEEE----HHHHHHHHHHHHHHHHHHT-SEE---